Protein AF-A0A846DYA7-F1 (afdb_monomer)

Radius of gyration: 29.36 Å; Cα contacts (8 Å, |Δi|>4): 448; chains: 1; bounding box: 64×71×74 Å

Mean predicted aligned error: 13.77 Å

pLDDT: mean 83.31, std 14.23, range [28.12, 96.19]

Nearest PDB structures (foldseek):
  8bd5-assembly1_A  TM=7.826E-01  e=3.996E-44  Scytonema hofmannii
  8ea3-assembly1_O  TM=7.817E-01  e=2.007E-43  Scytonema hofmannii
  8bd6-assembly1_A  TM=7.205E-01  e=4.218E-33  Scytonema hofmannii
  8axa-assembly1_A  TM=6.474E-01  e=2.102E-30  Scytonema hofmannii
  7pla-assembly1_A  TM=6.038E-01  e=1.284E-29  Scytonema hofmannii

Structure (mmCIF, N/CA/C/O backbone):
data_AF-A0A846DYA7-F1
#
_entry.id   AF-A0A846DYA7-F1
#
loop_
_atom_site.gro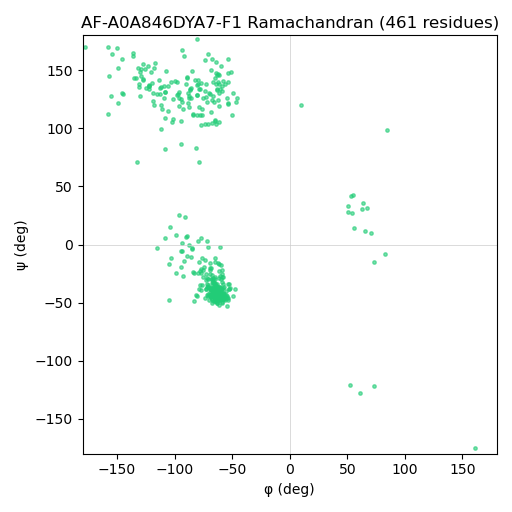up_PDB
_atom_site.id
_atom_site.type_symbol
_atom_site.label_atom_id
_atom_site.label_alt_id
_atom_site.label_comp_id
_atom_site.label_asym_id
_atom_site.label_entity_id
_atom_site.label_seq_id
_atom_site.pdbx_PDB_ins_code
_atom_site.Cartn_x
_atom_site.Cartn_y
_atom_site.Cartn_z
_atom_site.occupancy
_atom_site.B_iso_or_equiv
_atom_site.auth_seq_id
_atom_site.auth_comp_id
_atom_site.auth_asym_id
_atom_site.auth_atom_id
_atom_site.pdbx_PDB_model_num
ATOM 1 N N . MET A 1 1 ? 25.606 -16.814 -5.408 1.00 65.31 1 MET A N 1
ATOM 2 C CA . MET A 1 1 ? 24.422 -17.656 -5.140 1.00 65.31 1 MET A CA 1
ATOM 3 C C . MET A 1 1 ? 23.764 -18.134 -6.432 1.00 65.31 1 MET A C 1
ATOM 5 O O . MET A 1 1 ? 23.458 -19.309 -6.516 1.00 65.31 1 MET A O 1
ATOM 9 N N . LEU A 1 2 ? 23.597 -17.287 -7.459 1.00 77.50 2 LEU A N 1
ATOM 10 C CA . LEU A 1 2 ? 23.092 -17.731 -8.767 1.00 77.50 2 LEU A CA 1
ATOM 11 C C . LEU A 1 2 ? 24.200 -18.444 -9.572 1.00 77.50 2 LEU A C 1
ATOM 13 O O . LEU A 1 2 ? 25.095 -17.776 -10.085 1.00 77.50 2 LEU A O 1
ATOM 17 N N . LYS A 1 3 ? 24.152 -19.778 -9.628 1.00 83.69 3 LYS A N 1
ATOM 18 C CA . LYS A 1 3 ? 25.089 -20.654 -10.355 1.00 83.69 3 LYS A CA 1
ATOM 19 C C . LYS A 1 3 ? 24.331 -21.543 -11.346 1.00 83.69 3 LYS A C 1
ATOM 21 O O . LYS A 1 3 ? 23.137 -21.769 -11.136 1.00 83.69 3 LYS A O 1
ATOM 26 N N . SER A 1 4 ? 24.984 -21.982 -12.423 1.00 85.06 4 SER A N 1
ATOM 27 C CA . SER A 1 4 ? 24.377 -22.932 -13.377 1.00 85.06 4 SER A CA 1
ATOM 28 C C . S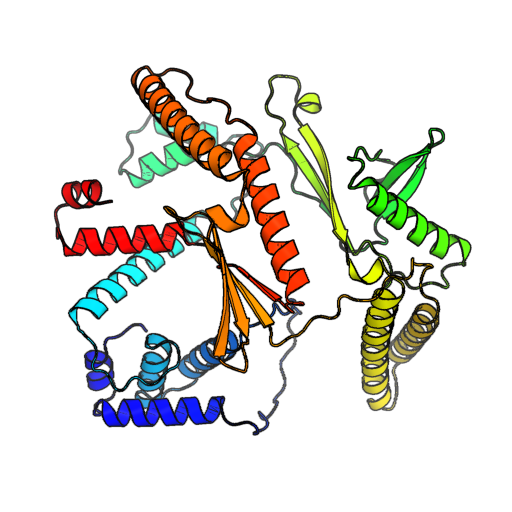ER A 1 4 ? 24.249 -24.325 -12.758 1.00 85.06 4 SER A C 1
ATOM 30 O O . SER A 1 4 ? 24.906 -24.624 -11.762 1.00 85.06 4 SER A O 1
ATOM 32 N N . ASP A 1 5 ? 23.434 -25.199 -13.346 1.00 84.31 5 ASP A N 1
ATOM 33 C CA . ASP A 1 5 ? 23.333 -26.593 -12.893 1.00 84.31 5 ASP A CA 1
ATOM 34 C C . ASP A 1 5 ? 24.666 -27.327 -13.005 1.00 84.31 5 ASP A C 1
ATOM 36 O O . ASP A 1 5 ? 25.036 -28.060 -12.092 1.00 84.31 5 ASP A O 1
ATOM 40 N N . ALA A 1 6 ? 25.438 -27.050 -14.059 1.00 84.06 6 ALA A N 1
ATOM 41 C CA . ALA A 1 6 ? 26.789 -27.579 -14.210 1.00 84.06 6 ALA A CA 1
ATOM 42 C C . ALA A 1 6 ? 27.723 -27.108 -13.079 1.00 84.06 6 ALA A C 1
ATOM 44 O O . ALA A 1 6 ? 28.411 -27.927 -12.476 1.00 84.06 6 ALA A O 1
ATOM 45 N N . GLU A 1 7 ? 27.696 -25.815 -12.733 1.00 85.00 7 GLU A N 1
ATOM 46 C CA . GLU A 1 7 ? 28.495 -25.257 -11.632 1.00 85.00 7 GLU A CA 1
ATOM 47 C C . GLU A 1 7 ? 28.073 -25.840 -10.265 1.00 85.00 7 GLU A C 1
ATOM 49 O O . GLU A 1 7 ? 28.914 -26.047 -9.392 1.00 85.00 7 GLU A O 1
ATOM 54 N N . LEU A 1 8 ? 26.777 -26.106 -10.051 1.00 84.62 8 LEU A N 1
ATOM 55 C CA . LEU A 1 8 ? 26.267 -26.703 -8.808 1.00 84.62 8 LEU A CA 1
ATOM 56 C C . LEU A 1 8 ? 26.630 -28.192 -8.682 1.00 84.62 8 LEU A C 1
ATOM 58 O O . LEU A 1 8 ? 26.966 -28.656 -7.590 1.00 84.62 8 LEU A O 1
ATOM 62 N N . VAL A 1 9 ? 26.592 -28.933 -9.789 1.00 86.12 9 VAL A N 1
ATOM 63 C CA . VAL A 1 9 ? 27.037 -30.334 -9.876 1.00 86.12 9 VAL A CA 1
ATOM 64 C C . VAL A 1 9 ? 28.539 -30.441 -9.615 1.00 86.12 9 VAL A C 1
ATOM 66 O O . VAL A 1 9 ? 28.964 -31.267 -8.810 1.00 86.12 9 VAL A O 1
ATOM 69 N N . GLU A 1 10 ? 29.340 -29.555 -10.210 1.00 87.19 10 GLU A N 1
ATOM 70 C CA . GLU A 1 10 ? 30.789 -29.503 -9.99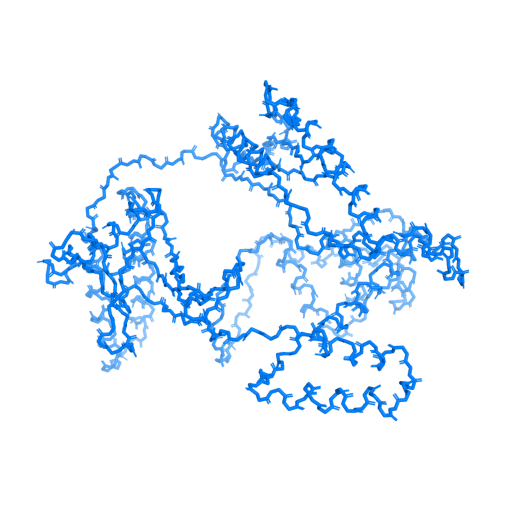2 1.00 87.19 10 GLU A CA 1
ATOM 71 C C . GLU A 1 10 ? 31.132 -29.198 -8.525 1.00 87.19 10 GLU A C 1
ATOM 73 O O . GLU A 1 10 ? 31.947 -29.886 -7.913 1.00 87.19 10 GLU A O 1
ATOM 78 N N . MET A 1 11 ? 30.452 -28.219 -7.922 1.00 84.38 11 MET A N 1
ATOM 79 C CA . MET A 1 11 ? 30.653 -27.860 -6.516 1.00 84.38 11 MET A CA 1
ATOM 80 C C . MET A 1 11 ? 30.261 -28.953 -5.526 1.00 84.38 11 MET A C 1
ATOM 82 O O . MET A 1 11 ? 30.890 -29.085 -4.478 1.00 84.38 11 MET A O 1
ATOM 86 N N . SER A 1 12 ? 29.174 -29.668 -5.811 1.00 84.06 12 SER A N 1
ATOM 87 C CA . SER A 1 12 ? 28.668 -30.721 -4.931 1.00 84.06 12 SER A CA 1
ATOM 88 C C . SER A 1 12 ? 29.339 -32.070 -5.177 1.00 84.06 12 SER A C 1
ATOM 90 O O . SER A 1 12 ? 29.157 -32.969 -4.362 1.00 84.06 12 SER A O 1
ATOM 92 N N . GLN A 1 13 ? 30.117 -32.206 -6.262 1.00 84.44 13 GLN A N 1
ATOM 93 C CA . GLN A 1 13 ? 30.744 -33.452 -6.725 1.00 84.44 13 GLN A CA 1
ATOM 94 C C . GLN A 1 13 ? 29.741 -34.604 -6.910 1.00 84.44 13 GLN A C 1
ATOM 96 O O . GLN A 1 13 ? 30.079 -35.780 -6.780 1.00 84.44 13 GLN A O 1
ATOM 101 N N . VAL A 1 14 ? 28.482 -34.272 -7.194 1.00 86.19 14 VAL A N 1
ATOM 102 C CA . VAL A 1 14 ? 27.361 -35.212 -7.213 1.00 86.19 14 VAL A CA 1
ATOM 103 C C . VAL A 1 14 ? 26.537 -34.993 -8.476 1.00 86.19 14 VAL A C 1
ATOM 105 O O . VAL A 1 14 ? 26.366 -33.865 -8.926 1.00 86.19 14 VAL A O 1
ATOM 108 N N . SER A 1 15 ? 26.022 -36.077 -9.064 1.00 87.19 15 SER A N 1
ATOM 109 C CA . SER A 1 15 ? 25.223 -36.012 -10.291 1.00 87.19 15 SER A CA 1
ATOM 110 C C . SER A 1 15 ? 23.965 -35.151 -10.129 1.00 87.19 15 SER A C 1
ATOM 112 O O . SER A 1 15 ? 23.393 -35.032 -9.042 1.00 87.19 15 SER A O 1
ATOM 114 N N . LEU A 1 16 ? 23.490 -34.594 -11.245 1.00 85.00 16 LEU A N 1
ATOM 115 C CA . LEU A 1 16 ? 22.302 -33.740 -11.286 1.00 85.00 16 LEU A CA 1
ATOM 116 C C . LEU A 1 16 ? 21.060 -34.422 -10.682 1.00 85.00 16 LEU A C 1
ATOM 118 O O . LEU A 1 16 ? 20.348 -33.807 -9.894 1.00 85.00 16 LEU A O 1
ATOM 122 N N . ASN A 1 17 ? 20.867 -35.717 -10.946 1.00 85.19 17 ASN A N 1
ATOM 123 C CA . ASN A 1 17 ? 19.752 -36.500 -10.397 1.00 85.19 17 ASN A CA 1
ATOM 124 C C . ASN A 1 17 ? 19.797 -36.586 -8.864 1.00 85.19 17 ASN A C 1
ATOM 126 O O . ASN A 1 17 ? 18.775 -36.477 -8.191 1.00 85.19 17 ASN A O 1
ATOM 130 N N . ASN A 1 18 ? 20.990 -36.749 -8.292 1.00 84.44 18 ASN A N 1
ATOM 131 C CA . ASN A 1 18 ? 21.166 -36.811 -6.844 1.00 84.44 18 ASN A CA 1
ATOM 132 C C . ASN A 1 18 ? 20.968 -35.428 -6.198 1.00 84.44 18 ASN A C 1
ATOM 134 O O . ASN A 1 18 ? 20.419 -35.328 -5.097 1.00 84.44 18 ASN A O 1
ATOM 138 N N . LEU A 1 19 ? 21.356 -34.356 -6.896 1.00 86.75 19 LEU A N 1
ATOM 139 C CA . LEU A 1 19 ? 21.088 -32.980 -6.482 1.00 86.75 19 LEU A CA 1
ATOM 140 C C . LEU A 1 19 ? 19.580 -32.679 -6.499 1.00 86.75 19 LEU A C 1
ATOM 142 O O . LEU A 1 19 ? 19.052 -32.152 -5.518 1.00 86.75 19 LEU A O 1
ATOM 146 N N . GLN A 1 20 ? 18.871 -33.081 -7.556 1.00 87.12 20 GLN A N 1
ATOM 147 C CA . GLN A 1 20 ? 17.412 -32.977 -7.662 1.00 87.12 20 GLN A CA 1
ATOM 148 C C . GLN A 1 20 ? 16.696 -33.802 -6.587 1.00 87.12 20 GLN A C 1
ATOM 150 O O . GLN A 1 20 ? 15.766 -33.303 -5.958 1.00 87.12 20 GLN A O 1
ATOM 155 N N . ALA A 1 21 ? 17.156 -35.024 -6.305 1.00 87.19 21 ALA A N 1
ATOM 156 C CA . ALA A 1 21 ? 16.602 -35.855 -5.238 1.00 87.19 21 ALA A CA 1
ATOM 157 C C . ALA A 1 21 ? 16.773 -35.194 -3.860 1.00 87.19 21 ALA A C 1
ATOM 159 O O . ALA A 1 21 ? 15.845 -35.168 -3.048 1.00 87.19 21 ALA A O 1
ATOM 160 N N . LYS A 1 22 ? 17.936 -34.582 -3.595 1.00 87.31 22 LYS A N 1
ATOM 161 C CA . LYS A 1 22 ? 18.151 -33.807 -2.367 1.00 87.31 22 LYS A CA 1
ATOM 162 C C . LYS A 1 22 ? 17.252 -32.570 -2.314 1.00 87.31 22 LYS A C 1
ATOM 164 O O . LYS A 1 22 ? 16.679 -32.290 -1.263 1.00 87.31 22 LYS A O 1
ATOM 169 N N . ALA A 1 23 ? 17.100 -31.855 -3.425 1.00 86.94 23 ALA A N 1
ATOM 170 C CA . ALA A 1 23 ? 16.205 -30.708 -3.539 1.00 86.94 23 ALA A CA 1
ATOM 171 C C . ALA A 1 23 ? 14.737 -31.100 -3.281 1.00 86.94 23 ALA A C 1
ATOM 173 O O . ALA A 1 23 ? 14.046 -30.424 -2.519 1.00 86.94 23 ALA A O 1
ATOM 174 N N . ALA A 1 24 ? 14.283 -32.234 -3.822 1.00 88.31 24 ALA A N 1
ATOM 175 C CA . ALA A 1 24 ? 12.957 -32.791 -3.564 1.00 88.31 24 ALA A CA 1
ATOM 176 C C . ALA A 1 24 ? 12.760 -33.135 -2.078 1.00 88.31 24 ALA A C 1
ATOM 178 O O . ALA A 1 24 ? 11.737 -32.778 -1.497 1.00 88.31 24 ALA A O 1
ATOM 179 N N . ASN A 1 25 ? 13.765 -33.738 -1.433 1.00 88.94 25 ASN A N 1
ATOM 180 C CA . ASN A 1 25 ? 13.730 -34.031 0.003 1.00 88.94 25 ASN A CA 1
ATOM 181 C C . ASN A 1 25 ? 13.616 -32.759 0.855 1.00 88.94 25 ASN A C 1
ATOM 183 O O . ASN A 1 25 ? 12.845 -32.723 1.812 1.00 88.94 25 ASN A O 1
ATOM 187 N N . ILE A 1 26 ? 14.352 -31.702 0.502 1.00 86.44 26 ILE A N 1
ATOM 188 C CA . ILE A 1 26 ? 14.268 -30.408 1.191 1.00 86.44 26 ILE A CA 1
ATOM 189 C C . ILE A 1 26 ? 12.873 -29.805 0.997 1.00 86.44 26 ILE A C 1
ATOM 191 O O . ILE A 1 26 ? 12.244 -29.401 1.971 1.00 86.44 26 ILE A O 1
ATOM 195 N N . LEU A 1 27 ? 12.337 -29.794 -0.228 1.00 86.62 27 LEU A N 1
ATOM 196 C CA . LEU A 1 27 ? 10.974 -29.315 -0.472 1.00 86.62 27 LEU A CA 1
ATOM 197 C C . LEU A 1 27 ? 9.935 -30.095 0.336 1.00 86.62 27 LEU A C 1
ATOM 199 O O . LEU A 1 27 ? 9.055 -29.471 0.928 1.00 86.62 27 LEU A O 1
ATOM 203 N N . ALA A 1 28 ? 10.051 -31.423 0.407 1.00 85.75 28 ALA A N 1
ATOM 204 C CA . ALA A 1 28 ? 9.145 -32.281 1.169 1.00 85.75 28 ALA A CA 1
ATOM 205 C C . ALA A 1 28 ? 9.139 -31.935 2.669 1.00 85.75 28 ALA A C 1
ATOM 207 O O . ALA A 1 28 ? 8.074 -31.894 3.287 1.00 85.75 28 ALA A O 1
ATOM 208 N N . GLN A 1 29 ? 10.297 -31.594 3.246 1.00 83.75 29 GLN A N 1
ATOM 209 C CA . GLN A 1 29 ? 10.398 -31.147 4.644 1.00 83.75 29 GLN A CA 1
ATOM 210 C C . GLN A 1 29 ? 9.636 -29.842 4.905 1.00 83.75 29 GLN A C 1
ATOM 212 O O . GLN A 1 29 ? 9.072 -29.665 5.981 1.00 83.75 29 GLN A O 1
ATOM 217 N N . TYR A 1 30 ? 9.586 -28.938 3.925 1.00 77.44 30 TYR A N 1
ATOM 218 C CA . TYR A 1 30 ? 8.884 -27.659 4.054 1.00 77.44 30 TYR A CA 1
ATOM 219 C C . TYR A 1 30 ? 7.425 -27.683 3.571 1.00 77.44 30 TYR A C 1
ATOM 221 O O . TYR A 1 30 ? 6.678 -26.750 3.863 1.00 77.44 30 TYR A O 1
ATOM 229 N N . THR A 1 31 ? 7.010 -28.717 2.835 1.00 69.19 31 THR A N 1
ATOM 230 C CA . THR A 1 31 ? 5.637 -28.878 2.313 1.00 69.19 31 THR A CA 1
ATOM 231 C C . THR A 1 31 ? 4.798 -29.893 3.088 1.00 69.19 31 THR A C 1
ATOM 233 O O . THR A 1 31 ? 3.578 -29.905 2.930 1.00 69.19 31 THR A O 1
ATOM 236 N N . SER A 1 32 ? 5.405 -30.696 3.968 1.00 54.88 32 SER A N 1
ATOM 237 C CA . SER A 1 32 ? 4.672 -31.623 4.835 1.00 54.88 32 SER A CA 1
ATOM 238 C C . SER A 1 32 ? 3.817 -30.866 5.865 1.00 54.88 32 SER A C 1
ATOM 240 O O . SER A 1 32 ? 4.353 -30.064 6.639 1.00 54.88 32 SER A O 1
ATOM 242 N N . PRO A 1 33 ? 2.495 -31.109 5.939 1.00 46.28 33 PRO A N 1
ATOM 243 C CA . PRO A 1 33 ? 1.693 -30.613 7.042 1.00 46.28 33 PRO A CA 1
ATOM 244 C C . PRO A 1 33 ? 2.062 -31.421 8.290 1.00 46.28 33 PRO A C 1
ATOM 246 O O . PRO A 1 33 ? 1.920 -32.638 8.304 1.00 46.28 33 PRO A O 1
ATOM 249 N N . SER A 1 34 ? 2.500 -30.722 9.338 1.00 37.50 34 SER A N 1
ATOM 250 C CA . SER A 1 34 ? 2.945 -31.230 10.647 1.00 37.50 34 SER A CA 1
ATOM 251 C C . SER A 1 34 ? 4.410 -31.687 10.739 1.00 37.50 34 SER A C 1
ATOM 253 O O . SER A 1 34 ? 4.769 -32.818 10.447 1.00 37.50 34 SER A O 1
ATOM 255 N N . GLN A 1 35 ? 5.253 -30.796 11.263 1.00 30.97 35 GLN A N 1
ATOM 256 C CA . GLN A 1 35 ? 5.999 -31.053 12.495 1.00 30.97 35 GLN A CA 1
ATOM 257 C C . GLN A 1 35 ? 6.364 -29.713 13.141 1.00 30.97 35 GLN A C 1
ATOM 259 O O . GLN A 1 35 ? 6.860 -28.782 12.509 1.00 30.97 35 GLN A O 1
ATOM 264 N N . SER A 1 36 ? 6.016 -29.608 14.417 1.00 32.53 36 SER A N 1
ATOM 265 C CA . SER A 1 36 ? 6.346 -28.520 15.325 1.00 32.53 36 SER A CA 1
ATOM 266 C C . SER A 1 36 ? 7.825 -28.146 15.246 1.00 32.53 36 SER A C 1
ATOM 268 O O . SER A 1 36 ? 8.696 -28.963 15.537 1.00 32.53 36 SER A O 1
ATOM 270 N N . ILE A 1 37 ? 8.102 -26.884 14.932 1.00 32.31 37 ILE A N 1
ATOM 271 C CA . ILE A 1 37 ? 9.408 -26.274 15.184 1.00 32.31 37 ILE A CA 1
ATOM 272 C C . ILE A 1 37 ? 9.635 -26.304 16.707 1.00 32.31 37 ILE A C 1
ATOM 274 O O . ILE A 1 37 ? 8.753 -25.839 17.437 1.00 32.31 37 ILE A O 1
ATOM 278 N N . PRO A 1 38 ? 10.789 -26.772 17.221 1.00 28.61 38 PRO A N 1
ATOM 279 C CA . PRO A 1 38 ? 11.177 -26.492 18.594 1.00 28.61 38 PRO A CA 1
ATOM 280 C C . PRO A 1 38 ? 11.382 -24.981 18.726 1.00 28.61 38 PRO A C 1
ATOM 282 O O . PRO A 1 38 ? 12.361 -24.406 18.248 1.00 28.61 38 PRO A O 1
ATOM 285 N N . THR A 1 39 ? 10.418 -24.309 19.344 1.00 31.94 39 THR A N 1
ATOM 286 C CA . THR A 1 39 ? 10.573 -22.940 19.825 1.00 31.94 39 THR A CA 1
ATOM 287 C C . THR A 1 39 ? 11.622 -22.913 20.931 1.00 31.94 39 THR A C 1
ATOM 289 O O . THR A 1 39 ? 11.337 -23.294 22.062 1.00 31.94 39 THR A O 1
ATOM 292 N N . HIS A 1 40 ? 12.808 -22.393 20.623 1.00 31.34 40 HIS A N 1
ATOM 293 C CA . HIS A 1 40 ? 13.683 -21.763 21.612 1.00 31.34 40 HIS A CA 1
ATOM 294 C C . HIS A 1 40 ? 13.692 -20.236 21.404 1.00 31.34 40 HIS A C 1
ATOM 296 O O . HIS A 1 40 ? 13.407 -19.756 20.304 1.00 31.34 40 HIS A O 1
ATOM 302 N N . PRO A 1 41 ? 13.875 -19.457 22.485 1.00 28.12 41 PRO A N 1
ATOM 303 C CA . PRO A 1 41 ? 13.193 -18.180 22.669 1.00 28.12 41 PRO A CA 1
ATOM 304 C C . PRO A 1 41 ? 13.842 -17.042 21.870 1.00 28.12 41 PRO A C 1
ATOM 306 O O . PRO A 1 41 ? 15.069 -16.936 21.844 1.00 28.12 41 PRO A O 1
ATOM 309 N N . PRO A 1 42 ? 13.059 -16.116 21.284 1.00 30.05 42 PRO A N 1
ATOM 310 C CA . PRO A 1 42 ? 13.618 -14.897 20.734 1.00 30.05 42 PRO A CA 1
ATOM 311 C C . PRO A 1 42 ? 13.896 -13.900 21.862 1.00 30.05 42 PRO A C 1
ATOM 313 O O . PRO A 1 42 ? 12.989 -13.422 22.550 1.00 30.05 42 PRO A O 1
ATOM 316 N N . GLN A 1 43 ? 15.173 -13.547 22.004 1.00 31.25 43 GLN A N 1
ATOM 317 C CA . GLN A 1 43 ? 15.584 -12.310 22.650 1.00 31.25 43 GLN A CA 1
ATOM 318 C C . GLN A 1 43 ? 14.868 -11.118 22.000 1.00 31.25 43 GLN A C 1
ATOM 320 O O . GLN A 1 43 ? 14.663 -11.039 20.787 1.00 31.25 43 GLN A O 1
ATOM 325 N N . GLN A 1 44 ? 14.458 -10.195 22.861 1.00 34.06 44 GLN A N 1
ATOM 326 C CA . GLN A 1 44 ? 13.668 -9.014 22.556 1.00 34.06 44 GLN A CA 1
ATOM 327 C C . GLN A 1 44 ? 14.298 -8.159 21.446 1.00 34.06 44 GLN A C 1
ATOM 329 O O . GLN A 1 44 ? 15.380 -7.607 21.633 1.00 34.06 44 GLN A O 1
ATOM 334 N N . ARG A 1 45 ? 13.569 -7.922 20.346 1.00 29.56 45 ARG A N 1
ATOM 335 C CA . ARG A 1 45 ? 13.673 -6.666 19.581 1.00 29.56 45 ARG A CA 1
ATOM 336 C C . ARG A 1 45 ? 12.415 -6.392 18.742 1.00 29.56 45 ARG A C 1
ATOM 338 O O . ARG A 1 45 ? 12.083 -7.106 17.808 1.00 29.56 45 ARG A O 1
ATOM 345 N N . LYS A 1 46 ? 11.726 -5.333 19.177 1.00 30.52 46 LYS A N 1
ATOM 346 C CA . LYS A 1 46 ? 10.673 -4.488 18.579 1.00 30.52 46 LYS A CA 1
ATOM 347 C C . LYS A 1 46 ? 10.022 -4.941 17.255 1.00 30.52 46 LYS A C 1
ATOM 349 O O . LYS A 1 46 ? 10.627 -4.979 16.191 1.00 30.52 46 LYS A O 1
ATOM 354 N N . THR A 1 47 ? 8.707 -5.121 17.361 1.00 30.33 47 THR A N 1
ATOM 355 C CA . THR A 1 47 ? 7.684 -5.360 16.335 1.00 30.33 47 THR A CA 1
ATOM 356 C C . THR A 1 47 ? 7.761 -4.451 15.101 1.00 30.33 47 THR A C 1
ATOM 358 O O . THR A 1 47 ? 7.624 -3.231 15.210 1.00 30.33 47 THR A O 1
ATOM 361 N N . ARG A 1 48 ? 7.811 -5.058 13.907 1.00 31.06 48 ARG A N 1
ATOM 362 C CA . ARG A 1 48 ? 7.305 -4.472 12.654 1.00 31.06 48 ARG A CA 1
ATOM 363 C C . ARG A 1 48 ? 6.191 -5.361 12.092 1.00 31.06 48 ARG A C 1
ATOM 365 O O . ARG A 1 48 ? 6.335 -6.574 12.017 1.00 31.06 48 ARG A O 1
ATOM 372 N N . LYS A 1 49 ? 5.071 -4.712 11.756 1.00 29.41 49 LYS A N 1
ATOM 373 C CA . LYS A 1 49 ? 3.797 -5.272 11.275 1.00 29.41 49 LYS A CA 1
ATOM 374 C C . LYS A 1 49 ? 3.991 -6.266 10.120 1.00 29.41 49 LYS A C 1
ATOM 376 O O . LYS A 1 49 ? 4.643 -5.937 9.130 1.00 29.41 49 LYS A O 1
ATOM 381 N N . ALA A 1 50 ? 3.369 -7.437 10.248 1.00 30.61 50 ALA A N 1
ATOM 382 C CA . ALA A 1 50 ? 3.299 -8.464 9.217 1.00 30.61 50 ALA A CA 1
ATOM 383 C C . ALA A 1 50 ? 2.564 -7.935 7.973 1.00 30.61 50 ALA A C 1
ATOM 385 O O . ALA A 1 50 ? 1.431 -7.460 8.062 1.00 30.61 50 ALA A O 1
ATOM 386 N N . LYS A 1 51 ? 3.226 -8.004 6.815 1.00 29.11 51 LYS A N 1
ATOM 387 C CA . LYS A 1 51 ? 2.591 -7.897 5.497 1.00 29.11 51 LYS A CA 1
ATOM 388 C C . LYS A 1 51 ? 2.198 -9.304 5.050 1.00 29.11 51 LYS A C 1
ATOM 390 O O . LYS A 1 51 ? 2.979 -10.232 5.223 1.00 29.11 51 LYS A O 1
ATOM 395 N N . SER A 1 52 ? 1.004 -9.426 4.479 1.00 31.66 52 SER A N 1
ATOM 396 C CA . SER A 1 52 ? 0.438 -10.646 3.897 1.00 31.66 52 SER A CA 1
ATOM 397 C C . SER A 1 52 ? 1.413 -11.314 2.921 1.00 31.66 52 SER A C 1
ATOM 399 O O . SER A 1 52 ? 1.696 -10.764 1.855 1.00 31.66 52 SER A O 1
ATOM 401 N N . SER A 1 53 ? 1.925 -12.486 3.286 1.00 29.88 53 SER A N 1
ATOM 402 C CA . SER A 1 53 ? 2.773 -13.312 2.431 1.00 29.88 53 SER A CA 1
ATOM 403 C C . SER A 1 53 ? 1.912 -14.232 1.569 1.00 29.88 53 SER A C 1
ATOM 405 O O . SER A 1 53 ? 1.108 -15.007 2.084 1.00 29.88 53 SER A O 1
ATOM 407 N N . THR A 1 54 ? 2.123 -14.180 0.258 1.00 34.12 54 THR A N 1
ATOM 408 C CA . THR A 1 54 ? 1.840 -15.295 -0.648 1.00 34.12 54 THR A CA 1
ATOM 409 C C . THR A 1 54 ? 2.550 -16.566 -0.149 1.00 34.12 54 THR A C 1
ATOM 411 O O . THR A 1 54 ? 3.644 -16.467 0.411 1.00 34.12 54 THR A O 1
ATOM 414 N N . PRO A 1 55 ? 1.991 -17.770 -0.358 1.00 39.72 55 PRO A N 1
ATOM 415 C CA . PRO A 1 55 ? 2.575 -19.015 0.154 1.00 39.72 55 PRO A CA 1
ATOM 416 C C . PRO A 1 55 ? 4.013 -19.280 -0.346 1.00 39.72 55 PRO A C 1
ATOM 418 O O . PRO A 1 55 ? 4.823 -19.844 0.385 1.00 39.72 55 PRO A O 1
ATOM 421 N N . SER A 1 56 ? 4.396 -18.780 -1.530 1.00 46.41 56 SER A N 1
ATOM 422 C CA . SER A 1 56 ? 5.766 -18.890 -2.071 1.00 46.41 56 SER A CA 1
ATOM 423 C C . SER A 1 56 ? 6.790 -17.943 -1.425 1.00 46.41 56 SER A C 1
ATOM 425 O O . SER A 1 56 ? 7.996 -18.205 -1.454 1.00 46.41 56 SER A O 1
ATOM 427 N N . SER A 1 57 ? 6.337 -16.848 -0.804 1.00 53.72 57 SER A N 1
ATOM 428 C CA . SER A 1 57 ? 7.208 -15.906 -0.089 1.00 53.72 57 SER A CA 1
ATOM 429 C C . SER A 1 57 ? 7.734 -16.494 1.221 1.00 53.72 57 SER A C 1
ATOM 431 O O . SER A 1 57 ? 8.818 -16.104 1.645 1.00 53.72 57 SER A O 1
ATOM 433 N N . GLY A 1 58 ? 6.990 -17.400 1.862 1.00 73.44 58 GLY A N 1
ATOM 434 C CA . GLY A 1 58 ? 7.430 -18.056 3.096 1.00 73.44 58 GLY A CA 1
ATOM 435 C C . GLY A 1 58 ? 8.511 -19.102 2.833 1.00 73.44 58 GLY A C 1
ATOM 436 O O . GLY A 1 58 ? 9.543 -19.103 3.499 1.00 73.44 58 GLY A O 1
ATOM 437 N N . LEU A 1 59 ? 8.305 -19.939 1.811 1.00 82.19 59 LEU A N 1
ATOM 438 C CA . LEU A 1 59 ? 9.235 -21.007 1.444 1.00 82.19 59 LEU A CA 1
ATOM 439 C C . LEU A 1 59 ? 10.582 -20.455 0.962 1.00 82.19 59 LEU A C 1
ATOM 441 O O . LEU A 1 59 ? 11.626 -20.861 1.457 1.00 82.19 59 LEU A O 1
ATOM 445 N N . SER A 1 60 ? 10.566 -19.486 0.044 1.00 81.81 60 SER A N 1
ATOM 446 C CA . SER A 1 60 ? 11.799 -18.850 -0.441 1.00 81.81 60 SER A CA 1
ATOM 447 C C . SER A 1 60 ? 12.600 -18.203 0.694 1.00 81.81 60 SER A C 1
ATOM 449 O O . SER A 1 60 ? 13.810 -18.397 0.773 1.00 81.81 60 SER A O 1
ATOM 451 N N . GLN A 1 61 ? 11.943 -17.495 1.620 1.00 83.81 61 GLN A N 1
ATOM 452 C CA . GLN A 1 61 ? 12.603 -16.913 2.796 1.00 83.81 61 GLN A CA 1
ATOM 453 C C . GLN A 1 61 ? 13.171 -17.977 3.740 1.00 83.81 61 GLN A C 1
ATOM 455 O O . GLN A 1 61 ? 14.283 -17.813 4.242 1.00 83.81 61 GLN A O 1
ATOM 460 N N . ALA A 1 62 ? 12.435 -19.066 3.965 1.00 84.94 62 ALA A N 1
ATOM 461 C CA . ALA A 1 62 ? 12.911 -20.195 4.754 1.00 84.94 62 ALA A CA 1
ATOM 462 C C . ALA A 1 62 ? 14.146 -20.854 4.119 1.00 84.94 62 ALA A C 1
ATOM 464 O O . ALA A 1 62 ? 15.102 -21.140 4.835 1.00 84.94 62 ALA A O 1
ATOM 465 N N . LEU A 1 63 ? 14.166 -21.016 2.792 1.00 87.38 63 LEU A N 1
ATOM 466 C CA . LEU A 1 63 ? 15.310 -21.544 2.046 1.00 87.38 63 LEU A CA 1
ATOM 467 C C . LEU A 1 63 ? 16.532 -20.616 2.118 1.00 87.38 63 LEU A C 1
ATOM 469 O O . LEU A 1 63 ? 17.632 -21.098 2.370 1.00 87.38 63 LEU A O 1
ATOM 473 N N . PHE A 1 64 ? 16.359 -19.294 1.984 1.00 87.06 64 PHE A N 1
ATOM 474 C CA . PHE A 1 64 ? 17.455 -18.337 2.207 1.00 87.06 64 PHE A CA 1
ATOM 475 C C . PHE A 1 64 ? 18.025 -18.447 3.628 1.00 87.06 64 PHE A C 1
ATOM 477 O O . PHE A 1 64 ? 19.235 -18.539 3.803 1.00 87.06 64 PHE A O 1
ATOM 484 N N . ALA A 1 65 ? 17.161 -18.509 4.644 1.00 86.38 65 ALA A N 1
ATOM 485 C CA . ALA A 1 65 ? 17.602 -18.658 6.028 1.00 86.38 65 ALA A CA 1
ATOM 486 C C . ALA A 1 65 ? 18.258 -20.023 6.308 1.00 86.38 65 ALA A C 1
ATOM 488 O O . ALA A 1 65 ? 19.107 -20.117 7.193 1.00 86.38 65 ALA A O 1
ATOM 489 N N . ALA A 1 66 ? 17.849 -21.080 5.600 1.00 86.75 66 ALA A N 1
ATOM 490 C CA . ALA A 1 66 ? 18.463 -22.400 5.691 1.00 86.75 66 ALA A CA 1
ATOM 491 C C . ALA A 1 66 ? 19.859 -22.404 5.059 1.00 86.75 66 ALA A C 1
ATOM 493 O O . ALA A 1 66 ? 20.786 -22.911 5.684 1.00 86.75 66 ALA A O 1
ATOM 494 N N . TYR A 1 67 ? 20.023 -21.767 3.894 1.00 87.88 67 TYR A N 1
ATOM 495 C CA . TYR A 1 67 ? 21.310 -21.641 3.208 1.00 87.88 67 TYR A CA 1
ATOM 496 C C . TYR A 1 67 ? 22.392 -21.042 4.116 1.00 87.88 67 TYR A C 1
ATOM 498 O O . TYR A 1 67 ? 23.481 -21.601 4.215 1.00 87.88 67 TYR A O 1
ATOM 506 N N . ASP A 1 68 ? 22.065 -19.965 4.839 1.00 85.62 68 ASP A N 1
ATOM 507 C CA . ASP A 1 68 ? 22.999 -19.284 5.747 1.00 85.62 68 ASP A CA 1
ATOM 508 C C . ASP A 1 68 ? 23.353 -20.107 7.003 1.00 85.62 68 ASP A C 1
ATOM 510 O O . ASP A 1 68 ? 24.349 -19.828 7.668 1.00 85.62 68 ASP A O 1
ATOM 514 N N . LYS A 1 69 ? 22.532 -21.103 7.365 1.00 87.38 69 LYS A N 1
ATOM 515 C CA . LYS A 1 69 ? 22.706 -21.924 8.579 1.00 87.38 69 LYS A CA 1
ATOM 516 C C . LYS A 1 69 ? 23.367 -23.272 8.314 1.00 87.38 69 LYS A C 1
ATOM 518 O O . LYS A 1 69 ? 23.918 -23.870 9.235 1.00 87.38 69 LYS A O 1
ATOM 523 N N . THR A 1 70 ? 23.258 -23.790 7.096 1.00 86.88 70 THR A N 1
ATOM 524 C CA . THR A 1 70 ? 23.807 -25.096 6.728 1.00 86.88 70 THR A CA 1
ATOM 525 C C . THR A 1 70 ? 25.244 -24.959 6.247 1.00 86.88 70 THR A C 1
ATOM 527 O O . THR A 1 70 ? 25.498 -24.175 5.341 1.00 86.88 70 THR A O 1
ATOM 530 N N . ASN A 1 71 ? 26.156 -25.773 6.783 1.00 83.44 71 ASN A N 1
ATOM 531 C CA . ASN A 1 71 ? 27.546 -25.872 6.308 1.00 83.44 71 ASN A CA 1
ATOM 532 C C . ASN A 1 71 ? 27.758 -27.010 5.292 1.00 83.44 71 ASN A C 1
ATOM 534 O O . ASN A 1 71 ? 28.848 -27.153 4.749 1.00 83.44 71 ASN A O 1
ATOM 538 N N . ASP A 1 72 ? 26.734 -27.834 5.050 1.00 88.94 72 ASP A N 1
ATOM 539 C CA . ASP A 1 72 ? 26.793 -28.920 4.071 1.00 88.94 72 ASP A CA 1
ATOM 540 C C . ASP A 1 72 ? 26.676 -28.367 2.643 1.00 88.94 72 ASP A C 1
ATOM 542 O O . ASP A 1 72 ? 25.642 -27.809 2.263 1.00 88.94 72 ASP A O 1
ATOM 546 N N . LEU A 1 73 ? 27.735 -28.554 1.852 1.00 86.56 73 LEU A N 1
ATOM 547 C CA . LEU A 1 73 ? 27.849 -28.072 0.475 1.00 86.56 73 LEU A CA 1
ATOM 548 C C . LEU A 1 73 ? 26.760 -28.644 -0.437 1.00 86.56 73 LEU A C 1
ATOM 550 O O . LEU A 1 73 ? 26.221 -27.916 -1.269 1.00 86.56 73 LEU A O 1
ATOM 554 N N . LEU A 1 74 ? 26.388 -29.916 -0.267 1.00 87.56 74 LEU A N 1
ATOM 555 C CA . LEU A 1 74 ? 25.346 -30.547 -1.078 1.00 87.56 74 LEU A CA 1
ATOM 556 C C . LEU A 1 74 ? 23.971 -29.943 -0.764 1.00 87.56 74 LEU A C 1
ATOM 558 O O . LEU A 1 74 ? 23.204 -29.620 -1.671 1.00 87.56 74 LEU A O 1
ATOM 562 N N . THR A 1 75 ? 23.681 -29.724 0.519 1.00 86.50 75 THR A N 1
ATOM 563 C CA . THR A 1 75 ? 22.453 -29.050 0.955 1.00 86.50 75 THR A CA 1
ATOM 564 C C . THR A 1 75 ? 22.416 -27.589 0.488 1.00 86.50 75 THR A C 1
ATOM 566 O O . THR A 1 75 ? 21.389 -27.149 -0.026 1.00 86.50 75 THR A O 1
ATOM 569 N N . GLN A 1 76 ? 23.531 -26.854 0.551 1.00 88.31 76 GLN A N 1
ATOM 570 C CA . GLN A 1 76 ? 23.628 -25.498 -0.005 1.00 88.31 76 GLN A CA 1
ATOM 571 C C . GLN A 1 76 ? 23.393 -25.470 -1.524 1.00 88.31 76 GLN A C 1
ATOM 573 O O . GLN A 1 76 ? 22.665 -24.605 -2.019 1.00 88.31 76 GLN A O 1
ATOM 578 N N . CYS A 1 77 ? 23.970 -26.416 -2.272 1.00 87.31 77 CYS A N 1
ATOM 579 C CA . CYS A 1 77 ? 23.787 -26.514 -3.722 1.00 87.31 77 CYS A CA 1
ATOM 580 C C . CYS A 1 77 ? 22.338 -26.864 -4.089 1.00 87.31 77 CYS A C 1
ATOM 582 O O . CYS A 1 77 ? 21.768 -26.237 -4.981 1.00 87.31 77 CYS A O 1
ATOM 584 N N . ALA A 1 78 ? 21.709 -27.785 -3.354 1.00 87.62 78 ALA A N 1
ATOM 585 C CA . ALA A 1 78 ? 20.300 -28.130 -3.530 1.00 87.62 78 ALA A CA 1
ATOM 586 C C . ALA A 1 78 ? 19.366 -26.944 -3.214 1.00 87.62 78 ALA A C 1
ATOM 588 O O . ALA A 1 78 ? 18.407 -26.701 -3.945 1.00 87.62 78 ALA A O 1
ATOM 589 N N . ILE A 1 79 ? 19.663 -26.148 -2.180 1.00 88.12 79 ILE A N 1
ATOM 590 C CA . ILE A 1 79 ? 18.913 -24.918 -1.881 1.00 88.12 79 ILE A CA 1
ATOM 591 C C . ILE A 1 79 ? 19.084 -23.878 -3.000 1.00 88.12 79 ILE A C 1
ATOM 593 O O . ILE A 1 79 ? 18.097 -23.277 -3.429 1.00 88.12 79 ILE A O 1
ATOM 597 N N . CYS A 1 80 ? 20.304 -23.677 -3.512 1.00 86.12 80 CYS A N 1
ATOM 598 C CA . CYS A 1 80 ? 20.553 -22.792 -4.656 1.00 86.12 80 CYS A CA 1
ATOM 599 C C . CYS A 1 80 ? 19.766 -23.225 -5.900 1.00 86.12 80 CYS A C 1
ATOM 601 O O . CYS A 1 80 ? 19.166 -22.376 -6.560 1.00 86.12 80 CYS A O 1
ATOM 603 N N . TYR A 1 81 ? 19.728 -24.528 -6.185 1.00 87.12 81 TYR A N 1
ATOM 604 C CA . TYR A 1 81 ? 18.936 -25.100 -7.272 1.00 87.12 81 TYR A CA 1
ATOM 605 C C . TYR A 1 81 ? 17.446 -24.782 -7.110 1.00 87.12 81 TYR A C 1
ATOM 607 O O . TYR A 1 81 ? 16.830 -24.212 -8.013 1.00 87.12 81 TYR A O 1
ATOM 615 N N . LEU A 1 82 ? 16.881 -25.036 -5.925 1.00 87.19 82 LEU A N 1
ATOM 616 C CA . LEU A 1 82 ? 15.484 -24.712 -5.630 1.00 87.19 82 LEU A CA 1
ATOM 617 C C . LEU A 1 82 ? 15.190 -23.224 -5.805 1.00 87.19 82 LEU A C 1
ATOM 619 O O . LEU A 1 82 ? 14.205 -22.862 -6.442 1.00 87.19 82 LEU A O 1
ATOM 623 N N . LEU A 1 83 ? 16.042 -22.345 -5.279 1.00 86.44 83 LEU A N 1
ATOM 624 C CA . LEU A 1 83 ? 15.853 -20.900 -5.409 1.00 86.44 83 LEU A CA 1
ATOM 625 C C . LEU A 1 83 ? 15.933 -20.436 -6.872 1.00 86.44 83 LEU A C 1
ATOM 627 O O . LEU A 1 83 ? 15.174 -19.548 -7.265 1.00 86.44 83 LEU A O 1
ATOM 631 N N . LYS A 1 84 ? 16.795 -21.054 -7.692 1.00 85.81 84 LYS A N 1
ATOM 632 C CA . LYS A 1 84 ? 16.905 -20.777 -9.132 1.00 85.81 84 LYS A CA 1
ATOM 633 C C . LYS A 1 84 ? 15.636 -21.180 -9.892 1.00 85.81 84 LYS A C 1
ATOM 635 O O . LYS A 1 84 ? 15.158 -20.404 -10.716 1.00 85.81 84 LYS A O 1
ATOM 640 N N . HIS A 1 85 ? 15.066 -22.343 -9.581 1.00 82.88 85 HIS A N 1
ATOM 641 C CA . HIS A 1 85 ? 13.881 -22.898 -10.250 1.00 82.88 85 HIS A CA 1
ATOM 642 C C . HIS A 1 85 ? 12.547 -22.508 -9.589 1.00 82.88 85 HIS A C 1
ATOM 644 O O . HIS A 1 85 ? 11.545 -23.200 -9.739 1.00 82.88 85 HIS A O 1
ATOM 650 N N . GLY A 1 86 ? 12.497 -21.397 -8.845 1.00 80.62 86 GLY A N 1
ATOM 651 C CA . GLY A 1 86 ? 11.237 -20.905 -8.272 1.00 80.62 86 GLY A CA 1
ATOM 652 C C . GLY A 1 86 ? 10.642 -21.820 -7.194 1.00 80.62 86 GLY A C 1
ATOM 653 O O . GLY A 1 86 ? 9.427 -21.864 -7.020 1.00 80.62 86 GLY A O 1
ATOM 654 N N . CYS A 1 87 ? 11.503 -22.515 -6.452 1.00 84.00 87 CYS A N 1
ATOM 655 C CA . CYS A 1 87 ? 11.181 -23.520 -5.440 1.00 84.00 87 CYS A CA 1
ATOM 656 C C . CYS A 1 87 ? 10.475 -24.769 -5.993 1.00 84.00 87 CYS A C 1
ATOM 658 O O . CYS A 1 87 ? 9.615 -25.344 -5.328 1.00 84.00 87 CYS A O 1
ATOM 660 N N . GLN A 1 88 ? 10.841 -25.184 -7.204 1.00 84.81 88 GLN A N 1
ATOM 66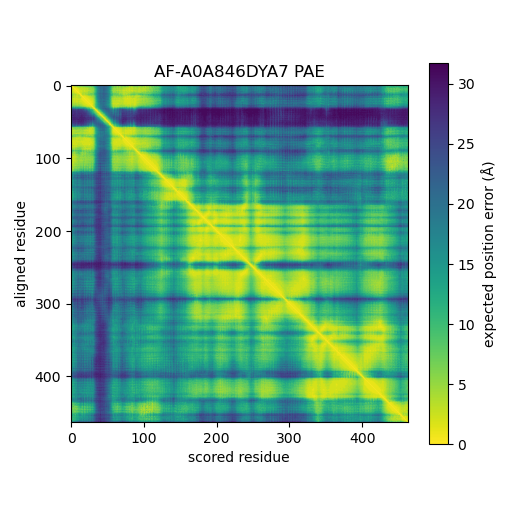1 C CA . GLN A 1 88 ? 10.355 -26.401 -7.851 1.00 84.81 88 GLN A CA 1
ATOM 662 C C . GLN A 1 88 ? 11.536 -27.256 -8.311 1.00 84.81 88 GLN A C 1
ATOM 664 O O . GLN A 1 88 ? 12.632 -26.742 -8.539 1.00 84.81 88 GLN A O 1
ATOM 669 N N . VAL A 1 89 ? 11.309 -28.562 -8.441 1.00 85.50 89 VAL A N 1
ATOM 670 C CA . VAL A 1 89 ? 12.248 -29.479 -9.098 1.00 85.50 89 VAL A CA 1
ATOM 671 C C . VAL A 1 89 ? 11.777 -29.645 -10.536 1.00 85.50 89 VAL A C 1
ATOM 673 O O . VAL A 1 89 ? 10.604 -29.924 -10.769 1.00 85.50 89 VAL A O 1
ATOM 676 N N . SER A 1 90 ? 12.671 -29.389 -11.488 1.00 79.94 90 SER A N 1
ATOM 677 C CA . SER A 1 90 ? 12.397 -29.502 -12.920 1.00 79.94 90 SER A CA 1
ATOM 678 C C . SER A 1 90 ? 13.131 -30.712 -13.470 1.00 79.94 90 SER A C 1
ATOM 680 O O . SER A 1 90 ? 14.339 -30.814 -13.274 1.00 79.94 90 SER A O 1
ATOM 682 N N . ASP A 1 91 ? 12.429 -31.558 -14.219 1.00 75.06 91 ASP A N 1
ATOM 683 C CA . ASP A 1 91 ? 13.028 -32.707 -14.910 1.00 75.06 91 ASP A CA 1
ATOM 684 C C . ASP A 1 91 ? 13.748 -32.298 -16.208 1.00 75.06 91 ASP A C 1
ATOM 686 O O . ASP A 1 91 ? 14.530 -33.062 -16.764 1.00 75.06 91 ASP A O 1
ATOM 690 N N . ALA A 1 92 ? 13.491 -31.084 -16.706 1.00 78.62 92 ALA A N 1
ATOM 691 C CA . ALA A 1 92 ? 14.140 -30.563 -17.903 1.00 78.62 92 ALA A CA 1
ATOM 692 C C . ALA A 1 92 ? 15.565 -30.066 -17.609 1.00 78.62 92 ALA A C 1
ATOM 694 O O . ALA A 1 92 ? 15.770 -29.301 -16.663 1.00 78.62 92 ALA A O 1
ATOM 695 N N . GLU A 1 93 ? 16.513 -30.445 -18.471 1.00 77.62 93 GLU A N 1
ATOM 696 C CA . GLU A 1 93 ? 17.890 -29.942 -18.451 1.00 77.62 93 GLU A CA 1
ATOM 697 C C . GLU A 1 93 ? 17.955 -28.428 -18.720 1.00 77.62 93 GLU A C 1
ATOM 699 O O . GLU A 1 93 ? 17.168 -27.861 -19.488 1.00 77.62 93 GLU A O 1
ATOM 704 N N . GLU A 1 94 ? 18.918 -27.756 -18.087 1.00 81.94 94 GLU A N 1
ATOM 705 C CA . GLU A 1 94 ? 19.132 -26.320 -18.250 1.00 81.94 94 GLU A CA 1
ATOM 706 C C . GLU A 1 94 ? 19.741 -25.984 -19.616 1.00 81.94 94 GLU A C 1
ATOM 708 O O . GLU A 1 94 ? 20.809 -26.464 -19.987 1.00 81.94 94 GLU A O 1
ATOM 713 N N . ASP A 1 95 ? 19.095 -25.073 -20.347 1.00 85.50 95 ASP A N 1
ATOM 714 C CA . ASP A 1 95 ? 19.669 -24.481 -21.555 1.00 85.50 95 ASP A CA 1
ATOM 715 C C . ASP A 1 95 ? 20.738 -23.438 -21.162 1.00 85.50 95 ASP A C 1
ATOM 717 O O . ASP A 1 95 ? 20.390 -22.360 -20.649 1.00 85.50 95 ASP A O 1
ATOM 721 N N . PRO A 1 96 ? 22.033 -23.694 -21.434 1.00 83.25 96 PRO A N 1
ATOM 722 C CA . PRO A 1 96 ? 23.124 -22.842 -20.970 1.00 83.25 96 PRO A CA 1
ATOM 723 C C . PRO A 1 96 ? 23.069 -21.440 -21.583 1.00 83.25 96 PRO A C 1
ATOM 725 O O . PRO A 1 96 ? 23.457 -20.463 -20.939 1.00 83.25 96 PRO A O 1
ATOM 728 N N . LYS A 1 97 ? 22.540 -21.299 -22.808 1.00 82.44 97 LYS A N 1
ATOM 729 C CA . LYS A 1 97 ? 22.422 -19.992 -23.472 1.00 82.44 97 LYS A CA 1
ATOM 730 C C . LYS A 1 97 ? 21.331 -19.152 -22.820 1.00 82.44 97 LYS A C 1
ATOM 732 O O . LYS A 1 97 ? 21.535 -17.965 -22.557 1.00 82.44 97 LYS A O 1
ATOM 737 N N . LYS A 1 98 ? 20.179 -19.761 -22.518 1.00 83.44 98 LYS A N 1
ATOM 738 C CA . LYS A 1 98 ? 19.097 -19.078 -21.790 1.00 83.44 98 LYS A CA 1
ATOM 739 C C . LYS A 1 98 ? 19.531 -18.704 -20.379 1.00 83.44 98 LYS A C 1
ATOM 741 O O . LYS A 1 98 ? 19.247 -17.583 -19.953 1.00 83.44 98 LYS A O 1
ATOM 746 N N . PHE A 1 99 ? 20.253 -19.588 -19.689 1.00 84.25 99 PHE A N 1
ATOM 747 C CA . PHE A 1 99 ? 20.784 -19.291 -18.363 1.00 84.25 99 PHE A CA 1
ATOM 748 C C . PHE A 1 99 ? 21.790 -18.139 -18.393 1.00 84.25 99 PHE A C 1
ATOM 750 O O . PHE A 1 99 ? 21.678 -17.230 -17.576 1.00 84.25 99 PHE A O 1
ATOM 757 N N . ALA A 1 100 ? 22.714 -18.101 -19.358 1.00 83.44 100 ALA A N 1
ATOM 758 C CA . ALA A 1 100 ? 23.675 -17.004 -19.484 1.00 83.44 100 ALA A CA 1
ATOM 759 C C . ALA A 1 100 ? 22.980 -15.638 -19.650 1.00 83.44 100 ALA A C 1
ATOM 761 O O . ALA A 1 100 ? 23.322 -14.674 -18.961 1.00 83.44 100 ALA A O 1
ATOM 762 N N . ILE A 1 101 ? 21.947 -15.563 -20.500 1.00 83.00 101 ILE A N 1
ATOM 763 C CA . ILE A 1 101 ? 21.142 -14.343 -20.679 1.00 83.00 101 ILE A CA 1
ATOM 764 C C . ILE A 1 101 ? 20.398 -13.989 -19.385 1.00 83.00 101 ILE A C 1
ATOM 766 O O . ILE A 1 101 ? 20.370 -12.823 -18.984 1.00 83.00 101 ILE A O 1
ATOM 770 N N . TYR A 1 102 ? 19.796 -14.979 -18.723 1.00 82.94 102 TYR A N 1
ATOM 771 C CA . TYR A 1 102 ? 19.072 -14.777 -17.470 1.00 82.94 102 TYR A CA 1
ATOM 772 C C . TYR A 1 102 ? 19.993 -14.278 -16.349 1.00 82.94 102 TYR A C 1
ATOM 774 O O . TYR A 1 102 ? 19.698 -13.263 -15.718 1.00 82.94 102 TYR A O 1
ATOM 782 N N . ARG A 1 103 ? 21.143 -14.927 -16.149 1.00 86.31 103 ARG A N 1
ATOM 783 C CA . ARG A 1 103 ? 22.174 -14.526 -15.188 1.00 86.31 103 ARG A CA 1
ATOM 784 C C . ARG A 1 103 ? 22.625 -13.098 -15.448 1.00 86.31 103 ARG A C 1
ATOM 786 O O . ARG A 1 103 ? 22.597 -12.280 -14.531 1.00 86.31 103 ARG A O 1
ATOM 793 N N . ARG A 1 104 ? 22.928 -12.761 -16.705 1.00 85.44 104 ARG A N 1
ATOM 794 C CA . ARG A 1 104 ? 23.331 -11.402 -17.074 1.00 85.44 104 ARG A CA 1
ATOM 795 C C . ARG A 1 104 ? 22.233 -10.370 -16.803 1.00 85.44 104 ARG A C 1
ATOM 797 O O . ARG A 1 104 ? 22.514 -9.304 -16.260 1.00 85.44 104 ARG A O 1
ATOM 804 N N . LYS A 1 105 ? 20.971 -10.694 -17.111 1.00 86.88 105 LYS A N 1
ATOM 805 C CA . LYS A 1 105 ? 19.806 -9.855 -16.774 1.00 86.88 105 LYS A CA 1
ATOM 806 C C . LYS A 1 105 ? 19.738 -9.580 -15.268 1.00 86.88 105 LYS A C 1
ATOM 808 O O . LYS A 1 105 ? 19.497 -8.436 -14.884 1.00 86.88 105 LYS A O 1
ATOM 813 N N . VAL A 1 106 ? 19.934 -10.600 -14.430 1.00 85.19 106 VAL A N 1
ATOM 814 C CA . VAL A 1 106 ? 19.909 -10.466 -12.963 1.00 85.19 106 VAL A CA 1
ATOM 815 C C . VAL A 1 106 ? 21.097 -9.642 -12.460 1.00 85.19 106 VAL A C 1
ATOM 817 O O . VAL A 1 106 ? 20.908 -8.762 -11.626 1.00 85.19 106 VAL A O 1
ATOM 820 N N . GLU A 1 107 ? 22.301 -9.848 -12.993 1.00 87.88 107 GLU A N 1
ATOM 821 C CA . GLU A 1 107 ? 23.488 -9.054 -12.640 1.00 87.88 107 GLU A CA 1
ATOM 822 C C . GLU A 1 107 ? 23.286 -7.559 -12.929 1.00 87.88 107 GLU A C 1
ATOM 824 O O . GLU A 1 107 ? 23.545 -6.728 -12.057 1.00 87.88 107 GLU A O 1
ATOM 829 N N . ILE A 1 108 ? 22.744 -7.214 -14.104 1.00 83.94 108 ILE A N 1
ATOM 830 C CA . ILE A 1 108 ? 22.413 -5.825 -14.467 1.00 83.94 108 ILE A CA 1
ATOM 831 C C . ILE A 1 108 ? 21.392 -5.234 -13.484 1.00 83.94 108 ILE A C 1
ATOM 833 O O . ILE A 1 108 ? 21.538 -4.090 -13.048 1.00 83.94 108 ILE A O 1
ATOM 837 N N . GLN A 1 109 ? 20.368 -6.005 -13.098 1.00 84.94 109 GLN A N 1
ATOM 838 C CA . GLN A 1 109 ? 19.385 -5.556 -12.105 1.00 84.94 109 GLN A CA 1
ATOM 839 C C . GLN A 1 109 ? 20.034 -5.293 -10.749 1.00 84.94 109 GLN A C 1
ATOM 841 O O . GLN A 1 109 ? 19.755 -4.263 -10.139 1.00 84.94 109 GLN A O 1
ATOM 846 N N . VAL A 1 110 ? 20.900 -6.195 -10.280 1.00 85.94 110 VAL A N 1
ATOM 847 C CA . VAL A 1 110 ? 21.611 -6.031 -9.008 1.00 85.94 110 VAL A CA 1
ATOM 848 C C . VAL A 1 110 ? 22.477 -4.776 -9.045 1.00 85.94 110 VAL A C 1
ATOM 850 O O . VAL A 1 110 ? 22.361 -3.964 -8.136 1.00 85.94 110 VAL A O 1
ATOM 853 N N . GLN A 1 111 ? 23.269 -4.568 -10.102 1.00 85.88 111 GLN A N 1
ATOM 854 C CA . GLN A 1 111 ? 24.116 -3.378 -10.259 1.00 85.88 111 GLN A CA 1
ATOM 855 C C . GLN A 1 111 ? 23.305 -2.077 -10.225 1.00 85.88 111 GLN A C 1
ATOM 857 O O . GLN A 1 111 ? 23.629 -1.136 -9.503 1.00 85.88 111 GLN A O 1
ATOM 862 N N . ARG A 1 112 ? 22.189 -2.020 -10.953 1.00 81.81 112 ARG A N 1
ATOM 863 C CA . ARG A 1 112 ? 21.333 -0.829 -10.943 1.00 81.81 112 ARG A CA 1
ATOM 864 C C . ARG A 1 112 ? 20.638 -0.627 -9.605 1.00 81.81 112 ARG A C 1
ATOM 866 O O . ARG A 1 112 ? 20.504 0.510 -9.157 1.00 81.81 112 ARG A O 1
ATOM 873 N N . LEU A 1 113 ? 20.197 -1.699 -8.948 1.00 83.31 113 LEU A N 1
ATOM 874 C CA . LEU A 1 113 ? 19.586 -1.618 -7.623 1.00 83.31 113 LEU A CA 1
ATOM 875 C C . LEU A 1 113 ? 20.595 -1.166 -6.566 1.00 83.31 113 LEU A C 1
ATOM 877 O O . LEU A 1 113 ? 20.240 -0.333 -5.734 1.00 83.31 113 LEU A O 1
ATOM 881 N N . THR A 1 114 ? 21.838 -1.648 -6.597 1.00 84.31 114 THR A N 1
ATOM 882 C CA . THR A 1 114 ? 22.887 -1.199 -5.671 1.00 84.31 114 THR A CA 1
ATOM 883 C C . THR A 1 114 ? 23.223 0.271 -5.898 1.00 84.31 114 THR A C 1
ATOM 885 O O . THR A 1 114 ? 23.265 1.032 -4.931 1.00 84.31 114 THR A O 1
ATOM 888 N N . GLU A 1 115 ? 23.341 0.719 -7.150 1.00 81.56 115 GLU A N 1
ATOM 889 C CA . GLU A 1 115 ? 23.494 2.141 -7.474 1.00 81.56 115 GLU A CA 1
ATOM 890 C C . GLU A 1 115 ? 22.306 2.980 -6.988 1.00 81.56 115 GLU A C 1
ATOM 892 O O . GLU A 1 115 ? 22.487 4.049 -6.402 1.00 81.56 115 GLU A O 1
ATOM 897 N N . GLN A 1 116 ? 21.075 2.512 -7.204 1.00 78.81 116 GLN A N 1
ATOM 898 C CA . GLN A 1 116 ? 19.871 3.197 -6.736 1.00 78.81 116 GLN A CA 1
ATOM 899 C C . GLN A 1 116 ? 19.824 3.273 -5.209 1.00 78.81 116 GLN A C 1
ATOM 901 O O . GLN A 1 116 ? 19.451 4.313 -4.672 1.00 78.81 116 GLN A O 1
ATOM 906 N N . LEU A 1 117 ? 20.202 2.206 -4.503 1.00 80.75 117 LEU A N 1
ATOM 907 C CA . LEU A 1 117 ? 20.257 2.179 -3.042 1.00 80.75 117 LEU A CA 1
ATOM 908 C C . LEU A 1 117 ? 21.329 3.128 -2.506 1.00 80.75 117 LEU A C 1
ATOM 910 O O . LEU A 1 117 ? 21.027 3.922 -1.618 1.00 80.75 117 LEU A O 1
ATOM 914 N N . ALA A 1 118 ? 22.527 3.125 -3.096 1.00 76.62 118 ALA A N 1
ATOM 915 C CA . ALA A 1 118 ? 23.592 4.065 -2.754 1.00 76.62 118 ALA A CA 1
ATOM 916 C C . ALA A 1 118 ? 23.151 5.527 -2.963 1.00 76.62 118 ALA A C 1
ATOM 918 O O . ALA A 1 118 ? 23.431 6.393 -2.136 1.00 76.62 118 ALA A O 1
ATOM 919 N N . ARG A 1 119 ? 22.385 5.804 -4.029 1.00 70.19 119 ARG A N 1
ATOM 920 C CA . ARG A 1 119 ? 21.793 7.129 -4.291 1.00 70.19 119 ARG A CA 1
ATOM 921 C C . ARG A 1 119 ? 20.650 7.491 -3.335 1.00 70.19 119 ARG A C 1
ATOM 923 O O . ARG A 1 119 ? 20.426 8.674 -3.090 1.00 70.19 119 ARG A O 1
ATOM 930 N N . ARG A 1 120 ? 19.903 6.503 -2.830 1.00 65.69 120 ARG A N 1
ATOM 931 C CA . ARG A 1 120 ? 18.706 6.677 -1.981 1.00 65.69 120 ARG A CA 1
ATOM 932 C C . ARG A 1 120 ? 19.000 6.792 -0.491 1.00 65.69 120 ARG A C 1
ATOM 934 O O . ARG A 1 120 ? 18.051 6.956 0.277 1.00 65.69 120 ARG A O 1
ATOM 941 N N . ILE A 1 121 ? 20.264 6.726 -0.075 1.00 67.62 121 ILE A N 1
ATOM 942 C CA . ILE A 1 121 ? 20.641 7.048 1.302 1.00 67.62 121 ILE A CA 1
ATOM 943 C C . ILE A 1 121 ? 20.074 8.446 1.609 1.00 67.62 121 ILE A C 1
ATOM 945 O O . ILE A 1 121 ? 20.375 9.382 0.859 1.00 67.62 121 ILE A O 1
ATOM 949 N N . PRO A 1 122 ? 19.210 8.600 2.635 1.00 60.03 122 PRO A N 1
ATOM 950 C CA . PRO A 1 122 ? 18.600 9.883 2.938 1.00 60.03 122 PRO A CA 1
ATOM 951 C C . PRO A 1 122 ? 19.708 10.872 3.283 1.00 60.03 122 PRO A C 1
ATOM 953 O O . PRO A 1 122 ? 20.314 10.803 4.348 1.00 60.03 122 PRO A O 1
ATOM 956 N N . LYS A 1 123 ? 19.995 11.780 2.354 1.00 64.50 123 LYS A N 1
ATOM 957 C CA . LYS A 1 123 ? 20.841 12.936 2.623 1.00 64.50 123 LYS A CA 1
ATOM 958 C C . LYS A 1 123 ? 19.976 13.971 3.332 1.00 64.50 123 LYS A C 1
ATOM 960 O O . LYS A 1 123 ? 18.812 14.148 2.958 1.00 64.50 123 LYS A O 1
ATOM 965 N N . GLY A 1 124 ? 20.531 14.622 4.354 1.00 63.41 124 GLY A N 1
ATOM 966 C CA . GLY A 1 124 ? 19.891 15.776 4.979 1.00 63.41 124 GLY A CA 1
ATOM 967 C C . GLY A 1 124 ? 19.491 16.801 3.916 1.00 63.41 124 GLY A C 1
ATOM 968 O O . GLY A 1 124 ? 20.123 16.887 2.860 1.00 63.41 124 GLY A O 1
ATOM 969 N N . ARG A 1 125 ? 18.399 17.529 4.160 1.00 67.69 125 ARG A N 1
ATOM 970 C CA . ARG A 1 125 ? 18.036 18.651 3.292 1.00 67.69 125 ARG A CA 1
ATOM 971 C C . ARG A 1 125 ? 19.040 19.766 3.520 1.00 67.69 125 ARG A C 1
ATOM 973 O O . ARG A 1 125 ? 19.277 20.129 4.669 1.00 67.69 125 ARG A O 1
ATOM 980 N N . ASP A 1 126 ? 19.587 20.293 2.435 1.00 68.88 126 ASP A N 1
ATOM 981 C CA . ASP A 1 126 ? 20.282 21.567 2.495 1.00 68.88 126 ASP A CA 1
ATOM 982 C C . ASP A 1 126 ? 19.220 22.668 2.530 1.00 68.88 126 ASP A C 1
ATOM 984 O O . ASP A 1 126 ? 18.444 22.811 1.590 1.00 68.88 126 ASP A O 1
ATOM 988 N N . LEU A 1 127 ? 19.111 23.358 3.663 1.00 69.50 127 LEU A N 1
ATOM 989 C CA . LEU A 1 127 ? 18.174 24.472 3.850 1.00 69.50 127 LEU A CA 1
ATOM 990 C C . LEU A 1 127 ? 18.827 25.827 3.543 1.00 69.50 127 LEU A C 1
ATOM 992 O O . LEU A 1 127 ? 18.158 26.851 3.606 1.00 69.50 127 LEU A O 1
ATOM 996 N N . THR A 1 128 ? 20.131 25.821 3.271 1.00 73.50 128 THR A N 1
ATOM 997 C CA . THR A 1 128 ? 20.991 27.005 3.147 1.00 73.50 128 THR A CA 1
ATOM 998 C C . THR A 1 128 ? 21.548 27.192 1.740 1.00 73.50 128 THR A C 1
ATOM 1000 O O . THR A 1 128 ? 22.271 28.153 1.500 1.00 73.50 128 THR A O 1
ATOM 1003 N N . ASP A 1 129 ? 21.253 26.258 0.831 1.00 76.31 129 ASP A N 1
ATOM 1004 C CA . ASP A 1 129 ? 21.773 26.180 -0.539 1.00 76.31 129 ASP A CA 1
ATOM 1005 C C . ASP A 1 129 ? 23.313 26.149 -0.645 1.00 76.31 129 ASP A C 1
ATOM 1007 O O . ASP A 1 129 ? 23.875 26.280 -1.734 1.00 76.31 129 ASP A O 1
ATOM 1011 N N . ALA A 1 130 ? 24.017 25.909 0.465 1.00 82.19 130 ALA A N 1
ATOM 1012 C CA . ALA A 1 130 ? 25.474 25.950 0.541 1.00 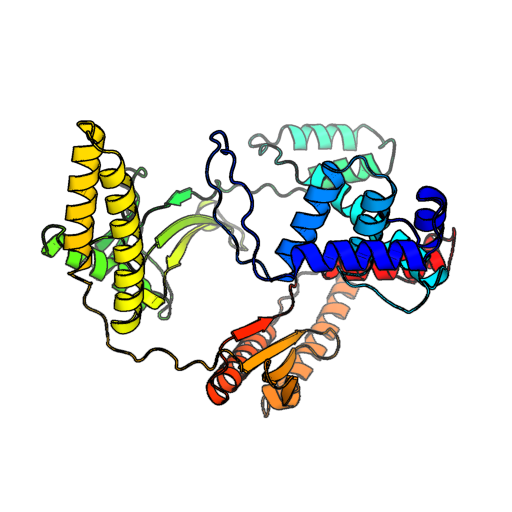82.19 130 ALA A CA 1
ATOM 1013 C C . ALA A 1 130 ? 26.133 24.915 -0.385 1.00 82.19 130 ALA A C 1
ATOM 1015 O O . ALA A 1 130 ? 27.037 25.252 -1.147 1.00 82.19 130 ALA A O 1
ATOM 1016 N N . ASN A 1 131 ? 25.629 23.676 -0.401 1.00 81.12 131 ASN A N 1
ATOM 1017 C CA . ASN A 1 131 ? 26.147 22.629 -1.286 1.00 81.12 131 ASN A CA 1
ATOM 1018 C C . ASN A 1 131 ? 25.862 22.936 -2.758 1.00 81.12 131 ASN A C 1
ATOM 1020 O O . ASN A 1 131 ? 26.635 22.541 -3.633 1.00 81.12 131 ASN A O 1
ATOM 1024 N N . TRP A 1 132 ? 24.737 23.594 -3.052 1.00 86.19 132 TRP A N 1
ATOM 1025 C CA . TRP A 1 132 ? 24.399 23.980 -4.419 1.00 86.19 132 TRP A CA 1
ATOM 1026 C C . TRP A 1 132 ? 25.369 25.055 -4.917 1.00 86.19 132 TRP A C 1
ATOM 1028 O O . TRP A 1 132 ? 25.944 24.895 -5.993 1.00 86.19 132 TRP A O 1
ATOM 1038 N N . LEU A 1 133 ? 25.620 26.086 -4.102 1.00 87.75 133 LEU A N 1
ATOM 1039 C CA . LEU A 1 133 ? 26.567 27.163 -4.406 1.00 87.75 133 LEU A CA 1
ATOM 1040 C C . LEU A 1 133 ? 28.001 26.646 -4.561 1.00 87.75 133 LEU A C 1
ATOM 1042 O O . LEU A 1 133 ? 28.685 27.014 -5.514 1.00 87.75 133 LEU A O 1
ATOM 1046 N N . GLU A 1 134 ? 28.441 25.752 -3.676 1.00 88.69 134 GLU A N 1
ATOM 1047 C CA . GLU A 1 134 ? 29.758 25.118 -3.771 1.00 88.69 134 GLU A CA 1
ATOM 1048 C C . GLU A 1 134 ? 29.879 24.274 -5.048 1.00 88.69 134 GLU A C 1
ATOM 1050 O O . GLU A 1 134 ? 30.856 24.391 -5.788 1.00 88.69 134 GLU A O 1
ATOM 1055 N N . THR A 1 135 ? 28.850 23.482 -5.373 1.00 89.06 135 THR A N 1
ATOM 1056 C CA . THR A 1 135 ? 28.839 22.696 -6.615 1.00 89.06 135 THR A CA 1
ATOM 1057 C C . THR A 1 135 ? 28.863 23.599 -7.848 1.00 89.06 135 THR A C 1
ATOM 1059 O O . THR A 1 135 ? 29.532 23.268 -8.825 1.00 89.06 135 THR A O 1
ATOM 1062 N N . LEU A 1 136 ? 28.160 24.737 -7.818 1.00 89.62 136 LEU A N 1
ATOM 1063 C CA . LEU A 1 136 ? 28.163 25.708 -8.910 1.00 89.62 136 LEU A CA 1
ATOM 1064 C C . LEU A 1 136 ? 29.562 26.296 -9.100 1.00 89.62 136 LEU A C 1
ATOM 1066 O O . LEU A 1 136 ? 30.075 26.291 -10.217 1.00 89.62 136 LEU A O 1
ATOM 1070 N N . ALA A 1 137 ? 30.197 26.739 -8.013 1.00 91.19 137 ALA A N 1
ATOM 1071 C CA . ALA A 1 137 ? 31.548 27.283 -8.048 1.00 91.19 137 ALA A CA 1
ATOM 1072 C C . ALA A 1 137 ? 32.539 26.269 -8.643 1.00 91.19 137 ALA A C 1
ATOM 1074 O O . ALA A 1 137 ? 33.274 26.604 -9.574 1.00 91.19 137 ALA A O 1
ATOM 1075 N N . ILE A 1 138 ? 32.493 25.010 -8.197 1.00 89.94 138 ILE A N 1
ATOM 1076 C CA . ILE A 1 138 ? 33.330 23.927 -8.734 1.00 89.94 138 ILE A CA 1
ATOM 1077 C C . ILE A 1 138 ? 33.031 23.689 -10.221 1.00 89.94 138 ILE A C 1
ATOM 1079 O O . ILE A 1 138 ? 33.952 23.660 -11.030 1.00 89.94 138 ILE A O 1
ATOM 1083 N N . ALA A 1 139 ? 31.760 23.578 -10.610 1.00 89.12 139 ALA A N 1
ATOM 1084 C CA . ALA A 1 139 ? 31.377 23.311 -11.997 1.00 89.12 139 ALA A CA 1
ATOM 1085 C C . ALA A 1 139 ? 31.763 24.445 -12.964 1.00 89.12 139 ALA A C 1
ATOM 1087 O O . ALA A 1 139 ? 31.992 24.191 -14.143 1.00 89.12 139 ALA A O 1
ATOM 1088 N N . THR A 1 140 ? 31.838 25.688 -12.477 1.00 89.06 140 THR A N 1
ATOM 1089 C CA . THR A 1 140 ? 32.289 26.841 -13.277 1.00 89.06 140 THR A CA 1
ATOM 1090 C C . THR A 1 140 ? 33.807 26.990 -13.349 1.00 89.06 140 THR A C 1
ATOM 1092 O O . THR A 1 140 ? 34.306 27.580 -14.303 1.00 89.06 140 THR A O 1
ATOM 1095 N N . SER A 1 141 ? 34.544 26.468 -12.364 1.00 89.31 141 SER A N 1
ATOM 1096 C CA . SER A 1 141 ? 35.998 26.651 -12.245 1.00 89.31 141 SER A CA 1
ATOM 1097 C C . SER A 1 141 ? 36.815 25.416 -12.626 1.00 89.31 141 SER A C 1
ATOM 1099 O O . SER A 1 141 ? 38.016 25.530 -12.859 1.00 89.31 141 SER A O 1
ATOM 1101 N N . CYS A 1 142 ? 36.197 24.236 -12.698 1.00 89.56 142 CYS A N 1
ATOM 1102 C CA . CYS A 1 142 ? 36.873 22.965 -12.936 1.00 89.56 142 CYS A CA 1
ATOM 1103 C C . CYS A 1 142 ? 36.199 22.161 -14.054 1.00 89.56 142 CYS A C 1
ATOM 1105 O O . CYS A 1 142 ? 34.980 22.173 -14.214 1.00 89.56 142 CYS A O 1
ATOM 1107 N N . VAL A 1 143 ? 37.004 21.390 -14.789 1.00 86.75 143 VAL A N 1
ATOM 1108 C CA . VAL A 1 143 ? 36.514 20.365 -15.722 1.00 86.75 143 VAL A CA 1
ATOM 1109 C C . VAL A 1 143 ? 36.300 19.067 -14.933 1.00 86.75 143 VAL A C 1
ATOM 1111 O O . VAL A 1 143 ? 37.179 18.695 -14.152 1.00 86.75 143 VAL A O 1
ATOM 1114 N N . PRO A 1 144 ? 35.160 18.370 -15.089 1.00 87.56 144 PRO A N 1
ATOM 1115 C CA . PRO A 1 144 ? 34.944 17.098 -14.410 1.00 87.56 144 PRO A CA 1
ATOM 1116 C C . PRO A 1 144 ? 35.952 16.050 -14.898 1.00 87.56 144 PRO A C 1
ATOM 1118 O O . PRO A 1 144 ? 36.215 15.938 -16.094 1.00 87.56 144 PRO A O 1
ATOM 1121 N N . ALA A 1 145 ? 36.493 15.264 -13.971 1.00 86.25 145 ALA A N 1
ATOM 1122 C CA . ALA A 1 145 ? 37.463 14.207 -14.245 1.00 86.25 145 ALA A CA 1
ATOM 1123 C C . ALA A 1 145 ? 36.849 13.030 -15.020 1.00 86.25 145 ALA A C 1
ATOM 1125 O O . ALA A 1 145 ? 37.543 12.364 -15.785 1.00 86.25 145 ALA A O 1
ATOM 1126 N N . ASP A 1 146 ? 35.554 12.767 -14.830 1.00 87.75 146 ASP A N 1
ATOM 1127 C CA . ASP A 1 146 ? 34.818 11.703 -15.505 1.00 87.75 146 ASP A CA 1
ATOM 1128 C C . ASP A 1 146 ? 33.325 12.044 -15.693 1.00 87.75 146 ASP A C 1
ATOM 1130 O O . ASP A 1 146 ? 32.778 12.997 -15.126 1.00 87.75 146 ASP A O 1
ATOM 1134 N N . GLU A 1 147 ? 32.627 11.231 -16.495 1.00 82.62 147 GLU A N 1
ATOM 1135 C CA . GLU A 1 147 ? 31.184 11.383 -16.740 1.00 82.62 147 GLU A CA 1
ATOM 1136 C C . GLU A 1 147 ? 30.370 11.225 -15.443 1.00 82.62 147 GLU A C 1
ATOM 1138 O O . GLU A 1 147 ? 29.309 11.832 -15.278 1.00 82.62 147 GLU A O 1
ATOM 1143 N N . SER A 1 148 ? 30.873 10.441 -14.483 1.00 79.81 148 SER A N 1
ATOM 1144 C CA . SER A 1 148 ? 30.193 10.218 -13.209 1.00 79.81 148 SER A CA 1
ATOM 1145 C C . SER A 1 148 ? 30.192 11.475 -12.333 1.00 79.81 148 SER A C 1
ATOM 1147 O O . SER A 1 148 ? 29.158 11.813 -11.750 1.00 79.81 148 SER A O 1
ATOM 1149 N N . GLN A 1 149 ? 31.305 12.207 -12.284 1.00 81.94 149 GLN A N 1
ATOM 1150 C CA . GLN A 1 149 ? 31.438 13.478 -11.587 1.00 81.94 149 GLN A CA 1
ATOM 1151 C C . GLN A 1 149 ? 30.637 14.574 -12.286 1.00 81.94 149 GLN A C 1
ATOM 1153 O O . GLN A 1 149 ? 29.880 15.274 -11.612 1.00 81.94 149 GLN A O 1
ATOM 1158 N N . ALA A 1 150 ? 30.705 14.654 -13.619 1.00 85.31 150 ALA A N 1
ATOM 1159 C CA . ALA A 1 150 ? 29.879 15.573 -14.402 1.00 85.31 150 ALA A CA 1
ATOM 1160 C C . ALA A 1 150 ? 28.385 15.380 -14.090 1.00 85.31 150 ALA A C 1
ATOM 1162 O O . ALA A 1 150 ? 27.661 16.333 -13.794 1.00 85.31 150 ALA A O 1
ATOM 1163 N N . LYS A 1 151 ? 27.936 14.119 -14.056 1.00 82.44 151 LYS A N 1
ATOM 1164 C CA . LYS A 1 151 ? 26.560 13.760 -13.711 1.00 82.44 151 LYS A CA 1
ATOM 1165 C C . LYS A 1 151 ? 26.210 14.091 -12.263 1.00 82.44 151 LYS A C 1
ATOM 1167 O O . LYS A 1 151 ? 25.101 14.539 -12.012 1.00 82.44 151 LYS A O 1
ATOM 1172 N N . ARG A 1 152 ? 27.128 13.916 -11.304 1.00 81.12 152 ARG A N 1
ATOM 1173 C CA . ARG A 1 152 ? 26.906 14.315 -9.899 1.00 81.12 152 ARG A CA 1
ATOM 1174 C C . ARG A 1 152 ? 26.726 15.824 -9.756 1.00 81.12 152 ARG A C 1
ATOM 1176 O O . ARG A 1 152 ? 25.842 16.245 -9.013 1.00 81.12 152 ARG A O 1
ATOM 1183 N N . TRP A 1 153 ? 27.538 16.621 -10.451 1.00 84.75 153 TRP A N 1
ATOM 1184 C CA . TRP A 1 153 ? 27.404 18.079 -10.449 1.00 84.75 153 TRP A CA 1
ATOM 1185 C C . TRP A 1 153 ? 26.074 18.499 -11.062 1.00 84.75 153 TRP A C 1
ATOM 1187 O O . TRP A 1 153 ? 25.321 19.246 -10.444 1.00 84.75 153 TRP A O 1
ATOM 1197 N N . GLN A 1 154 ? 25.741 17.938 -12.225 1.00 84.19 154 GLN A N 1
ATOM 1198 C CA . GLN A 1 154 ? 24.465 18.177 -12.887 1.00 84.19 154 GLN A CA 1
ATOM 1199 C C . GLN A 1 154 ? 23.274 17.771 -12.005 1.00 84.19 154 GLN A C 1
ATOM 1201 O O . GLN A 1 154 ? 22.342 18.554 -11.847 1.00 84.19 154 GLN A O 1
ATOM 1206 N N . ASP A 1 155 ? 23.314 16.584 -11.394 1.00 81.88 155 ASP A N 1
ATOM 1207 C CA . ASP A 1 155 ? 22.266 16.089 -10.499 1.00 81.88 155 ASP A CA 1
ATOM 1208 C C . ASP A 1 155 ? 22.086 17.013 -9.287 1.00 81.88 155 ASP A C 1
ATOM 1210 O O . ASP A 1 155 ? 20.956 17.202 -8.854 1.00 81.88 155 ASP A O 1
ATOM 1214 N N . SER A 1 156 ? 23.168 17.583 -8.743 1.00 81.56 156 SER A N 1
ATOM 1215 C CA . SER A 1 156 ? 23.130 18.543 -7.629 1.00 81.56 156 SER A CA 1
ATOM 1216 C C . SER A 1 156 ? 22.533 19.888 -8.057 1.00 81.56 156 SER A C 1
ATOM 1218 O O . SER A 1 156 ? 21.620 20.393 -7.406 1.00 81.56 156 SER A O 1
ATOM 1220 N N . LEU A 1 157 ? 22.992 20.433 -9.189 1.00 83.31 157 LEU A N 1
ATOM 1221 C CA . LEU A 1 157 ? 22.580 21.747 -9.689 1.00 83.31 157 LEU A CA 1
ATOM 1222 C C . LEU A 1 157 ? 21.140 21.772 -10.204 1.00 83.31 157 LEU A C 1
ATOM 1224 O O . LEU A 1 157 ? 20.440 22.768 -10.031 1.00 83.31 157 LEU A O 1
ATOM 1228 N N . LEU A 1 158 ? 20.688 20.674 -10.815 1.00 82.31 158 LEU A N 1
ATOM 1229 C CA . LEU A 1 158 ? 19.311 20.505 -11.281 1.00 82.31 158 LEU A CA 1
ATOM 1230 C C . LEU A 1 158 ? 18.370 19.999 -10.179 1.00 82.31 158 LEU A C 1
ATOM 1232 O O . LEU A 1 158 ? 17.168 19.851 -10.423 1.00 82.31 158 LEU A O 1
ATOM 1236 N N . ARG A 1 159 ? 18.883 19.695 -8.978 1.00 73.94 159 ARG A N 1
ATOM 1237 C CA . ARG A 1 159 ? 18.057 19.180 -7.889 1.00 73.94 159 ARG A CA 1
ATOM 1238 C C . ARG A 1 159 ? 17.106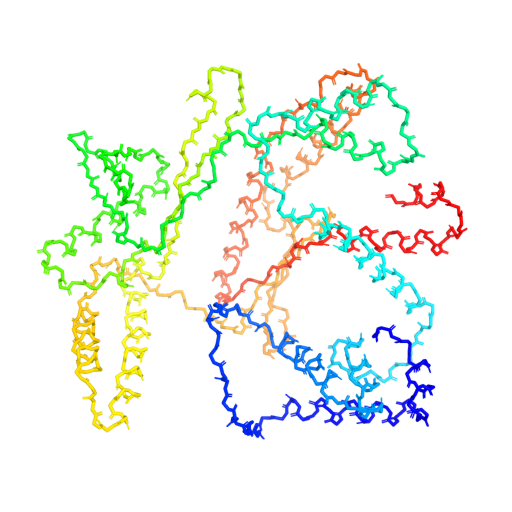 20.260 -7.400 1.00 73.94 159 ARG A C 1
ATOM 1240 O O . ARG A 1 159 ? 17.514 21.228 -6.772 1.00 73.94 159 ARG A O 1
ATOM 1247 N N . GLN A 1 160 ? 15.816 20.035 -7.601 1.00 70.12 160 GLN A N 1
ATOM 1248 C CA . GLN A 1 160 ? 14.786 20.822 -6.937 1.00 70.12 160 GLN A CA 1
ATOM 1249 C C . GLN A 1 160 ? 14.596 20.285 -5.518 1.00 70.12 160 GLN A C 1
ATOM 1251 O O . GLN A 1 160 ? 14.154 19.147 -5.316 1.00 70.12 160 GLN A O 1
ATOM 1256 N N . TRP A 1 161 ? 14.981 21.080 -4.523 1.00 68.06 161 TRP A N 1
ATOM 1257 C CA . TRP A 1 161 ? 14.717 20.756 -3.129 1.00 68.06 161 TRP A CA 1
ATOM 1258 C C . TRP A 1 161 ? 13.258 21.048 -2.795 1.00 68.06 161 TRP A C 1
ATOM 1260 O O . TRP A 1 161 ? 12.686 22.057 -3.189 1.00 68.06 161 TRP A O 1
ATOM 1270 N N . SER A 1 162 ? 12.644 20.149 -2.030 1.00 67.31 162 SER A N 1
ATOM 1271 C CA . SER A 1 162 ? 11.327 20.401 -1.456 1.00 67.31 162 SER A CA 1
ATOM 1272 C C . SER A 1 162 ? 11.468 21.458 -0.361 1.00 67.31 162 SER A C 1
ATOM 1274 O O . SER A 1 162 ? 11.882 21.121 0.750 1.00 67.31 162 SER A O 1
ATOM 1276 N N . HIS A 1 163 ? 11.061 22.696 -0.647 1.00 70.88 163 HIS A N 1
ATOM 1277 C CA . HIS A 1 163 ? 11.005 23.791 0.332 1.00 70.88 163 HIS A CA 1
ATOM 1278 C C . HIS A 1 163 ? 9.981 23.552 1.452 1.00 70.88 163 HIS A C 1
ATOM 1280 O O . HIS A 1 163 ? 9.969 24.254 2.459 1.00 70.88 163 HIS A O 1
ATOM 1286 N N . VAL A 1 164 ? 9.115 22.547 1.299 1.00 75.25 164 VAL A N 1
ATOM 1287 C CA . VAL A 1 164 ? 8.058 22.264 2.266 1.00 75.25 164 VAL A CA 1
ATOM 1288 C C . VAL A 1 164 ? 8.494 21.302 3.380 1.00 75.25 164 VAL A C 1
ATOM 1290 O O . VAL A 1 164 ? 9.237 20.353 3.102 1.00 75.25 164 VAL A O 1
ATOM 1293 N N . PRO A 1 165 ? 8.020 21.478 4.631 1.00 78.94 165 PRO A N 1
ATOM 1294 C CA . PRO A 1 165 ? 8.304 20.579 5.753 1.00 78.94 165 PRO A CA 1
ATOM 1295 C C . PRO A 1 165 ? 7.983 19.103 5.484 1.00 78.94 165 PRO A C 1
ATOM 1297 O O . PRO A 1 165 ? 7.183 18.761 4.609 1.00 78.94 165 PRO A O 1
ATOM 1300 N N . PHE A 1 166 ? 8.595 18.206 6.262 1.00 82.88 166 PHE A N 1
ATOM 1301 C CA . PHE A 1 166 ? 8.218 16.793 6.232 1.00 82.88 166 PHE A CA 1
ATOM 1302 C C . PHE A 1 166 ? 6.770 16.598 6.715 1.00 82.88 166 PHE A C 1
ATOM 1304 O O . PHE A 1 166 ? 6.316 17.331 7.595 1.00 82.88 166 PHE A O 1
ATOM 1311 N N . PRO A 1 167 ? 6.042 15.602 6.175 1.00 89.00 167 PRO A N 1
ATOM 1312 C CA . PRO A 1 167 ? 4.697 15.294 6.638 1.00 89.00 167 PRO A CA 1
ATOM 1313 C C . PRO A 1 167 ? 4.658 14.933 8.127 1.00 89.00 167 PRO A C 1
ATOM 1315 O O . PRO A 1 167 ? 5.462 14.124 8.591 1.00 89.00 167 PRO A O 1
ATOM 1318 N N . ILE A 1 168 ? 3.673 15.465 8.848 1.00 89.88 168 ILE A N 1
ATOM 1319 C CA . ILE A 1 168 ? 3.423 15.150 10.260 1.00 89.88 168 ILE A CA 1
ATOM 1320 C C . ILE A 1 168 ? 2.388 14.033 10.315 1.00 89.88 168 ILE A C 1
ATOM 1322 O O . ILE A 1 168 ? 1.320 14.157 9.717 1.00 89.88 168 ILE A O 1
ATOM 1326 N N . THR A 1 169 ? 2.706 12.935 11.000 1.00 91.69 169 THR A N 1
ATOM 1327 C CA . THR A 1 169 ? 1.825 11.763 11.102 1.00 91.69 169 THR A CA 1
ATOM 1328 C C . THR A 1 169 ? 1.235 11.668 12.502 1.00 91.69 169 THR A C 1
ATOM 1330 O O . THR A 1 169 ? 1.969 11.720 13.483 1.00 91.69 169 THR A O 1
ATOM 1333 N N . TYR A 1 170 ? -0.079 11.484 12.568 1.00 92.00 170 TYR A N 1
ATOM 1334 C CA . TYR A 1 170 ? -0.847 11.234 13.780 1.00 92.00 170 TYR A CA 1
ATOM 1335 C C . TYR A 1 170 ? -1.306 9.784 13.756 1.00 92.00 170 TYR A C 1
ATOM 1337 O O . TYR A 1 170 ? -2.120 9.384 12.917 1.00 92.00 170 TYR A O 1
ATOM 1345 N N . GLU A 1 171 ? -0.711 8.970 14.621 1.00 89.38 171 GLU A N 1
ATOM 1346 C CA . GLU A 1 171 ? -0.875 7.519 14.569 1.00 89.38 171 GLU A CA 1
ATOM 1347 C C . GLU A 1 171 ? -2.210 7.052 15.139 1.00 89.38 171 GLU A C 1
ATOM 1349 O O . GLU A 1 171 ? -2.653 5.954 14.793 1.00 89.38 171 GLU A O 1
ATOM 1354 N N . THR A 1 172 ? -2.857 7.870 15.973 1.00 87.38 172 THR A N 1
ATOM 1355 C CA . THR A 1 172 ? -4.121 7.520 16.609 1.00 87.38 172 THR A CA 1
ATOM 1356 C C . THR A 1 172 ? -5.244 8.459 16.189 1.00 87.38 172 THR A C 1
ATOM 1358 O O . THR A 1 172 ? -5.063 9.636 15.881 1.00 87.38 172 THR A O 1
ATOM 1361 N N . SER A 1 173 ? -6.462 7.930 16.208 1.00 84.81 173 SER A N 1
ATOM 1362 C CA . SER A 1 173 ? -7.678 8.700 15.959 1.00 84.81 173 SER A CA 1
ATOM 1363 C C . SER A 1 173 ? -8.010 9.705 17.067 1.00 84.81 173 SER A C 1
ATOM 1365 O O . SER A 1 173 ? -8.857 10.571 16.868 1.00 84.81 173 SER A O 1
ATOM 1367 N N . GLU A 1 174 ? -7.389 9.560 18.239 1.00 87.31 174 GLU A N 1
ATOM 1368 C CA . GLU A 1 174 ? -7.569 10.445 19.396 1.00 87.31 174 GLU A CA 1
ATOM 1369 C C . GLU A 1 174 ? -6.593 11.628 19.390 1.00 87.31 174 GLU A C 1
ATOM 1371 O O . GLU A 1 174 ? -6.790 12.588 20.130 1.00 87.31 174 GLU A O 1
ATOM 1376 N N . ASP A 1 175 ? -5.596 11.616 18.501 1.00 89.75 175 ASP A N 1
ATOM 1377 C CA . ASP A 1 175 ? -4.669 12.737 18.310 1.00 89.75 175 ASP A CA 1
ATOM 1378 C C . ASP A 1 175 ? -5.319 13.958 17.634 1.00 89.75 175 ASP A C 1
ATOM 1380 O O . ASP A 1 175 ? -4.679 14.990 17.419 1.00 89.75 175 ASP A O 1
ATOM 1384 N N . MET A 1 176 ? -6.593 13.835 17.266 1.00 91.81 176 MET A N 1
ATOM 1385 C CA . MET A 1 176 ? -7.376 14.846 16.573 1.00 91.81 176 MET A CA 1
ATOM 1386 C C . MET A 1 176 ? -8.690 15.085 17.298 1.00 91.81 176 MET A C 1
ATOM 1388 O O . MET A 1 176 ? -9.321 14.148 17.778 1.00 91.81 176 MET A O 1
ATOM 1392 N N . THR A 1 177 ? -9.153 16.328 17.289 1.00 93.12 177 THR A N 1
ATOM 1393 C CA . THR A 1 177 ? -10.495 16.699 17.745 1.00 93.12 177 THR A CA 1
ATOM 1394 C C . THR A 1 177 ? -11.271 17.300 16.585 1.00 93.12 177 THR A C 1
ATOM 1396 O O . THR A 1 177 ? -10.849 18.308 16.017 1.00 93.12 177 THR A O 1
ATOM 1399 N N . TRP A 1 178 ? -12.394 16.681 16.237 1.00 94.75 178 TRP A N 1
ATOM 1400 C CA . TRP A 1 178 ? -13.298 17.109 15.177 1.00 94.75 178 TRP A CA 1
ATOM 1401 C C . TRP A 1 178 ? -14.468 17.887 15.775 1.00 94.75 178 TRP A C 1
ATOM 1403 O O . TRP A 1 178 ? -14.984 17.529 16.831 1.00 94.75 178 TRP A O 1
ATOM 1413 N N . PHE A 1 179 ? -14.882 18.960 15.108 1.00 95.00 179 PHE A N 1
ATOM 1414 C CA . PHE A 1 179 ? -16.033 19.771 15.510 1.00 95.00 179 PHE A CA 1
ATOM 1415 C C . PHE A 1 179 ? -16.587 20.558 14.319 1.00 95.00 179 PHE A C 1
ATOM 1417 O O . PHE A 1 179 ? -15.970 20.613 13.254 1.00 95.00 179 PHE A O 1
ATOM 1424 N N . LYS A 1 180 ? -17.757 21.178 14.490 1.00 95.69 180 LYS A N 1
ATOM 1425 C CA . LYS A 1 180 ? -18.290 22.170 13.549 1.00 95.69 180 LYS A CA 1
ATOM 1426 C C . LYS A 1 180 ? -18.095 23.572 14.110 1.00 95.69 180 LYS A C 1
ATOM 1428 O O . LYS A 1 180 ? -18.262 23.776 15.308 1.00 95.69 180 LYS A O 1
ATOM 1433 N N . ASN A 1 181 ? -17.733 24.524 13.255 1.00 93.81 181 ASN A N 1
ATOM 1434 C CA . ASN A 1 181 ? -17.748 25.940 13.625 1.00 93.81 181 ASN A CA 1
ATOM 1435 C C . ASN A 1 181 ? -19.165 26.532 13.529 1.00 93.81 181 ASN A C 1
ATOM 1437 O O . ASN A 1 181 ? -20.085 25.874 13.044 1.00 93.81 181 ASN A O 1
ATOM 1441 N N . ASP A 1 182 ? -19.317 27.803 13.905 1.00 92.62 182 ASP A N 1
ATOM 1442 C CA . ASP A 1 182 ? -20.603 28.525 13.888 1.00 92.62 182 ASP A CA 1
ATOM 1443 C C . ASP A 1 182 ? -21.250 28.595 12.494 1.00 92.62 182 ASP A C 1
ATOM 1445 O O . ASP A 1 182 ? -22.459 28.751 12.356 1.00 92.62 182 ASP A O 1
ATOM 1449 N N . LYS A 1 183 ? -20.449 28.432 11.434 1.00 92.75 183 LYS A N 1
ATOM 1450 C CA . LYS A 1 183 ? -20.904 28.376 10.035 1.00 92.75 183 LYS A CA 1
ATOM 1451 C C . LYS A 1 183 ? -21.259 26.953 9.578 1.00 92.75 183 LYS A C 1
ATOM 1453 O O . LYS A 1 183 ? -21.437 26.725 8.384 1.00 92.75 183 LYS A O 1
ATOM 1458 N N . GLY A 1 184 ? -21.278 25.980 10.489 1.00 90.25 184 GLY A N 1
ATOM 1459 C CA . GLY A 1 184 ? -21.550 24.569 10.210 1.00 90.25 184 GLY A CA 1
ATOM 1460 C C . GLY A 1 184 ? -20.441 23.833 9.448 1.00 90.25 184 GLY A C 1
ATOM 1461 O O . GLY A 1 184 ? -20.654 22.702 9.008 1.00 90.25 184 GLY A O 1
ATOM 1462 N N . ARG A 1 185 ? -19.257 24.438 9.274 1.00 92.19 185 ARG A N 1
ATOM 1463 C CA . ARG A 1 185 ? -18.128 23.820 8.560 1.00 92.19 185 ARG A CA 1
ATOM 1464 C C . ARG A 1 185 ? -17.360 22.882 9.480 1.00 92.19 185 ARG A C 1
ATOM 1466 O O . ARG A 1 185 ? -17.144 23.203 10.646 1.00 92.19 185 ARG A O 1
ATOM 1473 N N . LEU A 1 186 ? -16.913 21.755 8.929 1.00 95.94 186 LEU A N 1
ATOM 1474 C CA . LEU A 1 186 ? -16.081 20.791 9.642 1.00 95.94 186 LEU A CA 1
ATOM 1475 C C . LEU A 1 186 ? -14.686 21.370 9.893 1.00 95.94 186 LEU A C 1
ATOM 1477 O O . LEU A 1 186 ? -14.017 21.847 8.973 1.00 95.94 186 LEU A O 1
ATOM 1481 N N . CYS A 1 187 ? -14.255 21.284 11.143 1.00 95.62 187 CYS A N 1
ATOM 1482 C CA . CYS A 1 187 ? -12.960 21.721 11.625 1.00 95.62 187 CYS A CA 1
ATOM 1483 C C . CYS A 1 187 ? -12.253 20.571 12.342 1.00 95.62 187 CYS A C 1
ATOM 1485 O O . CYS A 1 187 ? -12.892 19.704 12.943 1.00 95.62 187 CYS A O 1
ATOM 1487 N N . VAL A 1 188 ? -10.924 20.599 12.305 1.00 95.19 188 VAL A N 1
ATOM 1488 C CA . VAL A 1 188 ? -10.070 19.672 13.044 1.00 95.19 188 VAL A CA 1
ATOM 1489 C C . VAL A 1 188 ? -8.993 20.438 13.807 1.00 95.19 188 VAL A C 1
ATOM 1491 O O . VAL A 1 188 ? -8.392 21.387 13.295 1.00 95.19 188 VAL A O 1
ATOM 1494 N N . LYS A 1 189 ? -8.747 20.011 15.042 1.00 94.56 189 LYS A N 1
ATOM 1495 C CA . LYS A 1 189 ? -7.604 20.412 15.862 1.00 94.56 189 LYS A CA 1
ATOM 1496 C C . LYS A 1 189 ? -6.691 19.208 16.040 1.00 94.56 189 LYS A C 1
ATOM 1498 O O . LYS A 1 189 ? -7.179 18.116 16.320 1.00 94.56 189 LYS A O 1
ATOM 1503 N N . PHE A 1 190 ? -5.388 19.411 15.902 1.00 92.81 190 PHE A N 1
ATOM 1504 C CA . PHE A 1 190 ? -4.394 18.361 16.101 1.00 92.81 190 PHE A CA 1
ATOM 1505 C C . PHE A 1 190 ? -3.657 18.565 17.419 1.00 92.81 190 PHE A C 1
ATOM 1507 O O . PHE A 1 190 ? -3.240 19.680 17.743 1.00 92.81 190 PHE A O 1
ATOM 1514 N N . ASN A 1 191 ? -3.457 17.481 18.161 1.00 90.00 191 ASN A N 1
ATOM 1515 C CA . ASN A 1 191 ? -2.671 17.511 19.386 1.00 90.00 191 ASN A CA 1
ATOM 1516 C C . ASN A 1 191 ? -1.224 17.925 19.064 1.00 90.00 191 ASN A C 1
ATOM 1518 O O . ASN A 1 191 ? -0.646 17.507 18.062 1.00 90.00 191 ASN A O 1
ATOM 1522 N N . GLY A 1 192 ? -0.644 18.787 19.899 1.00 86.62 192 GLY A N 1
ATOM 1523 C CA . GLY A 1 192 ? 0.720 19.295 19.713 1.00 86.62 192 GLY A CA 1
ATOM 1524 C C . GLY A 1 192 ? 0.868 20.482 18.751 1.00 86.62 192 GLY A C 1
ATOM 1525 O O . GLY A 1 192 ? 1.934 21.086 18.736 1.00 86.62 192 GLY A O 1
ATOM 1526 N N . LEU A 1 193 ? -0.177 20.884 18.013 1.00 85.50 193 LEU A N 1
ATOM 1527 C CA . LEU A 1 193 ? -0.172 22.110 17.188 1.00 85.50 193 LEU A CA 1
ATOM 1528 C C . LEU A 1 193 ? -0.807 23.322 17.901 1.00 85.50 193 LEU A C 1
ATOM 1530 O O . LEU A 1 193 ? -1.308 24.241 17.257 1.00 85.50 193 LEU A O 1
ATOM 1534 N N . GLY A 1 194 ? -0.800 23.329 19.237 1.00 83.56 194 GLY A N 1
ATOM 1535 C CA . GLY A 1 194 ? -1.283 24.453 20.045 1.00 83.56 194 GLY A CA 1
ATOM 1536 C C . GLY A 1 194 ? -2.766 24.771 19.824 1.00 83.56 194 GLY A C 1
ATOM 1537 O O . GLY A 1 194 ? -3.629 23.901 19.955 1.00 83.56 194 GLY A O 1
ATOM 1538 N N . GLU A 1 195 ? -3.065 26.035 19.522 1.00 87.56 195 GLU A N 1
ATOM 1539 C CA . GLU A 1 195 ? -4.428 26.555 19.327 1.00 87.56 195 GLU A CA 1
ATOM 1540 C C . GLU A 1 195 ? -4.887 26.540 17.865 1.00 87.56 195 GLU A C 1
ATOM 1542 O O . GLU A 1 195 ? -6.008 26.947 17.561 1.00 87.56 195 GLU A O 1
ATOM 1547 N N . HIS A 1 196 ? -4.053 26.049 16.945 1.00 90.06 196 HIS A N 1
ATOM 1548 C CA . HIS A 1 196 ? -4.384 26.074 15.528 1.00 90.06 196 HIS A CA 1
ATOM 1549 C C . HIS A 1 196 ? -5.567 25.154 15.200 1.00 90.06 196 HIS A C 1
ATOM 1551 O O . HIS A 1 196 ? -5.581 23.959 15.514 1.00 90.06 196 HIS A O 1
ATOM 1557 N N . ILE A 1 197 ? -6.558 25.736 14.525 1.00 93.06 197 ILE A N 1
ATOM 1558 C CA . ILE A 1 197 ? -7.772 25.074 14.052 1.00 93.06 197 ILE A CA 1
ATOM 1559 C C . ILE A 1 197 ? -7.767 25.108 12.528 1.00 93.06 197 ILE A C 1
ATOM 1561 O O . ILE A 1 197 ? -7.621 26.169 11.922 1.00 93.06 197 ILE A O 1
ATOM 1565 N N . PHE A 1 198 ? -7.988 23.953 11.908 1.00 93.19 198 PHE A N 1
ATOM 1566 C CA . PHE A 1 198 ? -8.008 23.820 10.456 1.00 93.19 198 PHE A CA 1
ATOM 1567 C C . PHE A 1 198 ? -9.429 23.559 9.969 1.00 93.19 198 PHE A C 1
ATOM 1569 O O . PHE A 1 198 ? -10.081 22.615 10.414 1.00 93.19 198 PHE A O 1
ATOM 1576 N N . GLN A 1 199 ? -9.904 24.380 9.032 1.00 94.19 199 GLN A N 1
ATOM 1577 C CA . GLN A 1 199 ? -11.157 24.126 8.318 1.00 94.19 199 GLN A CA 1
ATOM 1578 C C . GLN A 1 199 ? -10.923 23.090 7.218 1.00 94.19 199 GLN A C 1
ATOM 1580 O O . GLN A 1 199 ? -9.968 23.198 6.447 1.00 94.19 199 GLN A O 1
ATOM 1585 N N . ILE A 1 200 ? -11.813 22.106 7.124 1.00 94.19 200 ILE A N 1
ATOM 1586 C CA . ILE A 1 200 ? -11.730 21.052 6.117 1.00 94.19 200 ILE A CA 1
ATOM 1587 C C . ILE A 1 200 ? -12.438 21.501 4.844 1.00 94.19 200 ILE A C 1
ATOM 1589 O O . ILE A 1 200 ? -13.651 21.709 4.826 1.00 94.19 200 ILE A O 1
ATOM 1593 N N . TYR A 1 201 ? -11.668 21.593 3.765 1.00 91.00 201 TYR A N 1
ATOM 1594 C CA . TYR A 1 201 ? -12.175 21.768 2.409 1.00 91.00 201 TYR A CA 1
ATOM 1595 C C . TYR A 1 201 ? -12.017 20.440 1.677 1.00 91.00 201 TYR A C 1
ATOM 1597 O O . TYR A 1 201 ? -10.902 19.952 1.503 1.00 91.00 201 TYR A O 1
ATOM 1605 N N . CYS A 1 202 ? -13.137 19.828 1.305 1.00 89.94 202 CYS A N 1
ATOM 1606 C CA . CYS A 1 202 ? -13.158 18.517 0.672 1.00 89.94 202 CYS A CA 1
ATOM 1607 C C . CYS A 1 202 ? -14.291 18.411 -0.346 1.00 89.94 202 CYS A C 1
ATOM 1609 O O . CYS A 1 202 ? -15.272 19.155 -0.282 1.00 89.94 202 CYS A O 1
ATOM 1611 N N . ASP A 1 203 ? -14.158 17.457 -1.264 1.00 88.94 203 ASP A N 1
ATOM 1612 C CA . ASP A 1 203 ? -15.205 17.149 -2.231 1.00 88.94 203 ASP A CA 1
ATOM 1613 C C . ASP A 1 203 ? -16.379 16.415 -1.570 1.00 88.94 203 ASP A C 1
ATOM 1615 O O . ASP A 1 203 ? -16.229 15.722 -0.557 1.00 88.94 203 ASP A O 1
ATOM 1619 N N . SER A 1 204 ? -17.548 16.461 -2.212 1.00 86.81 204 SER A N 1
ATOM 1620 C CA . SER A 1 204 ? -18.772 15.792 -1.739 1.00 86.81 204 SER A CA 1
ATOM 1621 C C . SER A 1 204 ? -18.584 14.297 -1.448 1.00 86.81 204 SER A C 1
ATOM 1623 O O . SER A 1 204 ? -19.158 13.770 -0.500 1.00 86.81 204 SER A O 1
ATOM 1625 N N . ARG A 1 205 ? -17.724 13.613 -2.214 1.00 87.06 205 ARG A N 1
ATOM 1626 C CA . ARG A 1 205 ? -17.403 12.186 -2.022 1.00 87.06 205 ARG A CA 1
ATOM 1627 C C . ARG A 1 205 ? -16.665 11.898 -0.715 1.00 87.06 205 ARG A C 1
ATOM 1629 O O . ARG A 1 205 ? -16.741 10.785 -0.202 1.00 87.06 205 ARG A O 1
ATOM 1636 N N . GLN A 1 206 ? -15.905 12.868 -0.215 1.00 91.19 206 GLN A N 1
ATOM 1637 C CA . GLN A 1 206 ? -15.104 12.729 0.999 1.00 91.19 206 GLN A CA 1
ATOM 1638 C C . GLN A 1 206 ? -15.861 13.205 2.238 1.00 91.19 206 GLN A C 1
ATOM 1640 O O . GLN A 1 206 ? -15.623 12.691 3.328 1.00 91.19 206 GLN A O 1
ATOM 1645 N N . LEU A 1 207 ? -16.800 14.140 2.061 1.00 92.62 207 LEU A N 1
ATOM 1646 C CA . LEU A 1 207 ? -17.572 14.761 3.135 1.00 92.62 207 LEU A CA 1
ATOM 1647 C C . LEU A 1 207 ? -18.190 13.743 4.103 1.00 92.62 207 LEU A C 1
ATOM 1649 O O . LEU A 1 207 ? -18.071 13.907 5.315 1.00 92.62 207 LEU A O 1
ATOM 1653 N N . GLN A 1 208 ? -18.777 12.665 3.575 1.00 92.50 208 GLN A N 1
ATOM 1654 C CA . GLN A 1 208 ? -19.399 11.608 4.380 1.00 92.50 208 GLN A CA 1
ATOM 1655 C C . GLN A 1 208 ? -18.423 10.953 5.373 1.00 92.50 208 GLN A C 1
ATOM 1657 O O . GLN A 1 208 ? -18.808 10.598 6.484 1.00 92.50 208 GLN A O 1
ATOM 1662 N N . TRP A 1 209 ? -17.142 10.823 5.010 1.00 93.50 209 TRP A N 1
ATOM 1663 C CA . TRP A 1 209 ? -16.134 10.242 5.895 1.00 93.50 209 TRP A CA 1
ATOM 1664 C C . TRP A 1 209 ? -15.819 11.183 7.054 1.00 93.50 209 TRP A C 1
ATOM 1666 O O . TRP A 1 209 ? -15.790 10.754 8.203 1.00 93.50 209 TRP A O 1
ATOM 1676 N N . PHE A 1 210 ? -15.648 12.475 6.773 1.00 94.94 210 PHE A N 1
ATOM 1677 C CA . PHE A 1 210 ? -15.357 13.470 7.805 1.00 94.94 210 PHE A CA 1
ATOM 1678 C C . PHE A 1 210 ? -16.539 13.698 8.752 1.00 94.94 210 PHE A C 1
ATOM 1680 O O . PHE A 1 210 ? -16.336 13.836 9.957 1.00 94.94 210 PHE A O 1
ATOM 1687 N N . GLN A 1 211 ? -17.771 13.675 8.233 1.00 94.38 211 GLN A N 1
ATOM 1688 C CA . GLN A 1 211 ? -18.980 13.680 9.062 1.00 94.38 211 GLN A CA 1
ATOM 1689 C C . GLN A 1 211 ? -18.993 12.481 10.012 1.00 94.38 211 GLN A C 1
ATOM 1691 O O . GLN A 1 211 ? -19.216 12.650 11.207 1.00 94.38 211 GLN A O 1
ATOM 1696 N N . ARG A 1 212 ? -18.632 11.293 9.516 1.00 94.69 212 ARG A N 1
ATOM 1697 C CA . ARG A 1 212 ? -18.548 10.097 10.352 1.00 94.69 212 ARG A CA 1
ATOM 1698 C C . ARG A 1 212 ? -17.489 10.188 11.448 1.00 94.69 212 ARG A C 1
ATOM 1700 O O . ARG A 1 212 ? -17.702 9.670 12.541 1.00 94.69 212 ARG A O 1
ATOM 1707 N N . PHE A 1 213 ? -16.353 10.834 11.188 1.00 95.31 213 PHE A N 1
ATOM 1708 C CA . PHE A 1 213 ? -15.324 11.034 12.216 1.00 95.31 213 PHE A CA 1
ATOM 1709 C C . PHE A 1 213 ? -15.833 11.917 13.355 1.00 95.31 213 PHE A C 1
ATOM 1711 O O . PHE A 1 213 ? -15.583 11.612 14.521 1.00 95.31 213 PHE A O 1
ATOM 1718 N N . LEU A 1 214 ? -16.577 12.972 13.013 1.00 95.31 214 LEU A N 1
ATOM 1719 C CA . LEU A 1 214 ? -17.242 13.826 13.988 1.00 95.31 214 LEU A CA 1
ATOM 1720 C C . LEU A 1 214 ? -18.288 13.042 14.792 1.00 95.31 214 LEU A C 1
ATOM 1722 O O . LEU A 1 214 ? -18.234 13.054 16.017 1.00 95.31 214 LEU A O 1
ATOM 1726 N N . GLU A 1 215 ? -19.183 12.315 14.118 1.00 95.06 215 GLU A N 1
ATOM 1727 C CA . GLU A 1 215 ? -20.228 11.503 14.761 1.00 95.06 215 GLU A CA 1
ATOM 1728 C C . GLU A 1 215 ? -19.648 10.478 15.744 1.00 95.06 215 GLU A C 1
ATOM 1730 O O . GLU A 1 215 ? -20.155 10.324 16.856 1.00 95.06 215 GLU A O 1
ATOM 1735 N N . ASP A 1 216 ? -18.573 9.784 15.356 1.00 94.69 216 ASP A N 1
ATOM 1736 C CA . ASP A 1 216 ? -17.889 8.812 16.212 1.00 94.69 216 ASP A CA 1
ATOM 1737 C C . ASP A 1 216 ? -17.349 9.495 17.488 1.00 94.69 216 ASP A C 1
ATOM 1739 O O . ASP A 1 216 ? -17.535 8.990 18.601 1.00 94.69 216 ASP A O 1
ATOM 1743 N N . GLN A 1 217 ? -16.731 10.675 17.359 1.00 93.62 217 GLN A N 1
ATOM 1744 C CA . GLN A 1 217 ? -16.222 11.429 18.509 1.00 93.62 217 GLN A CA 1
ATOM 1745 C C . GLN A 1 217 ? -17.332 11.997 19.397 1.00 93.62 217 GLN A C 1
ATOM 1747 O O . GLN A 1 217 ? -17.243 11.879 20.621 1.00 93.62 217 GLN A O 1
ATOM 1752 N N . GLU A 1 218 ? -18.386 12.566 18.813 1.00 94.12 218 GLU A N 1
ATOM 1753 C CA . GLU A 1 218 ? -19.542 13.090 19.546 1.00 94.12 218 GLU A CA 1
ATOM 1754 C C . GLU A 1 218 ? -20.269 11.977 20.299 1.00 94.12 218 GLU A C 1
ATOM 1756 O O . GLU A 1 218 ? -20.535 12.116 21.491 1.00 94.12 218 GLU A O 1
ATOM 1761 N N . THR A 1 219 ? -20.497 10.828 19.659 1.00 93.69 219 THR A N 1
ATOM 1762 C CA . THR A 1 219 ? -21.117 9.657 20.298 1.00 93.69 219 THR A CA 1
ATOM 1763 C C . THR A 1 219 ? -20.300 9.206 21.510 1.00 93.69 219 THR A C 1
ATOM 1765 O O . THR A 1 219 ? -20.833 9.020 22.608 1.00 93.69 219 THR A O 1
ATOM 1768 N N . LYS A 1 220 ? -18.972 9.097 21.358 1.00 93.62 220 LYS A N 1
ATOM 1769 C CA . LYS A 1 220 ? -18.082 8.738 22.468 1.00 93.62 220 LYS A CA 1
ATOM 1770 C C . LYS A 1 220 ? -18.134 9.780 23.591 1.00 93.62 220 LYS A C 1
ATOM 1772 O O . LYS A 1 220 ? -18.279 9.395 24.754 1.00 93.62 220 LYS A O 1
ATOM 1777 N N . LYS A 1 221 ? -18.069 11.073 23.262 1.00 91.69 221 LYS A N 1
ATOM 1778 C CA . LYS A 1 221 ? -18.111 12.179 24.232 1.00 91.69 221 LYS A CA 1
ATOM 1779 C C . LYS A 1 221 ? -19.435 12.209 25.001 1.00 91.69 221 LYS A C 1
ATOM 1781 O O . LYS A 1 221 ? -19.420 12.237 26.230 1.00 91.69 221 LYS A O 1
ATOM 1786 N N . ASN A 1 222 ? -20.560 12.107 24.297 1.00 92.38 222 ASN A N 1
ATOM 1787 C CA . ASN A 1 222 ? -21.909 12.133 24.869 1.00 92.38 222 ASN A CA 1
ATOM 1788 C C . ASN A 1 222 ? -22.174 10.913 25.765 1.00 92.38 222 ASN A C 1
ATOM 1790 O O . ASN A 1 222 ? -22.826 11.028 26.798 1.00 92.38 222 ASN A O 1
ATOM 1794 N N . SER A 1 223 ? -21.585 9.759 25.436 1.00 89.88 223 SER A N 1
ATOM 1795 C CA . SER A 1 223 ? -21.659 8.540 26.254 1.00 89.88 223 SER A CA 1
ATOM 1796 C C . SER A 1 223 ? -20.740 8.529 27.488 1.00 89.88 223 SER A C 1
ATOM 1798 O O . SER A 1 223 ? -20.612 7.493 28.136 1.00 89.88 223 SER A O 1
ATOM 1800 N N . LYS A 1 224 ? -20.030 9.625 27.804 1.00 90.38 224 LYS A N 1
ATOM 1801 C CA . LYS A 1 224 ? -18.979 9.657 28.845 1.00 90.38 224 LYS A CA 1
ATOM 1802 C C . LYS A 1 224 ? -17.883 8.593 28.625 1.00 90.38 224 LYS A C 1
ATOM 1804 O O . LYS A 1 224 ? -17.429 7.954 29.571 1.00 90.38 224 LYS A O 1
ATOM 1809 N N . ASN A 1 225 ? -17.437 8.412 27.376 1.00 87.50 225 ASN A N 1
ATOM 1810 C CA . ASN A 1 225 ? -16.399 7.450 26.970 1.00 87.50 225 ASN A CA 1
ATOM 1811 C C . ASN A 1 225 ? -16.748 5.968 27.206 1.00 87.50 225 ASN A C 1
ATOM 1813 O O . ASN A 1 225 ? -15.858 5.144 27.431 1.00 87.50 225 ASN A O 1
ATOM 1817 N N . GLN A 1 226 ? -18.032 5.613 27.131 1.00 89.50 226 GLN A N 1
ATOM 1818 C CA . GLN A 1 226 ? -18.471 4.215 27.195 1.00 89.50 226 GLN A CA 1
ATOM 1819 C C . GLN A 1 226 ? -18.180 3.436 25.906 1.00 89.50 226 GLN A C 1
ATOM 1821 O O . GLN A 1 226 ? -18.120 2.213 25.947 1.00 89.50 226 GLN A O 1
ATOM 1826 N N . HIS A 1 227 ? -17.962 4.124 24.783 1.00 91.44 227 HIS A N 1
ATOM 1827 C CA . HIS A 1 227 ? -17.536 3.503 23.530 1.00 91.44 227 HIS A CA 1
ATOM 1828 C C . HIS A 1 227 ? -16.007 3.417 23.422 1.00 91.44 227 HIS A C 1
ATOM 1830 O O . HIS A 1 227 ? -15.276 4.335 23.812 1.00 91.44 227 HIS A O 1
ATOM 1836 N N . SER A 1 228 ? -15.511 2.326 22.837 1.00 91.50 228 SER A N 1
ATOM 1837 C CA . SER A 1 228 ? -14.083 2.141 22.560 1.00 91.50 228 SER A CA 1
ATOM 1838 C C . SER A 1 228 ? -13.651 2.868 21.284 1.00 91.50 228 SER A C 1
ATOM 1840 O O . SER A 1 228 ? -14.215 2.638 20.218 1.00 91.50 228 SER A O 1
ATOM 1842 N N . SER A 1 229 ? -12.587 3.675 21.340 1.00 90.94 229 SER A N 1
ATOM 1843 C CA . SER A 1 229 ? -11.987 4.298 20.144 1.00 90.94 229 SER A CA 1
ATOM 1844 C C . SER A 1 229 ? -11.376 3.290 19.171 1.00 90.94 229 SER A C 1
ATOM 1846 O O . SER A 1 229 ? -11.182 3.605 18.000 1.00 90.94 229 SER A O 1
ATOM 1848 N N . ALA A 1 230 ? -11.163 2.040 19.597 1.00 90.06 230 ALA A N 1
ATOM 1849 C CA . ALA A 1 230 ? -10.791 0.951 18.696 1.00 90.06 230 ALA A CA 1
ATOM 1850 C C . ALA A 1 230 ? -11.845 0.691 17.599 1.00 90.06 230 ALA A C 1
ATOM 1852 O O . ALA A 1 230 ? -11.519 0.084 16.578 1.00 90.06 230 ALA A O 1
ATOM 1853 N N . LEU A 1 231 ? -13.082 1.171 17.775 1.00 93.25 231 LEU A N 1
ATOM 1854 C CA . LEU A 1 231 ? -14.172 1.077 16.799 1.00 93.25 231 LEU A CA 1
ATOM 1855 C C . LEU A 1 231 ? -14.439 2.404 16.055 1.00 93.25 231 LEU A C 1
ATOM 1857 O O . LEU A 1 231 ? -15.480 2.544 15.410 1.00 93.25 231 LEU A O 1
ATOM 1861 N N . PHE A 1 232 ? -13.518 3.374 16.120 1.00 94.62 232 PHE A N 1
ATOM 1862 C CA . PHE A 1 232 ? -13.557 4.573 15.276 1.00 94.62 232 PHE A CA 1
ATOM 1863 C C . PHE A 1 232 ? -13.187 4.262 13.827 1.00 94.62 232 PHE A C 1
ATOM 1865 O O . PHE A 1 232 ? -12.214 3.555 13.556 1.00 94.62 232 PHE A O 1
ATOM 1872 N N . THR A 1 233 ? -13.933 4.863 12.897 1.00 94.69 233 THR A N 1
ATOM 1873 C CA . THR A 1 233 ? -13.718 4.718 11.445 1.00 94.69 233 THR A CA 1
ATOM 1874 C C . THR A 1 233 ? -12.343 5.241 11.016 1.00 94.69 233 THR A C 1
ATOM 1876 O O . THR A 1 233 ? -11.662 4.636 10.186 1.00 94.69 233 THR A O 1
ATOM 1879 N N . LEU A 1 234 ? -11.933 6.375 11.593 1.00 95.31 234 LEU A N 1
ATOM 1880 C CA . LEU A 1 234 ? -10.614 6.971 11.411 1.00 95.31 234 LEU A CA 1
ATOM 1881 C C . LEU A 1 234 ? -9.572 6.149 12.172 1.00 95.31 234 LEU A C 1
ATOM 1883 O O . LEU A 1 234 ? -9.763 5.851 13.346 1.00 95.31 234 LEU A O 1
ATOM 1887 N N . ARG A 1 235 ? -8.458 5.808 11.521 1.00 93.81 235 ARG A N 1
ATOM 1888 C CA . ARG A 1 235 ? -7.344 5.076 12.147 1.00 93.81 235 ARG A CA 1
ATOM 1889 C C . ARG A 1 235 ? -6.155 5.969 12.438 1.00 93.81 235 ARG A C 1
ATOM 1891 O O . ARG A 1 235 ? -5.625 5.942 13.539 1.00 93.81 235 ARG A O 1
ATOM 1898 N N . SER A 1 236 ? -5.759 6.751 11.447 1.00 93.94 236 SER A N 1
ATOM 1899 C CA . SER A 1 236 ? -4.624 7.661 11.528 1.00 93.94 236 SER A CA 1
ATOM 1900 C C . SER A 1 236 ? -4.812 8.804 10.548 1.00 93.94 236 SER A C 1
ATOM 1902 O O . SER A 1 236 ? -5.617 8.716 9.611 1.00 93.94 236 SER A O 1
ATOM 1904 N N . SER A 1 237 ? -4.050 9.870 10.736 1.00 94.06 237 SER A N 1
ATOM 1905 C CA . SER A 1 237 ? -3.985 10.954 9.770 1.00 94.06 237 SER A CA 1
ATOM 1906 C C . SER A 1 237 ? -2.555 11.407 9.534 1.00 94.06 237 SER A C 1
ATOM 1908 O O . SER A 1 237 ? -1.625 11.065 10.263 1.00 94.06 237 SER A O 1
ATOM 1910 N N . ARG A 1 238 ? -2.363 12.155 8.458 1.00 93.88 238 ARG A N 1
ATOM 1911 C CA . ARG A 1 238 ? -1.094 12.777 8.131 1.00 93.88 238 ARG A CA 1
ATOM 1912 C C . ARG A 1 238 ? -1.357 14.107 7.463 1.00 93.88 238 ARG A C 1
ATOM 1914 O O . ARG A 1 238 ? -2.108 14.174 6.494 1.00 93.88 238 ARG A O 1
ATOM 1921 N N . ILE A 1 239 ? -0.694 15.139 7.944 1.00 92.38 239 ILE A N 1
ATOM 1922 C CA . ILE A 1 239 ? -0.705 16.454 7.324 1.00 92.38 239 ILE A CA 1
ATOM 1923 C C . ILE A 1 239 ? 0.546 16.569 6.464 1.00 92.38 239 ILE A C 1
ATOM 1925 O O . ILE A 1 239 ? 1.649 16.295 6.938 1.00 92.38 239 ILE A O 1
ATOM 1929 N N . ALA A 1 240 ? 0.388 16.965 5.205 1.00 91.12 240 ALA A N 1
ATOM 1930 C CA . ALA A 1 240 ? 1.517 17.260 4.336 1.00 91.12 240 ALA A CA 1
ATOM 1931 C C . ALA A 1 240 ? 1.286 18.550 3.555 1.00 91.12 240 ALA A C 1
ATOM 1933 O O . ALA A 1 240 ? 0.176 18.835 3.109 1.00 91.12 240 ALA A O 1
ATOM 1934 N N . TRP A 1 241 ? 2.362 19.302 3.371 1.00 86.94 241 TRP A N 1
ATOM 1935 C CA . TRP A 1 241 ? 2.395 20.447 2.479 1.00 86.94 241 TRP A CA 1
ATOM 1936 C C . TRP A 1 241 ? 2.586 19.985 1.036 1.00 86.94 241 TRP A C 1
ATOM 1938 O O . TRP A 1 241 ? 3.396 19.100 0.759 1.00 86.94 241 TRP A O 1
ATOM 1948 N N . HIS A 1 242 ? 1.841 20.600 0.127 1.00 82.44 242 HIS A N 1
ATOM 1949 C CA . HIS A 1 242 ? 1.915 20.363 -1.305 1.00 82.44 242 HIS A CA 1
ATOM 1950 C C . HIS A 1 242 ? 2.101 21.673 -2.048 1.00 82.44 242 HIS A C 1
ATOM 1952 O O . HIS A 1 242 ? 1.495 22.683 -1.705 1.00 82.44 242 HIS A O 1
ATOM 1958 N N . GLU A 1 243 ? 2.920 21.633 -3.087 1.00 78.50 243 GLU A N 1
ATOM 1959 C CA . GLU A 1 243 ? 3.140 22.749 -3.995 1.00 78.50 243 GLU A CA 1
ATOM 1960 C C . GLU A 1 243 ? 2.093 22.728 -5.115 1.00 78.50 243 GLU A C 1
ATOM 1962 O O . GLU A 1 243 ? 1.789 21.677 -5.689 1.00 78.50 243 GLU A O 1
ATOM 1967 N N . ARG A 1 244 ? 1.497 23.884 -5.408 1.00 70.06 244 ARG A N 1
ATOM 1968 C CA . ARG A 1 244 ? 0.679 24.106 -6.601 1.00 70.06 244 ARG A CA 1
ATOM 1969 C C . ARG A 1 244 ? 1.574 24.477 -7.771 1.00 70.06 244 ARG A C 1
ATOM 1971 O O . ARG A 1 244 ? 2.574 25.166 -7.620 1.00 70.06 244 ARG A O 1
ATOM 1978 N N . VAL A 1 245 ? 1.136 24.098 -8.966 1.00 63.78 245 VAL A N 1
ATOM 1979 C CA . VAL A 1 245 ? 1.725 24.590 -10.212 1.00 63.78 245 VAL A CA 1
ATOM 1980 C C . VAL A 1 245 ? 1.277 26.044 -10.401 1.00 63.78 245 VAL A C 1
ATOM 1982 O O . VAL A 1 245 ? 0.120 26.292 -10.733 1.00 63.78 245 VAL A O 1
ATOM 1985 N N . GLY A 1 246 ? 2.162 27.010 -10.145 1.00 63.50 246 GLY A N 1
ATOM 1986 C CA . GLY A 1 246 ? 1.861 28.439 -10.274 1.00 63.50 246 GLY A CA 1
ATOM 1987 C C . GLY A 1 246 ? 3.063 29.339 -9.979 1.00 63.50 246 GLY A C 1
ATOM 1988 O O . GLY A 1 246 ? 4.093 28.872 -9.507 1.00 63.50 246 GLY A O 1
ATOM 1989 N N . LYS A 1 247 ? 2.934 30.637 -10.278 1.00 55.66 247 LYS A N 1
ATOM 1990 C CA . LYS A 1 247 ? 3.873 31.693 -9.862 1.00 55.66 247 LYS A CA 1
ATOM 1991 C C . LYS A 1 247 ? 3.147 32.606 -8.870 1.00 55.66 247 LYS A C 1
ATOM 1993 O O . LYS A 1 247 ? 2.005 32.970 -9.134 1.00 55.66 247 LYS A O 1
ATOM 1998 N N . GLY A 1 248 ? 3.780 32.960 -7.756 1.00 66.56 248 GLY A N 1
ATOM 1999 C CA . GLY A 1 248 ? 3.195 33.818 -6.720 1.00 66.56 248 GLY A CA 1
ATOM 2000 C C . GLY A 1 248 ? 3.927 33.685 -5.388 1.00 66.56 248 GLY A C 1
ATOM 2001 O O . GLY A 1 248 ? 4.934 32.985 -5.309 1.00 66.56 248 GLY A O 1
ATOM 2002 N N . ASP A 1 249 ? 3.421 34.342 -4.346 1.00 62.94 249 ASP A N 1
ATOM 2003 C CA . ASP A 1 249 ? 4.018 34.258 -3.010 1.00 62.94 249 ASP A CA 1
ATOM 2004 C C . ASP A 1 249 ? 4.002 32.818 -2.470 1.00 62.94 249 ASP A C 1
ATOM 2006 O O . ASP A 1 249 ? 3.020 32.099 -2.690 1.00 62.94 249 ASP A O 1
ATOM 2010 N N . PRO A 1 250 ? 5.021 32.397 -1.694 1.00 63.97 250 PRO A N 1
ATOM 2011 C CA . PRO A 1 250 ? 5.110 31.049 -1.125 1.00 63.97 250 PRO A CA 1
ATOM 2012 C C . PRO A 1 250 ? 3.817 30.573 -0.444 1.00 63.97 250 PRO A C 1
ATOM 2014 O O . PRO A 1 250 ? 3.407 29.427 -0.603 1.00 63.97 250 PRO A O 1
ATOM 2017 N N . TRP A 1 251 ? 3.114 31.467 0.254 1.00 61.66 251 TRP A N 1
ATOM 2018 C CA . TRP A 1 251 ? 1.862 31.154 0.952 1.00 61.66 251 TRP A CA 1
ATOM 2019 C C . TRP A 1 251 ? 0.670 30.846 0.028 1.00 61.66 251 TRP A C 1
ATOM 2021 O O . TRP A 1 251 ? -0.269 30.175 0.445 1.00 61.66 251 TRP A O 1
ATOM 2031 N N . ASN A 1 252 ? 0.714 31.304 -1.225 1.00 67.69 252 ASN A N 1
ATOM 2032 C CA . ASN A 1 252 ? -0.278 30.996 -2.259 1.00 67.69 252 ASN A CA 1
ATOM 2033 C C . ASN A 1 252 ? 0.145 29.802 -3.133 1.00 67.69 252 ASN A C 1
ATOM 2035 O O . ASN A 1 252 ? -0.694 29.181 -3.793 1.00 67.69 252 ASN A O 1
ATOM 2039 N N . LEU A 1 253 ? 1.442 29.480 -3.134 1.00 76.00 253 LEU A N 1
ATOM 2040 C CA . LEU A 1 253 ? 2.011 28.330 -3.831 1.00 76.00 253 LEU A CA 1
ATOM 2041 C C . LEU A 1 253 ? 1.799 27.030 -3.057 1.00 76.00 253 LEU A C 1
ATOM 2043 O O . LEU A 1 253 ? 1.506 26.005 -3.669 1.00 76.00 253 LEU A O 1
ATOM 2047 N N . TYR A 1 254 ? 1.907 27.053 -1.729 1.00 79.94 254 TYR A N 1
ATOM 2048 C CA . TYR A 1 254 ? 1.782 25.849 -0.913 1.00 79.94 254 TYR A CA 1
ATOM 2049 C C . TYR A 1 254 ? 0.396 25.716 -0.281 1.00 79.94 254 TYR A C 1
ATOM 2051 O O . TYR A 1 254 ? -0.189 26.681 0.199 1.00 79.94 254 TYR A O 1
ATOM 2059 N N . TYR A 1 255 ? -0.130 24.494 -0.234 1.00 83.56 255 TYR A N 1
ATOM 2060 C CA . TYR A 1 255 ? -1.363 24.177 0.479 1.00 83.56 255 TYR A CA 1
ATOM 2061 C C . TYR A 1 255 ? -1.191 22.947 1.360 1.00 83.56 255 TYR A C 1
ATOM 2063 O O . TYR A 1 255 ? -0.392 22.048 1.091 1.00 83.56 255 TYR A O 1
ATOM 2071 N N . LEU A 1 256 ? -1.974 22.912 2.430 1.00 88.56 256 LEU A N 1
ATOM 2072 C CA . LEU A 1 256 ? -1.987 21.817 3.380 1.00 88.56 256 LEU A CA 1
ATOM 2073 C C . LEU A 1 256 ? -2.980 20.745 2.917 1.00 88.56 256 LEU A C 1
ATOM 2075 O O . LEU A 1 256 ? -4.143 21.044 2.656 1.00 88.56 256 LEU A O 1
ATOM 2079 N N . THR A 1 257 ? -2.540 19.492 2.839 1.00 92.44 257 THR A N 1
ATOM 2080 C CA . THR A 1 257 ? -3.409 18.342 2.559 1.00 92.44 257 THR A CA 1
ATOM 2081 C C . THR A 1 257 ? -3.490 17.440 3.777 1.00 92.44 257 THR A C 1
ATOM 2083 O O . THR A 1 257 ? -2.469 17.020 4.329 1.00 92.44 257 THR A O 1
ATOM 2086 N N . LEU A 1 258 ? -4.720 17.108 4.166 1.00 93.75 258 LEU A N 1
ATOM 2087 C CA . LEU A 1 258 ? -5.004 16.111 5.185 1.00 93.75 258 LEU A CA 1
ATOM 2088 C C . LEU A 1 258 ? -5.216 14.746 4.529 1.00 93.75 258 LEU A C 1
ATOM 2090 O O . LEU A 1 258 ? -6.169 14.530 3.785 1.00 93.75 258 LEU A O 1
ATOM 2094 N N . TYR A 1 259 ? -4.335 13.810 4.850 1.00 94.06 259 TYR A N 1
ATOM 2095 C CA . TYR A 1 259 ? -4.482 12.401 4.520 1.00 94.06 259 TYR A CA 1
ATOM 2096 C C . TYR A 1 259 ? -5.090 11.676 5.714 1.00 94.06 259 TYR A C 1
ATOM 2098 O O . TYR A 1 259 ? -4.590 11.806 6.827 1.00 94.06 259 TYR A O 1
ATOM 2106 N N . CYS A 1 260 ? -6.123 10.871 5.486 1.00 94.25 260 CYS A N 1
ATOM 2107 C CA . CYS A 1 260 ? -6.742 10.042 6.517 1.00 94.25 260 CYS A CA 1
ATOM 2108 C C . CYS A 1 260 ? -6.691 8.573 6.103 1.00 94.25 260 CYS A C 1
ATOM 2110 O O . CYS A 1 260 ? -6.999 8.236 4.960 1.00 94.25 260 CYS A O 1
ATOM 2112 N N . SER A 1 261 ? -6.340 7.700 7.044 1.00 94.25 261 SER A N 1
ATOM 2113 C CA . SER A 1 261 ? -6.483 6.254 6.885 1.00 94.25 261 SER A CA 1
ATOM 2114 C C . SER A 1 261 ? -7.773 5.815 7.559 1.00 94.25 261 SER A C 1
ATOM 2116 O O . SER A 1 261 ? -8.000 6.133 8.729 1.00 94.25 261 SER A O 1
ATOM 2118 N N . ILE A 1 262 ? -8.599 5.070 6.834 1.00 94.12 262 ILE A N 1
ATOM 2119 C CA . ILE A 1 262 ? -9.904 4.598 7.301 1.00 94.12 262 ILE A CA 1
ATOM 2120 C C . ILE A 1 262 ? -9.969 3.075 7.278 1.00 94.12 262 ILE A C 1
ATOM 2122 O O . ILE A 1 262 ? -9.365 2.437 6.417 1.00 94.12 262 ILE A O 1
ATOM 2126 N N . ASP A 1 263 ? -10.726 2.500 8.208 1.00 93.56 263 ASP A N 1
ATOM 2127 C CA . ASP A 1 263 ? -11.128 1.093 8.156 1.00 93.56 263 ASP A CA 1
ATOM 2128 C C . ASP A 1 263 ? -12.574 1.015 7.671 1.00 93.56 263 ASP A C 1
ATOM 2130 O O . ASP A 1 263 ? -13.514 1.356 8.389 1.00 93.56 263 ASP A O 1
ATOM 2134 N N . THR A 1 264 ? -12.747 0.605 6.417 1.00 91.38 264 THR A N 1
ATOM 2135 C CA . THR A 1 264 ? -14.047 0.617 5.735 1.00 91.38 264 THR A CA 1
ATOM 2136 C C . THR A 1 264 ? -15.037 -0.390 6.317 1.00 91.38 264 THR A C 1
ATOM 2138 O O . THR A 1 264 ? -16.241 -0.207 6.150 1.00 91.38 264 THR A O 1
ATOM 2141 N N . ARG A 1 265 ? -14.575 -1.415 7.047 1.00 91.12 265 ARG A N 1
ATOM 2142 C CA . ARG A 1 265 ? -15.457 -2.379 7.730 1.00 91.12 265 ARG A CA 1
ATOM 2143 C C . ARG A 1 265 ? -16.281 -1.703 8.831 1.00 91.12 265 ARG A C 1
ATOM 2145 O O . ARG A 1 265 ? -17.458 -2.015 8.991 1.00 91.12 265 ARG A O 1
ATOM 2152 N N . LEU A 1 266 ? -15.710 -0.696 9.501 1.00 93.50 266 LEU A N 1
ATOM 2153 C CA . LEU A 1 266 ? -16.390 0.118 10.519 1.00 93.50 266 LEU A CA 1
ATOM 2154 C C . LEU A 1 266 ? -17.442 1.078 9.949 1.00 93.50 266 LEU A C 1
ATOM 2156 O O . LEU A 1 266 ? -18.044 1.851 10.688 1.00 93.50 266 LEU A O 1
ATOM 2160 N N . TRP A 1 267 ? -17.682 1.050 8.640 1.00 91.69 267 TRP A N 1
ATOM 2161 C CA . TRP A 1 267 ? -18.761 1.820 8.035 1.00 91.69 267 TRP A CA 1
ATOM 2162 C C . TRP A 1 267 ? -20.147 1.209 8.285 1.00 91.69 267 TRP A C 1
ATOM 2164 O O . TRP A 1 267 ? -21.140 1.928 8.312 1.00 91.69 267 TRP A O 1
ATOM 2174 N N . THR A 1 268 ? -20.216 -0.110 8.468 1.00 93.56 268 THR A N 1
ATOM 2175 C CA . THR A 1 268 ? -21.470 -0.883 8.540 1.00 93.56 268 THR A CA 1
ATOM 2176 C C . THR A 1 268 ? -21.630 -1.540 9.903 1.00 93.56 268 THR A C 1
ATOM 2178 O O . THR A 1 268 ? -20.634 -1.779 10.595 1.00 93.56 268 THR A O 1
ATOM 2181 N N . ALA A 1 269 ? -22.865 -1.841 10.304 1.00 93.25 269 ALA A N 1
ATOM 2182 C CA . ALA A 1 269 ? -23.125 -2.529 11.568 1.00 93.25 269 ALA A CA 1
ATOM 2183 C C . ALA A 1 269 ? -22.498 -3.933 11.578 1.00 93.25 269 ALA A C 1
ATOM 2185 O O . ALA A 1 269 ? -21.866 -4.334 12.551 1.00 93.25 269 ALA A O 1
ATOM 2186 N N . GLU A 1 270 ? -22.609 -4.646 10.463 1.00 93.31 270 GLU A N 1
ATOM 2187 C CA . GLU A 1 270 ? -22.123 -6.004 10.249 1.00 93.31 270 GLU A CA 1
ATOM 2188 C C . GLU A 1 270 ? -20.591 -6.057 10.277 1.00 93.31 270 GLU A C 1
ATOM 2190 O O . GLU A 1 270 ? -20.010 -6.846 11.019 1.00 93.31 270 GLU A O 1
ATOM 2195 N N . GLY A 1 271 ? -19.917 -5.166 9.542 1.00 92.94 271 GLY A N 1
ATOM 2196 C CA . GLY A 1 271 ? -18.455 -5.075 9.581 1.00 92.94 271 GLY A CA 1
ATOM 2197 C C . GLY A 1 271 ? -17.915 -4.575 10.926 1.00 92.94 271 GLY A C 1
ATOM 2198 O O . GLY A 1 271 ? -16.833 -4.985 11.347 1.00 92.94 271 GLY A O 1
ATOM 2199 N N . THR A 1 272 ? -18.678 -3.748 11.651 1.00 93.19 272 THR A N 1
ATOM 2200 C CA . THR A 1 272 ? -18.313 -3.350 13.021 1.00 93.19 272 THR A CA 1
ATOM 2201 C C . THR A 1 272 ? -18.369 -4.530 13.983 1.00 93.19 272 THR A C 1
ATOM 2203 O O . THR A 1 272 ? -17.454 -4.664 14.793 1.00 93.19 272 THR A O 1
ATOM 2206 N N . LYS A 1 273 ? -19.370 -5.413 13.863 1.00 92.81 273 LYS A N 1
ATOM 2207 C CA . LYS A 1 273 ? -19.446 -6.648 14.659 1.00 92.81 273 LYS A CA 1
ATOM 2208 C C . LYS A 1 273 ? -18.246 -7.565 14.416 1.00 92.81 273 LYS A C 1
ATOM 2210 O O . LYS A 1 273 ? -17.638 -8.014 15.379 1.00 92.81 273 LYS A O 1
ATOM 2215 N N . GLN A 1 274 ? -17.821 -7.743 13.162 1.00 93.12 274 GLN A N 1
ATOM 2216 C CA . GLN A 1 274 ? -16.616 -8.533 12.857 1.00 93.12 274 GLN A CA 1
ATOM 2217 C C . GLN A 1 274 ? -15.368 -7.984 13.561 1.00 93.12 274 GLN A C 1
ATOM 2219 O O . GLN A 1 274 ? -14.629 -8.726 14.201 1.00 93.12 274 GLN A O 1
ATOM 2224 N N . ILE A 1 275 ? -15.142 -6.667 13.497 1.00 93.69 275 ILE A N 1
ATOM 2225 C CA . ILE A 1 275 ? -13.992 -6.045 14.175 1.00 93.69 275 ILE A CA 1
ATOM 2226 C C . ILE A 1 275 ? -14.133 -6.128 15.695 1.00 93.69 275 ILE A C 1
ATOM 2228 O O . ILE A 1 275 ? -13.137 -6.311 16.396 1.00 93.69 275 ILE A O 1
ATOM 2232 N N . GLN A 1 276 ? -15.347 -5.970 16.216 1.00 94.00 276 GLN A N 1
ATOM 2233 C CA . GLN A 1 276 ? -15.631 -6.109 17.638 1.00 94.00 276 GLN A CA 1
ATOM 2234 C C . GLN A 1 276 ? -15.246 -7.508 18.134 1.00 94.00 276 GLN A C 1
ATOM 2236 O O . GLN A 1 276 ? -14.543 -7.607 19.136 1.00 94.00 276 GLN A O 1
ATOM 2241 N N . GLU A 1 277 ? -15.637 -8.562 17.417 1.00 93.56 277 GLU A N 1
ATOM 2242 C CA . GLU A 1 277 ? -15.291 -9.954 17.721 1.00 93.56 277 GLU A CA 1
ATOM 2243 C C . GLU A 1 277 ? -13.778 -10.205 17.613 1.00 93.56 277 GLU A C 1
ATOM 2245 O O . GLU A 1 277 ? -13.180 -10.726 18.556 1.00 93.56 277 GLU A O 1
ATOM 2250 N N . GLU A 1 278 ? -13.129 -9.756 16.527 1.00 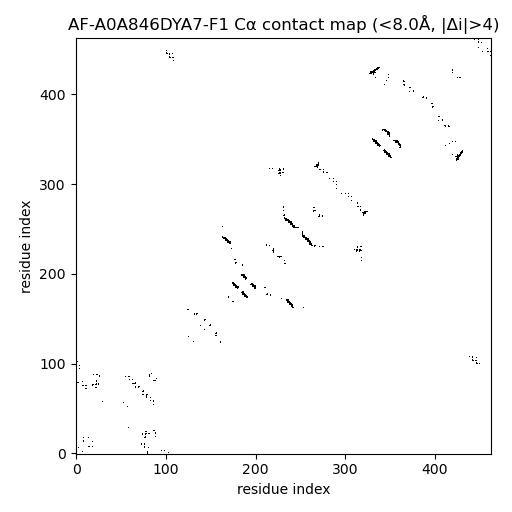94.19 278 GLU A N 1
ATOM 2251 C CA . GLU A 1 278 ? -11.667 -9.833 16.346 1.00 94.19 278 GLU A CA 1
ATOM 2252 C C . GLU A 1 278 ? -10.929 -9.193 17.535 1.00 94.19 278 GLU A C 1
ATOM 2254 O O . GLU A 1 278 ? -10.009 -9.779 18.115 1.00 94.19 278 GLU A O 1
ATOM 2259 N N . LYS A 1 279 ? -11.353 -7.989 17.940 1.00 93.31 279 LYS A N 1
ATOM 2260 C CA . LYS A 1 279 ? -10.734 -7.246 19.043 1.00 93.31 279 LYS A CA 1
ATOM 2261 C C . LYS A 1 279 ? -11.049 -7.839 20.408 1.00 93.31 279 LYS A C 1
ATOM 2263 O O . LYS A 1 279 ? -10.156 -7.884 21.253 1.00 93.31 279 LYS A O 1
ATOM 2268 N N . ALA A 1 280 ? -12.266 -8.324 20.630 1.00 92.75 280 ALA A N 1
ATOM 2269 C CA . ALA A 1 280 ? -12.623 -9.013 21.862 1.00 92.75 280 ALA A CA 1
ATOM 2270 C C . ALA A 1 280 ? -11.791 -10.293 22.036 1.00 92.75 280 ALA A C 1
ATOM 2272 O O . ALA A 1 280 ? -11.254 -10.526 23.119 1.00 92.75 280 ALA A O 1
ATOM 2273 N N . ALA A 1 281 ? -11.589 -11.064 20.962 1.00 93.62 281 ALA A N 1
ATOM 2274 C CA . ALA A 1 281 ? -10.743 -12.254 20.968 1.00 93.62 281 ALA A CA 1
ATOM 2275 C C . ALA A 1 281 ? -9.261 -11.924 21.228 1.00 93.62 281 ALA A C 1
ATOM 2277 O O . ALA A 1 281 ? -8.614 -12.596 22.035 1.00 93.62 281 ALA A O 1
ATOM 2278 N N . GLU A 1 282 ? -8.715 -10.870 20.603 1.00 92.56 282 GLU A N 1
ATOM 2279 C CA . GLU A 1 282 ? -7.353 -10.382 20.884 1.00 92.56 282 GLU A CA 1
ATOM 2280 C C . GLU A 1 282 ? -7.176 -10.030 22.372 1.00 92.56 282 GLU A C 1
ATOM 2282 O O . GLU A 1 282 ? -6.194 -10.440 23.003 1.00 92.56 282 GLU A O 1
ATOM 2287 N N . VAL A 1 283 ? -8.139 -9.305 22.951 1.00 91.06 283 VAL A N 1
ATOM 2288 C CA . VAL A 1 283 ? -8.097 -8.910 24.362 1.00 91.06 283 VAL A CA 1
ATOM 2289 C C . VAL A 1 283 ? -8.259 -10.123 25.282 1.00 91.06 283 VAL A C 1
ATOM 2291 O O . VAL A 1 283 ? -7.464 -10.271 26.211 1.00 91.06 283 VAL A O 1
ATOM 2294 N N . ALA A 1 284 ? -9.190 -11.038 25.005 1.00 90.69 284 ALA A N 1
ATOM 2295 C CA . ALA A 1 284 ? -9.369 -12.274 25.773 1.00 90.69 284 ALA A CA 1
ATOM 2296 C C . ALA A 1 284 ? -8.107 -13.157 25.756 1.00 90.69 284 ALA A C 1
ATOM 2298 O O . ALA A 1 284 ? -7.683 -13.684 26.789 1.00 90.69 284 ALA A O 1
ATOM 2299 N N . LYS A 1 285 ? -7.428 -13.246 24.605 1.00 92.38 285 LYS A N 1
ATOM 2300 C CA . LYS A 1 285 ? -6.133 -13.932 24.476 1.00 92.38 285 LYS A CA 1
ATOM 2301 C C . LYS A 1 285 ? -5.024 -13.245 25.276 1.00 92.38 285 LYS A C 1
ATOM 2303 O O . LYS A 1 285 ? -4.124 -13.907 25.783 1.00 92.38 285 LYS A O 1
ATOM 2308 N N . SER A 1 286 ? -5.049 -11.917 25.380 1.00 88.94 286 SER A N 1
ATOM 2309 C CA . SER A 1 286 ? -4.097 -11.187 26.226 1.00 88.94 286 SER A CA 1
ATOM 2310 C C . SER A 1 286 ? -4.370 -11.394 27.723 1.00 88.94 286 SER A C 1
ATOM 2312 O O . SER A 1 286 ? -3.426 -11.513 28.507 1.00 88.94 286 SER A O 1
ATOM 2314 N N . LEU A 1 287 ? -5.648 -11.485 28.109 1.00 89.81 287 LEU A N 1
ATOM 2315 C CA . LEU A 1 287 ? -6.084 -11.714 29.485 1.00 89.81 287 LEU A CA 1
ATOM 2316 C C . LEU A 1 287 ? -5.714 -13.115 29.974 1.00 89.81 287 LEU A C 1
ATOM 2318 O O . LEU A 1 287 ? -5.056 -13.212 31.005 1.00 89.81 287 LEU A O 1
ATOM 2322 N N . SER A 1 288 ? -6.036 -14.163 29.208 1.00 88.50 288 SER A N 1
ATOM 2323 C CA . SER A 1 288 ? -5.661 -15.559 29.516 1.00 88.50 288 SER A CA 1
ATOM 2324 C C . SER A 1 288 ? -4.153 -15.703 29.730 1.00 88.50 288 SER A C 1
ATOM 2326 O O . SER A 1 288 ? -3.721 -16.082 30.812 1.00 88.50 288 SER A O 1
ATOM 2328 N N . LYS A 1 289 ? -3.338 -15.235 28.778 1.00 88.94 289 LYS A N 1
ATOM 2329 C CA . LYS A 1 289 ? -1.865 -15.230 28.898 1.00 88.94 289 LYS A CA 1
ATOM 2330 C C . LYS A 1 289 ? -1.320 -14.472 30.105 1.00 88.94 289 LYS A C 1
ATOM 2332 O O . LYS A 1 289 ? -0.185 -14.704 30.518 1.00 88.94 289 LYS A O 1
ATOM 2337 N N . THR A 1 290 ? -2.050 -13.470 30.586 1.00 84.88 290 THR A N 1
ATOM 2338 C CA . THR A 1 290 ? -1.636 -12.710 31.768 1.00 84.88 290 THR A CA 1
ATOM 2339 C C . THR A 1 290 ? -2.022 -13.476 33.027 1.00 84.88 290 THR A C 1
ATOM 2341 O O . THR A 1 290 ? -1.185 -13.614 33.905 1.00 84.88 290 THR A O 1
ATOM 2344 N N . GLN A 1 291 ? -3.232 -14.037 33.076 1.00 81.62 291 GLN A N 1
ATOM 2345 C CA . GLN A 1 291 ? -3.753 -14.829 34.195 1.00 81.62 291 GLN A CA 1
ATOM 2346 C C . GLN A 1 291 ? -3.015 -16.163 34.395 1.00 81.62 291 GLN A C 1
ATOM 2348 O O . GLN A 1 291 ? -2.820 -16.580 35.530 1.00 81.62 291 GLN A O 1
ATOM 2353 N N . GLU A 1 292 ? -2.521 -16.788 33.323 1.00 85.69 292 GLU A N 1
ATOM 2354 C CA . GLU A 1 292 ? -1.691 -18.006 33.369 1.00 85.69 292 GLU A CA 1
ATOM 2355 C C . GLU A 1 292 ? -0.364 -17.821 34.130 1.00 85.69 292 GLU A C 1
ATOM 2357 O O . GLU A 1 292 ? 0.262 -18.802 34.521 1.00 85.69 292 GLU A O 1
ATOM 2362 N N . LYS A 1 293 ? 0.082 -16.578 34.364 1.00 79.81 293 LYS A N 1
ATOM 2363 C CA . LYS A 1 293 ? 1.356 -16.283 35.042 1.00 79.81 293 LYS A CA 1
ATOM 2364 C C . LYS A 1 293 ? 1.301 -16.401 36.571 1.00 79.81 293 LYS A C 1
ATOM 2366 O O . LYS A 1 293 ? 2.309 -16.129 37.215 1.00 79.81 293 LYS A O 1
ATOM 2371 N N . GLY A 1 294 ? 0.169 -16.813 37.147 1.00 78.69 294 GLY A N 1
ATOM 2372 C CA . GLY A 1 294 ? 0.025 -17.010 38.591 1.00 78.69 294 GLY A CA 1
ATOM 2373 C C . GLY A 1 294 ? -0.051 -15.685 39.353 1.00 78.69 294 GLY A C 1
ATOM 2374 O O . GLY A 1 294 ? -0.951 -14.882 39.102 1.00 78.69 294 GLY A O 1
ATOM 2375 N N . GLU A 1 295 ? 0.867 -15.450 40.297 1.00 79.62 295 GLU A N 1
ATOM 2376 C CA . GLU A 1 295 ? 0.882 -14.228 41.112 1.00 79.62 295 GLU A CA 1
ATOM 2377 C C . GLU A 1 295 ? 1.146 -12.978 40.263 1.00 79.62 295 GLU A C 1
ATOM 2379 O O . GLU A 1 295 ? 2.252 -12.714 39.784 1.00 79.62 295 GLU A O 1
ATOM 2384 N N . LEU A 1 296 ? 0.089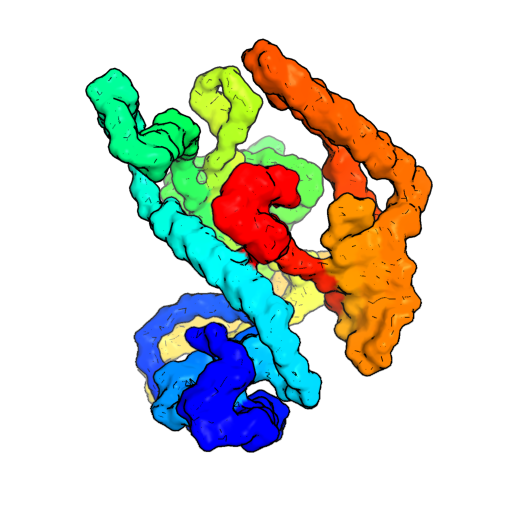 -12.187 40.073 1.00 83.62 296 LEU A N 1
ATOM 2385 C CA . LEU A 1 296 ? 0.133 -10.983 39.257 1.00 83.62 296 LEU A CA 1
ATOM 2386 C C . LEU A 1 296 ? 0.739 -9.814 40.025 1.00 83.62 296 LEU A C 1
ATOM 2388 O O . LEU A 1 296 ? 0.239 -9.423 41.082 1.00 83.62 296 LEU A O 1
ATOM 2392 N N . THR A 1 297 ? 1.729 -9.160 39.422 1.00 88.38 297 THR A N 1
ATOM 2393 C CA . THR A 1 297 ? 2.263 -7.900 39.952 1.00 88.38 297 THR A CA 1
ATOM 2394 C C . THR A 1 297 ? 1.196 -6.791 39.926 1.00 88.38 297 THR A C 1
ATOM 2396 O O . THR A 1 297 ? 0.284 -6.827 39.092 1.00 88.38 297 THR A O 1
ATOM 2399 N N . PRO A 1 298 ? 1.308 -5.733 40.754 1.00 89.12 298 PRO A N 1
ATOM 2400 C CA . PRO A 1 298 ? 0.357 -4.614 40.744 1.00 89.12 298 PRO A CA 1
ATOM 2401 C C . PRO A 1 298 ? 0.173 -3.971 39.358 1.00 89.12 298 PRO A C 1
ATOM 2403 O O . PRO A 1 298 ? -0.930 -3.573 38.979 1.00 89.12 298 PRO A O 1
ATOM 2406 N N . GLN A 1 299 ? 1.241 -3.927 38.553 1.00 88.75 299 GLN A N 1
ATOM 2407 C CA . GLN A 1 299 ? 1.189 -3.443 37.171 1.00 88.75 299 GLN A CA 1
ATOM 2408 C C . GLN A 1 299 ? 0.382 -4.379 36.259 1.00 88.75 299 GLN A C 1
ATOM 2410 O O . GLN A 1 299 ? -0.387 -3.909 35.419 1.00 88.75 299 GLN A O 1
ATOM 2415 N N . GLN A 1 300 ? 0.515 -5.697 36.434 1.00 86.69 300 GLN A N 1
ATOM 2416 C CA . GLN A 1 300 ? -0.259 -6.691 35.690 1.00 86.69 300 GLN A CA 1
ATOM 2417 C C . GLN A 1 300 ? -1.735 -6.675 36.100 1.00 86.69 300 GLN A C 1
ATOM 2419 O O . GLN A 1 300 ? -2.603 -6.738 35.234 1.00 86.69 300 GLN A O 1
ATOM 2424 N N . GLN A 1 301 ? -2.044 -6.486 37.385 1.00 88.00 301 GLN A N 1
ATOM 2425 C CA . GLN A 1 301 ? -3.422 -6.303 37.851 1.00 88.00 301 GLN A CA 1
ATOM 2426 C C . GLN A 1 301 ? -4.056 -5.033 37.263 1.00 88.00 301 GLN A C 1
ATOM 2428 O O . GLN A 1 301 ? -5.194 -5.062 36.789 1.00 88.00 301 GLN A O 1
ATOM 2433 N N . ALA A 1 302 ? -3.317 -3.918 37.233 1.00 89.50 302 ALA A N 1
ATOM 2434 C CA . ALA A 1 302 ? -3.772 -2.689 36.586 1.00 89.50 302 ALA A CA 1
ATOM 2435 C C . ALA A 1 302 ? -3.993 -2.885 35.075 1.00 89.50 302 ALA A C 1
ATOM 2437 O O . ALA A 1 302 ? -4.972 -2.380 34.522 1.00 89.50 302 ALA A O 1
ATOM 2438 N N . PHE A 1 303 ? -3.122 -3.645 34.406 1.00 89.75 303 PHE A N 1
ATOM 2439 C CA . PHE A 1 303 ? -3.291 -4.015 33.003 1.00 89.75 303 PHE A CA 1
ATOM 2440 C C . PHE A 1 303 ? -4.554 -4.860 32.777 1.00 89.75 303 PHE A C 1
ATOM 2442 O O . PHE A 1 303 ? -5.346 -4.524 31.899 1.00 89.75 303 PHE A O 1
ATOM 2449 N N . VAL A 1 304 ? -4.798 -5.885 33.600 1.00 89.00 304 VAL A N 1
ATOM 2450 C CA . VAL A 1 304 ? -6.014 -6.716 33.540 1.00 89.00 304 VAL A CA 1
ATOM 2451 C C . VAL A 1 304 ? -7.271 -5.860 33.707 1.00 89.00 304 VAL A C 1
ATOM 2453 O O . VAL A 1 304 ? -8.169 -5.944 32.872 1.00 89.00 304 VAL A O 1
ATOM 2456 N N . LYS A 1 305 ? -7.308 -4.959 34.700 1.00 90.75 305 LYS A N 1
ATOM 2457 C CA . LYS A 1 305 ? -8.434 -4.023 34.893 1.00 90.75 305 LYS A CA 1
ATOM 2458 C C . LYS A 1 305 ? -8.673 -3.138 33.661 1.00 90.75 305 LYS A C 1
ATOM 2460 O O . LYS A 1 305 ? -9.817 -2.938 33.253 1.00 90.75 305 LYS A O 1
ATOM 2465 N N . ARG A 1 306 ? -7.607 -2.628 33.027 1.00 89.12 306 ARG A N 1
ATOM 2466 C CA . ARG A 1 306 ? -7.708 -1.835 31.783 1.00 89.12 306 ARG A CA 1
ATOM 2467 C C . ARG A 1 306 ? -8.253 -2.661 30.617 1.00 89.12 306 ARG A C 1
ATOM 2469 O O . ARG A 1 306 ? -9.096 -2.163 29.873 1.00 89.12 306 ARG A O 1
ATOM 2476 N N . GLN A 1 307 ? -7.809 -3.906 30.466 1.00 90.50 307 GLN A N 1
ATOM 2477 C CA . GLN A 1 307 ? -8.283 -4.808 29.412 1.00 90.50 307 GLN A CA 1
ATOM 2478 C C . GLN A 1 307 ? -9.753 -5.200 29.617 1.00 90.50 307 GLN A C 1
ATOM 2480 O O . GLN A 1 307 ? -10.536 -5.130 28.674 1.00 90.50 307 GLN A O 1
ATOM 2485 N N . GLN A 1 308 ? -10.165 -5.497 30.852 1.00 90.62 308 GLN A N 1
ATOM 2486 C CA . GLN A 1 308 ? -11.572 -5.748 31.193 1.00 90.62 308 GLN A CA 1
ATOM 2487 C C . GLN A 1 308 ? -12.456 -4.529 30.900 1.00 90.62 308 GLN A C 1
ATOM 2489 O O . GLN A 1 308 ? -13.504 -4.655 30.271 1.00 90.62 308 GLN A O 1
ATOM 2494 N N . SER A 1 309 ? -12.003 -3.326 31.271 1.00 90.00 309 SER A N 1
ATOM 2495 C CA . SER A 1 309 ? -12.693 -2.083 30.905 1.00 90.00 309 SER A CA 1
ATOM 2496 C C . SER A 1 309 ? -12.773 -1.894 29.386 1.00 90.00 309 SER A C 1
ATOM 2498 O O . SER A 1 309 ? -13.783 -1.418 28.875 1.00 90.00 309 SER A O 1
ATOM 2500 N N . THR A 1 310 ? -11.735 -2.294 28.649 1.00 89.44 310 THR A N 1
ATOM 2501 C CA . THR A 1 310 ? -11.718 -2.226 27.181 1.00 89.44 310 THR A CA 1
ATOM 2502 C C . THR A 1 310 ? -12.734 -3.185 26.560 1.00 89.44 310 THR A C 1
ATOM 2504 O O . THR A 1 310 ? -13.457 -2.763 25.661 1.00 89.44 310 THR A O 1
ATOM 2507 N N . LEU A 1 311 ? -12.855 -4.419 27.066 1.00 90.69 311 LEU A N 1
ATOM 2508 C CA . LEU A 1 311 ? -13.888 -5.371 26.635 1.00 90.69 311 LEU A CA 1
ATOM 2509 C C . LEU A 1 311 ? -15.297 -4.812 26.843 1.00 90.69 311 LEU A C 1
ATOM 2511 O O . LEU A 1 311 ? -16.068 -4.752 25.890 1.00 90.69 311 LEU A O 1
ATOM 2515 N N . ALA A 1 312 ? -15.593 -4.291 28.036 1.00 90.69 312 ALA A N 1
ATOM 2516 C CA . ALA A 1 312 ? -16.897 -3.694 28.330 1.00 90.69 312 ALA A CA 1
ATOM 2517 C C . ALA A 1 312 ? -17.241 -2.518 27.391 1.00 90.69 312 ALA A C 1
ATOM 2519 O O . ALA A 1 312 ? -18.399 -2.299 27.041 1.00 90.69 312 ALA A O 1
ATOM 2520 N N . ARG A 1 313 ? -16.233 -1.755 26.943 1.00 91.44 313 ARG A N 1
ATOM 2521 C CA . ARG A 1 313 ? -16.417 -0.671 25.963 1.00 91.44 313 ARG A CA 1
ATOM 2522 C C . ARG A 1 313 ? -16.582 -1.163 24.525 1.00 91.44 313 ARG A C 1
ATOM 2524 O O . ARG A 1 313 ? -17.133 -0.433 23.704 1.00 91.44 313 ARG A O 1
ATOM 2531 N N . LEU A 1 314 ? -16.073 -2.350 24.189 1.00 92.62 314 LEU A N 1
ATOM 2532 C CA . LEU A 1 314 ? -16.257 -2.958 22.868 1.00 92.62 314 LEU A CA 1
ATOM 2533 C C . LEU A 1 314 ? -17.688 -3.474 22.685 1.00 92.62 314 LEU A C 1
ATOM 2535 O O . LEU A 1 314 ? -18.193 -3.413 21.572 1.00 92.62 314 LEU A O 1
ATOM 2539 N N . GLU A 1 315 ? -18.360 -3.899 23.760 1.00 90.44 315 GLU A N 1
ATOM 2540 C CA . GLU A 1 315 ? -19.766 -4.348 23.751 1.00 90.44 315 GLU A CA 1
ATOM 2541 C C . GLU A 1 315 ? -20.771 -3.264 23.345 1.00 90.44 315 GLU A C 1
ATOM 2543 O O . GLU A 1 315 ? -21.907 -3.568 22.985 1.00 90.44 315 GLU A O 1
ATOM 2548 N N . ARG A 1 316 ? -20.353 -1.995 23.360 1.00 89.56 316 ARG A N 1
ATOM 2549 C CA . ARG A 1 316 ? -21.156 -0.849 22.927 1.00 89.56 316 ARG A CA 1
ATOM 2550 C C . ARG A 1 316 ? -20.605 -0.317 21.602 1.00 89.56 316 ARG A C 1
ATOM 2552 O O . ARG A 1 316 ? -19.828 0.641 21.614 1.00 89.56 316 ARG A O 1
ATOM 2559 N N . PRO A 1 317 ? -20.959 -0.909 20.447 1.00 89.62 317 PRO A N 1
ATOM 2560 C CA . PRO A 1 317 ? -20.521 -0.393 19.159 1.00 89.62 317 PRO A CA 1
ATOM 2561 C C . PRO A 1 317 ? -21.158 0.971 18.864 1.00 89.62 317 PRO A C 1
ATOM 2563 O O . PRO A 1 317 ? -22.183 1.350 19.432 1.00 89.62 317 PRO A O 1
ATOM 2566 N N . PHE A 1 318 ? -20.537 1.719 17.956 1.00 92.06 318 PHE A N 1
ATOM 2567 C CA . PHE A 1 318 ? -21.120 2.956 17.438 1.00 92.06 318 PHE A CA 1
ATOM 2568 C C . PHE A 1 318 ? -22.360 2.652 16.586 1.00 92.06 318 PHE A C 1
ATOM 2570 O O . PHE A 1 318 ? -22.395 1.607 15.934 1.00 92.06 318 PHE A O 1
ATOM 2577 N N . PRO A 1 319 ? -23.352 3.557 16.520 1.00 91.94 319 PRO A N 1
ATOM 2578 C CA . PRO A 1 319 ? -24.494 3.392 15.630 1.00 91.94 319 PRO A CA 1
ATOM 2579 C C . PRO A 1 319 ? -24.023 3.458 14.174 1.00 91.94 319 PRO A C 1
ATOM 2581 O O . PRO A 1 319 ? -23.404 4.445 13.765 1.00 91.94 319 PRO A O 1
ATOM 2584 N N . ARG A 1 320 ? -24.291 2.405 13.397 1.00 92.94 320 ARG A N 1
ATOM 2585 C CA . ARG A 1 320 ? -23.910 2.279 11.981 1.00 92.94 320 ARG A CA 1
ATOM 2586 C C . ARG A 1 320 ? -25.118 1.874 11.134 1.00 92.94 320 ARG A C 1
ATOM 2588 O O . ARG A 1 320 ? -25.982 1.159 11.642 1.00 92.94 320 ARG A O 1
ATOM 2595 N N . PRO A 1 321 ? -25.164 2.257 9.847 1.00 93.00 321 PRO A N 1
ATOM 2596 C CA . PRO A 1 321 ? -26.145 1.707 8.922 1.00 93.00 321 PRO A CA 1
ATOM 2597 C C . PRO A 1 321 ? -25.946 0.194 8.762 1.00 93.00 321 PRO A C 1
ATOM 2599 O O . PRO A 1 321 ? -24.812 -0.288 8.671 1.00 93.00 321 PRO A O 1
ATOM 2602 N N . SER A 1 322 ? -27.053 -0.546 8.707 1.00 92.50 322 SER A N 1
ATOM 2603 C CA . SER A 1 322 ? -27.033 -1.960 8.331 1.00 92.50 322 SER A CA 1
ATOM 2604 C C . SER A 1 322 ? -26.835 -2.071 6.824 1.00 92.50 322 SER A C 1
ATOM 2606 O O . SER A 1 322 ? -27.544 -1.439 6.035 1.00 92.50 322 SER A O 1
ATOM 2608 N N . LYS A 1 323 ? -25.828 -2.843 6.426 1.00 89.62 323 LYS A N 1
ATOM 2609 C CA . LYS A 1 323 ? -25.591 -3.210 5.038 1.00 89.62 323 LYS A CA 1
ATOM 2610 C C . LYS A 1 323 ? -24.949 -4.594 5.017 1.00 89.62 323 LYS A C 1
ATOM 2612 O O . LYS A 1 323 ? -23.864 -4.752 5.579 1.00 89.62 323 LYS A O 1
ATOM 2617 N N . PRO A 1 324 ? -25.565 -5.578 4.341 1.00 87.00 324 PRO A N 1
ATOM 2618 C CA . PRO A 1 324 ? -25.024 -6.924 4.312 1.00 87.00 324 PRO A CA 1
ATOM 2619 C C . PRO A 1 324 ? -23.607 -6.908 3.748 1.00 87.00 324 PRO A C 1
ATOM 2621 O O . PRO A 1 324 ? -23.288 -6.168 2.807 1.00 87.00 324 PRO A O 1
ATOM 2624 N N . LEU A 1 325 ? -22.756 -7.735 4.348 1.00 86.94 325 LEU A N 1
ATOM 2625 C CA . LEU A 1 325 ? -21.411 -7.948 3.850 1.00 86.94 325 LEU A CA 1
ATOM 2626 C C . LEU A 1 325 ? -21.482 -8.550 2.453 1.00 86.94 325 LEU A C 1
ATOM 2628 O O . LEU A 1 325 ? -22.391 -9.311 2.124 1.00 86.94 325 LEU A O 1
ATOM 2632 N N . TYR A 1 326 ? -20.510 -8.190 1.627 1.00 89.12 326 TYR A N 1
ATOM 2633 C CA . TYR A 1 326 ? -20.406 -8.728 0.283 1.00 89.12 326 TYR A CA 1
ATOM 2634 C C . TYR A 1 326 ? -20.217 -10.259 0.351 1.00 89.12 326 TYR A C 1
ATOM 2636 O O . TYR A 1 326 ? -19.232 -10.702 0.951 1.00 89.12 326 TYR A O 1
ATOM 2644 N N . PRO A 1 327 ? -21.134 -11.065 -0.226 1.00 88.06 327 PRO A N 1
ATOM 2645 C CA . PRO A 1 327 ? -21.090 -12.525 -0.157 1.00 88.06 327 PRO A CA 1
ATOM 2646 C C . PRO A 1 327 ? -20.075 -13.069 -1.169 1.00 88.06 327 PRO A C 1
ATOM 2648 O O . PRO A 1 327 ? -20.427 -13.602 -2.217 1.00 88.06 327 PRO A O 1
ATOM 2651 N N . ALA A 1 328 ? -18.797 -12.856 -0.878 1.00 90.75 328 ALA A N 1
ATOM 2652 C CA . ALA A 1 328 ? -17.686 -13.302 -1.704 1.00 90.75 328 ALA A CA 1
ATOM 2653 C C . ALA A 1 328 ? -17.570 -14.833 -1.747 1.00 90.75 328 ALA A C 1
ATOM 2655 O O . ALA A 1 328 ? -17.640 -15.493 -0.712 1.00 90.75 328 ALA A O 1
ATOM 2656 N N . GLN A 1 329 ? -17.268 -15.368 -2.928 1.00 92.81 329 GLN A N 1
ATOM 2657 C CA . GLN A 1 329 ? -16.799 -16.730 -3.156 1.00 92.81 329 GLN A CA 1
ATOM 2658 C C . GLN A 1 329 ? -15.261 -16.728 -3.189 1.00 92.81 329 GLN A C 1
ATOM 2660 O O . GLN A 1 329 ? -14.678 -16.237 -4.162 1.00 92.81 329 GLN A O 1
ATOM 2665 N N . PRO A 1 330 ? -14.572 -17.235 -2.146 1.00 92.25 330 PRO A N 1
ATOM 2666 C CA . PRO A 1 330 ? -13.110 -17.169 -2.048 1.00 92.25 330 PRO A CA 1
ATOM 2667 C C . PRO A 1 330 ? -12.379 -17.864 -3.200 1.00 92.25 330 PRO A C 1
ATOM 2669 O O . PRO A 1 330 ? -11.279 -17.454 -3.563 1.00 92.25 330 PRO A O 1
ATOM 2672 N N . GLN A 1 331 ? -12.993 -18.899 -3.776 1.00 94.06 331 GLN A N 1
ATOM 2673 C CA . GLN A 1 331 ? -12.452 -19.668 -4.893 1.00 94.06 331 GLN A CA 1
ATOM 2674 C C . GLN A 1 331 ? -12.477 -18.907 -6.221 1.00 94.06 331 GLN A C 1
ATOM 2676 O O . GLN A 1 331 ? -11.657 -19.185 -7.092 1.00 94.06 331 GLN A O 1
ATOM 2681 N N . ILE A 1 332 ? -13.377 -17.933 -6.383 1.00 95.12 332 ILE A N 1
ATOM 2682 C CA . ILE A 1 332 ? -13.464 -17.148 -7.613 1.00 95.12 332 ILE A CA 1
ATOM 2683 C C . ILE A 1 332 ? -12.529 -15.948 -7.510 1.00 95.12 332 ILE A C 1
ATOM 2685 O O . ILE A 1 332 ? -12.670 -15.077 -6.645 1.00 95.12 332 ILE A O 1
ATOM 2689 N N . VAL A 1 333 ? -11.598 -15.874 -8.454 1.00 95.25 333 VAL A N 1
ATOM 2690 C CA . VAL A 1 333 ? -10.575 -14.835 -8.527 1.00 95.25 333 VAL A CA 1
ATOM 2691 C C . VAL A 1 333 ? -10.664 -14.109 -9.861 1.00 95.25 333 VAL A C 1
ATOM 2693 O O . VAL A 1 333 ? -10.795 -14.720 -10.921 1.00 95.25 333 VAL A O 1
ATOM 2696 N N . VAL A 1 334 ? -10.550 -12.783 -9.820 1.00 96.19 334 VAL A N 1
ATOM 2697 C CA . VAL A 1 334 ? -10.441 -11.950 -11.020 1.00 96.19 334 VAL A CA 1
ATOM 2698 C C . VAL A 1 334 ? -8.986 -11.554 -11.227 1.00 96.19 334 VAL A C 1
ATOM 2700 O O . VAL A 1 334 ? -8.454 -10.725 -10.494 1.00 96.19 334 VAL A O 1
ATOM 2703 N N . GLY A 1 335 ? -8.337 -12.121 -12.237 1.00 93.75 335 GLY A N 1
ATOM 2704 C CA . GLY A 1 335 ? -6.993 -11.739 -12.659 1.00 93.75 335 GLY A CA 1
ATOM 2705 C C . GLY A 1 335 ? -7.025 -10.566 -13.636 1.00 93.75 335 GLY A C 1
ATOM 2706 O O . GLY A 1 335 ? -7.692 -10.631 -14.670 1.00 93.75 335 GLY A O 1
ATOM 2707 N N . VAL A 1 336 ? -6.277 -9.505 -13.332 1.00 93.69 336 VAL A N 1
ATOM 2708 C CA . VAL A 1 336 ? -6.106 -8.331 -14.195 1.00 93.69 336 VAL A CA 1
ATOM 2709 C C . VAL A 1 336 ? -4.674 -8.279 -14.710 1.00 93.69 336 VAL A C 1
ATOM 2711 O O . VAL A 1 336 ? -3.720 -8.157 -13.939 1.00 93.69 336 VAL A O 1
ATOM 2714 N N . SER A 1 337 ? -4.529 -8.322 -16.032 1.00 89.56 337 SER A N 1
ATOM 2715 C CA . SER A 1 337 ? -3.252 -8.162 -16.721 1.00 89.56 337 SER A CA 1
ATOM 2716 C C . SER A 1 337 ? -3.198 -6.824 -17.452 1.00 89.56 337 SER A C 1
ATOM 2718 O O . SER A 1 337 ? -4.169 -6.407 -18.090 1.00 89.56 337 SER A O 1
ATOM 2720 N N . LEU A 1 338 ? -2.054 -6.152 -17.338 1.00 86.25 338 LEU A N 1
ATOM 2721 C CA . LEU A 1 338 ? -1.797 -4.814 -17.859 1.00 86.25 338 LEU A CA 1
ATOM 2722 C C . LEU A 1 338 ? -0.651 -4.893 -18.870 1.00 86.25 338 LEU A C 1
ATOM 2724 O O . LEU A 1 338 ? 0.435 -5.365 -18.535 1.00 86.25 338 LEU A O 1
ATOM 2728 N N . GLY A 1 339 ? -0.886 -4.443 -20.103 1.00 78.00 339 GLY A N 1
ATOM 2729 C CA . GLY A 1 339 ? 0.082 -4.532 -21.199 1.00 78.00 339 GLY A CA 1
ATOM 2730 C C . GLY A 1 339 ? 0.188 -3.248 -22.020 1.00 78.00 339 GLY A C 1
ATOM 2731 O O . GLY A 1 339 ? -0.699 -2.399 -21.994 1.00 78.00 339 GLY A O 1
ATOM 2732 N N . LEU A 1 340 ? 1.277 -3.111 -22.783 1.00 72.62 340 LEU A N 1
ATOM 2733 C CA . LEU A 1 340 ? 1.515 -1.938 -23.639 1.00 72.62 340 LEU A CA 1
ATOM 2734 C C . LEU A 1 340 ? 0.529 -1.873 -24.816 1.00 72.62 340 LEU A C 1
ATOM 2736 O O . LEU A 1 340 ? -0.041 -0.825 -25.107 1.00 72.62 340 LEU A O 1
ATOM 2740 N N . GLU A 1 341 ? 0.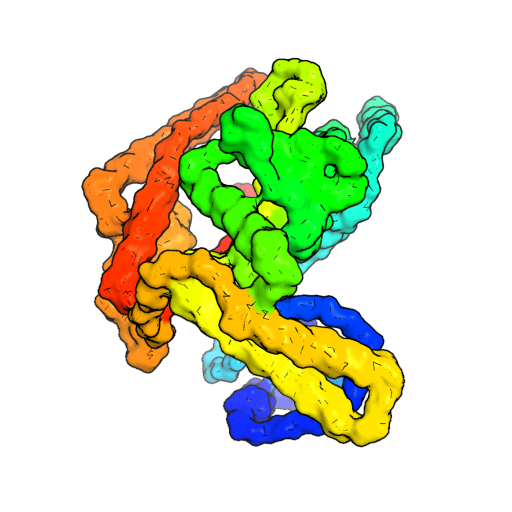298 -3.007 -25.479 1.00 72.50 341 GLU A N 1
ATOM 2741 C CA . GLU A 1 341 ? -0.615 -3.088 -26.624 1.00 72.50 341 GLU A CA 1
ATOM 2742 C C . GLU A 1 341 ? -2.083 -3.176 -26.178 1.00 72.50 341 GLU A C 1
ATOM 2744 O O . GLU A 1 341 ? -2.964 -2.478 -26.698 1.00 72.50 341 GLU A O 1
ATOM 2749 N N . LYS A 1 342 ? -2.344 -4.015 -25.170 1.00 80.06 342 LYS A N 1
ATOM 2750 C CA . LYS A 1 342 ? -3.656 -4.215 -24.553 1.00 80.06 342 LYS A CA 1
ATOM 2751 C C . LYS A 1 342 ? -3.602 -3.665 -23.125 1.00 80.06 342 LYS A C 1
ATOM 2753 O O . LYS A 1 342 ? -3.107 -4.372 -22.250 1.00 80.06 342 LYS A O 1
ATOM 2758 N N . PRO A 1 343 ? -4.100 -2.436 -22.880 1.00 80.62 343 PRO A N 1
ATOM 2759 C CA . PRO A 1 343 ? -3.928 -1.763 -21.594 1.00 80.62 343 PRO A CA 1
ATOM 2760 C C . PRO A 1 343 ? -4.477 -2.569 -20.420 1.00 80.62 343 PRO A C 1
ATOM 2762 O O . PRO A 1 343 ? -3.862 -2.566 -19.362 1.00 80.62 343 PRO A O 1
ATOM 2765 N N . VAL A 1 344 ? -5.595 -3.279 -20.612 1.00 90.19 344 VAL A N 1
ATOM 2766 C CA . VAL A 1 344 ? -6.220 -4.104 -19.573 1.00 90.19 344 VAL A CA 1
ATOM 2767 C C . VAL A 1 344 ? -6.850 -5.358 -20.177 1.00 90.19 344 VAL A C 1
ATOM 2769 O O . VAL A 1 344 ? -7.658 -5.288 -21.100 1.00 90.19 344 VAL A O 1
ATOM 2772 N N . THR A 1 345 ? -6.536 -6.520 -19.626 1.00 92.62 345 THR A N 1
ATOM 2773 C CA . THR A 1 345 ? -7.268 -7.765 -19.888 1.00 92.62 345 THR A CA 1
ATOM 2774 C C . THR A 1 345 ? -7.679 -8.387 -18.566 1.00 92.62 345 THR A C 1
ATOM 2776 O O . THR A 1 345 ? -6.948 -8.290 -17.582 1.00 92.62 345 THR A O 1
ATOM 2779 N N . LEU A 1 346 ? -8.870 -8.979 -18.538 1.00 94.75 346 LEU A N 1
ATOM 2780 C CA . LEU A 1 346 ? -9.452 -9.574 -17.344 1.00 94.75 346 LEU A CA 1
ATOM 2781 C C . LEU A 1 346 ? -9.753 -11.049 -17.600 1.00 94.75 346 LEU A C 1
ATOM 2783 O O . LEU A 1 346 ? -10.327 -11.397 -18.632 1.00 94.75 346 LEU A O 1
ATOM 2787 N N . ALA A 1 347 ? -9.420 -11.895 -16.633 1.00 95.31 347 ALA A N 1
ATOM 2788 C CA . ALA A 1 347 ? -9.844 -13.285 -16.567 1.00 95.31 347 ALA A CA 1
ATOM 2789 C C . ALA A 1 347 ? -10.534 -13.541 -15.223 1.00 95.31 347 ALA A C 1
ATOM 2791 O O . ALA A 1 347 ? -10.036 -13.116 -14.186 1.00 95.31 347 ALA A O 1
ATOM 2792 N N . VAL A 1 348 ? -11.671 -14.227 -15.242 1.00 95.81 348 VAL A N 1
ATOM 2793 C CA . VAL A 1 348 ? -12.334 -14.762 -14.049 1.00 95.81 348 VAL A CA 1
ATOM 2794 C C . VAL A 1 348 ? -12.007 -16.244 -13.989 1.00 95.81 348 VAL A C 1
ATOM 2796 O O . VAL A 1 348 ? -12.228 -16.951 -14.973 1.00 95.81 348 VAL A O 1
ATOM 2799 N N . VAL A 1 349 ? -11.465 -16.698 -12.868 1.00 94.75 349 VAL A N 1
ATOM 2800 C CA . VAL A 1 349 ? -10.941 -18.054 -12.701 1.00 94.75 349 VAL A CA 1
ATOM 2801 C C . VAL A 1 349 ? -11.507 -18.652 -11.423 1.00 94.75 349 VAL A C 1
ATOM 2803 O O . VAL A 1 349 ? -11.532 -17.983 -10.391 1.00 94.75 349 VAL A O 1
ATOM 2806 N N . ASP A 1 350 ? -11.940 -19.905 -11.496 1.00 93.94 350 ASP A N 1
ATOM 2807 C CA . ASP A 1 350 ? -12.133 -20.742 -10.318 1.00 93.94 350 ASP A CA 1
ATOM 2808 C C . ASP A 1 350 ? -10.782 -21.364 -9.947 1.00 93.94 350 ASP A C 1
ATOM 2810 O O . ASP A 1 350 ? -10.226 -22.176 -10.692 1.00 93.94 350 ASP A O 1
ATOM 2814 N N . ALA A 1 351 ? -10.233 -20.939 -8.812 1.00 89.75 351 ALA A N 1
ATOM 2815 C CA . ALA A 1 351 ? -8.924 -21.361 -8.339 1.00 89.75 351 ALA A CA 1
ATOM 2816 C C . ALA A 1 351 ? -8.885 -22.833 -7.896 1.00 89.75 351 ALA A C 1
ATOM 2818 O O . ALA A 1 351 ? -7.812 -23.430 -7.930 1.00 89.75 351 ALA A O 1
ATOM 2819 N N . ILE A 1 352 ? -10.018 -23.419 -7.492 1.00 90.38 352 ILE A N 1
ATOM 2820 C CA . ILE A 1 352 ? -10.086 -24.822 -7.056 1.00 90.38 352 ILE A CA 1
ATOM 2821 C C . ILE A 1 352 ? -10.216 -25.730 -8.275 1.00 90.38 352 ILE A C 1
ATOM 2823 O O . ILE A 1 352 ? -9.462 -26.689 -8.415 1.00 90.38 352 ILE A O 1
ATOM 2827 N N . ALA A 1 353 ? -11.144 -25.408 -9.180 1.00 89.44 353 ALA A N 1
ATOM 2828 C CA . ALA A 1 353 ? -11.340 -26.183 -10.404 1.00 89.44 353 ALA A CA 1
ATOM 2829 C C . ALA A 1 353 ? -10.224 -25.957 -11.441 1.00 89.44 353 ALA A C 1
ATOM 2831 O O . ALA A 1 353 ? -10.122 -26.709 -12.408 1.00 89.44 353 ALA A O 1
ATOM 2832 N N . ASN A 1 354 ? -9.399 -24.919 -11.253 1.00 88.88 354 ASN A N 1
ATOM 2833 C CA . ASN A 1 354 ? -8.398 -24.442 -12.206 1.00 88.88 354 ASN A CA 1
ATOM 2834 C C . ASN A 1 354 ? -9.002 -24.164 -13.598 1.00 88.88 354 ASN A C 1
ATOM 2836 O O . ASN A 1 354 ? -8.433 -24.509 -14.635 1.00 88.88 354 ASN A O 1
ATOM 2840 N N . GLN A 1 355 ? -10.193 -23.558 -13.615 1.00 92.50 355 GLN A N 1
ATOM 2841 C CA . GLN A 1 355 ? -10.964 -23.293 -14.830 1.00 92.50 355 GLN A CA 1
ATOM 2842 C C . GLN A 1 355 ? -11.211 -21.801 -15.024 1.00 92.50 355 GLN A C 1
ATOM 2844 O O . GLN A 1 355 ? -11.540 -21.069 -14.091 1.00 92.50 355 GLN A O 1
ATOM 2849 N N . VAL A 1 356 ? -11.087 -21.345 -16.270 1.00 93.44 356 VAL A N 1
ATOM 2850 C CA . VAL A 1 356 ? -11.406 -19.966 -16.649 1.00 93.44 356 VAL A CA 1
ATOM 2851 C C . VAL A 1 356 ? -12.906 -19.864 -16.909 1.00 93.44 356 VAL A C 1
ATOM 2853 O O . VAL A 1 356 ? -13.408 -20.408 -17.887 1.00 93.44 356 VAL A O 1
ATOM 2856 N N . LEU A 1 357 ? -13.612 -19.127 -16.054 1.00 93.75 357 LEU A N 1
ATOM 2857 C CA . LEU A 1 357 ? -15.053 -18.896 -16.167 1.00 93.75 357 LEU A CA 1
ATOM 2858 C C . LEU A 1 357 ? -15.380 -17.865 -17.253 1.00 93.75 357 LEU A C 1
ATOM 2860 O O . LEU A 1 357 ? -16.368 -17.986 -17.971 1.00 93.75 357 LEU A O 1
ATOM 2864 N N . SER A 1 358 ? -14.563 -16.816 -17.372 1.00 94.56 358 SER A N 1
ATOM 2865 C CA . SER A 1 358 ? -14.779 -15.759 -18.361 1.00 94.56 358 SER A CA 1
ATOM 2866 C C . SER A 1 358 ? -13.486 -15.025 -18.675 1.00 94.56 358 SER A C 1
ATOM 2868 O O . SER A 1 358 ? -12.686 -14.736 -17.791 1.00 94.56 358 SER A O 1
ATOM 2870 N N . TYR A 1 359 ? -13.337 -14.610 -19.930 1.00 94.75 359 TYR A N 1
ATOM 2871 C CA . TYR A 1 359 ? -12.253 -13.743 -20.376 1.00 94.75 359 TYR A CA 1
ATOM 2872 C C . TYR A 1 359 ? -12.814 -12.474 -21.017 1.00 94.75 359 TYR A C 1
ATOM 2874 O O . TYR A 1 359 ? -13.741 -12.539 -21.826 1.00 94.75 359 TYR A O 1
ATOM 2882 N N . ARG A 1 360 ? -12.264 -11.310 -20.653 1.00 93.75 360 ARG A N 1
ATOM 2883 C CA . ARG A 1 360 ? -12.688 -10.004 -21.167 1.00 93.75 360 ARG A CA 1
ATOM 2884 C C . ARG A 1 360 ? -11.506 -9.185 -21.666 1.00 93.75 360 ARG A C 1
ATOM 2886 O O . ARG A 1 360 ? -10.529 -8.954 -20.953 1.00 93.75 360 ARG A O 1
ATOM 2893 N N . ASN A 1 361 ? -11.624 -8.696 -22.896 1.00 92.69 361 ASN A N 1
ATOM 2894 C CA . ASN A 1 361 ? -10.667 -7.759 -23.481 1.00 92.69 361 ASN A CA 1
ATOM 2895 C C . ASN A 1 361 ? -11.101 -6.295 -23.278 1.00 92.69 361 ASN A C 1
ATOM 2897 O O . ASN A 1 361 ? -12.251 -6.009 -22.955 1.00 92.69 361 ASN A O 1
ATOM 2901 N N . VAL A 1 362 ? -10.194 -5.348 -23.539 1.00 91.50 362 VAL A N 1
ATOM 2902 C CA . VAL A 1 362 ? -10.449 -3.898 -23.400 1.00 91.50 362 VAL A CA 1
ATOM 2903 C C . VAL A 1 362 ? -11.700 -3.430 -24.150 1.00 91.50 362 VAL A C 1
ATOM 2905 O O . VAL A 1 362 ? -12.430 -2.572 -23.663 1.00 91.50 362 VAL A O 1
ATOM 2908 N N . ARG A 1 363 ? -11.963 -3.984 -25.340 1.00 91.81 363 ARG A N 1
ATOM 2909 C CA . ARG A 1 363 ? -13.129 -3.612 -26.153 1.00 91.81 363 ARG A CA 1
ATOM 2910 C C . ARG A 1 363 ? -14.431 -4.052 -25.491 1.00 91.81 363 ARG A C 1
ATOM 2912 O O . ARG A 1 363 ? -15.397 -3.303 -25.521 1.00 91.81 363 ARG A O 1
ATOM 2919 N N . GLN A 1 364 ? -14.444 -5.226 -24.868 1.00 92.81 364 GLN A N 1
ATOM 2920 C CA . GLN A 1 364 ? -15.582 -5.724 -24.096 1.00 92.81 364 GLN A CA 1
ATOM 2921 C C . GLN A 1 364 ? -15.752 -4.964 -22.773 1.00 92.81 364 GLN A C 1
ATOM 2923 O O . GLN A 1 364 ? -16.883 -4.694 -22.391 1.00 92.81 364 GLN A O 1
ATOM 2928 N N . LEU A 1 365 ? -14.653 -4.579 -22.112 1.00 93.38 365 LEU A N 1
ATOM 2929 C CA . LEU A 1 365 ? -14.684 -3.795 -20.870 1.00 93.38 365 LEU A CA 1
ATOM 2930 C C . LEU A 1 365 ? -15.216 -2.371 -21.092 1.00 93.38 365 LEU A C 1
ATOM 2932 O O . LEU A 1 365 ? -16.047 -1.890 -20.329 1.00 93.38 365 LEU A O 1
ATOM 2936 N N . LEU A 1 366 ? -14.763 -1.697 -22.154 1.00 92.56 366 LEU A N 1
ATOM 2937 C CA . LEU A 1 366 ? -15.197 -0.334 -22.480 1.00 92.56 366 LEU A CA 1
ATOM 2938 C C . LEU A 1 366 ? -16.513 -0.288 -23.268 1.00 92.56 366 LEU A C 1
ATOM 2940 O O . LEU A 1 366 ? -17.192 0.740 -23.265 1.00 92.56 366 LEU A O 1
ATOM 2944 N N . GLY A 1 367 ? -16.864 -1.361 -23.980 1.00 92.69 367 GLY A N 1
ATOM 2945 C CA . GLY A 1 367 ? -18.061 -1.434 -24.814 1.00 92.69 367 GLY A CA 1
ATOM 2946 C C . GLY A 1 367 ? -18.155 -0.258 -25.791 1.00 92.69 367 GLY A C 1
ATOM 2947 O O . GLY A 1 367 ? -17.253 -0.019 -26.597 1.00 92.69 367 GLY A O 1
ATOM 2948 N N . LYS A 1 368 ? -19.239 0.522 -25.683 1.00 93.00 368 LYS A N 1
ATOM 2949 C CA . LYS A 1 368 ? -19.486 1.720 -26.509 1.00 93.00 368 LYS A CA 1
ATOM 2950 C C . LYS A 1 368 ? -18.426 2.815 -26.333 1.00 93.00 368 LYS A C 1
ATOM 2952 O O . LYS A 1 368 ? -18.235 3.612 -27.242 1.00 93.00 368 LYS A O 1
ATOM 2957 N N . ASN A 1 369 ? -17.708 2.831 -25.208 1.00 93.06 369 ASN A N 1
ATOM 2958 C CA . ASN A 1 369 ? -16.669 3.819 -24.909 1.00 93.06 369 ASN A CA 1
ATOM 2959 C C . ASN A 1 369 ? -15.298 3.453 -25.495 1.00 93.06 369 ASN A C 1
ATOM 2961 O O . ASN A 1 369 ? -14.360 4.240 -25.394 1.00 93.06 369 ASN A O 1
ATOM 2965 N N . TYR A 1 370 ? -15.157 2.292 -26.144 1.00 92.38 370 TYR A N 1
ATOM 2966 C CA . TYR A 1 370 ? -13.899 1.874 -26.768 1.00 92.38 370 TYR A CA 1
ATOM 2967 C C . TYR A 1 370 ? -13.289 2.905 -27.748 1.00 92.38 370 TYR A C 1
ATOM 2969 O O . TYR A 1 370 ? -12.072 3.093 -27.707 1.00 92.38 370 TYR A O 1
ATOM 2977 N N . PRO A 1 371 ? -14.064 3.648 -28.571 1.00 94.31 371 PRO A N 1
ATOM 2978 C CA . PRO A 1 371 ? -13.507 4.682 -29.449 1.00 94.31 371 PRO A CA 1
ATOM 2979 C C . PRO A 1 371 ? -12.742 5.793 -28.711 1.00 94.31 371 PRO A C 1
ATOM 2981 O O . PRO A 1 371 ? -11.829 6.396 -29.279 1.00 94.31 371 PRO A O 1
ATOM 2984 N N . LEU A 1 372 ? -13.058 6.046 -27.434 1.00 92.31 372 LEU A N 1
ATOM 2985 C CA . LEU A 1 372 ? -12.345 7.031 -26.618 1.00 92.31 372 LEU A CA 1
ATOM 2986 C C . LEU A 1 372 ? -10.882 6.630 -26.388 1.00 92.31 372 LEU A C 1
ATOM 2988 O O . LEU A 1 372 ? -10.014 7.503 -26.362 1.00 92.31 372 LEU A O 1
ATOM 2992 N N . LEU A 1 373 ? -10.589 5.330 -26.294 1.00 89.88 373 LEU A N 1
ATOM 2993 C CA . LEU A 1 373 ? -9.220 4.829 -26.169 1.00 89.88 373 LEU A CA 1
ATOM 2994 C C . LEU A 1 373 ? -8.396 5.139 -27.424 1.00 89.88 373 LEU A C 1
ATOM 2996 O O . LEU A 1 373 ? -7.255 5.590 -27.331 1.00 89.88 373 LEU A O 1
ATOM 3000 N N . ASN A 1 374 ? -8.985 4.956 -28.607 1.00 89.56 374 ASN A N 1
ATOM 3001 C CA . ASN A 1 374 ? -8.321 5.284 -29.869 1.00 89.56 374 ASN A CA 1
ATOM 3002 C C . ASN A 1 374 ? -8.048 6.790 -29.972 1.00 89.56 374 ASN A C 1
ATOM 3004 O O . ASN A 1 374 ? -6.947 7.196 -30.345 1.00 89.56 374 ASN A O 1
ATOM 3008 N N . ARG A 1 375 ? -9.008 7.619 -29.546 1.00 90.06 375 ARG A N 1
ATOM 3009 C CA . ARG A 1 375 ? -8.837 9.076 -29.462 1.00 90.06 375 ARG A CA 1
ATOM 3010 C C . ARG A 1 375 ? -7.699 9.469 -28.515 1.00 90.06 375 ARG A C 1
ATOM 3012 O O . ARG A 1 375 ? -6.926 10.370 -28.836 1.00 90.06 375 ARG A O 1
ATOM 3019 N N . GLN A 1 376 ? -7.577 8.807 -27.362 1.00 89.00 376 GLN A N 1
ATOM 3020 C CA . GLN A 1 376 ? -6.474 9.042 -26.426 1.00 89.00 376 GLN A CA 1
ATOM 3021 C C . GLN A 1 376 ? -5.120 8.698 -27.061 1.00 89.00 376 GLN A C 1
ATOM 3023 O O . GLN A 1 376 ? -4.201 9.512 -26.991 1.00 89.00 376 GLN A O 1
ATOM 3028 N N . ARG A 1 377 ? -5.006 7.539 -27.723 1.00 87.56 377 ARG A N 1
ATOM 3029 C CA . ARG A 1 377 ? -3.768 7.101 -28.396 1.00 87.56 377 ARG A CA 1
ATOM 3030 C C . ARG A 1 377 ? -3.317 8.088 -29.471 1.00 87.56 377 ARG A C 1
ATOM 3032 O O . ARG A 1 377 ? -2.160 8.496 -29.481 1.00 87.56 377 ARG A O 1
ATOM 3039 N N . GLN A 1 378 ? -4.243 8.537 -30.318 1.00 89.00 378 GLN A N 1
ATOM 3040 C CA . GLN A 1 378 ? -3.957 9.545 -31.344 1.00 89.00 378 GLN A CA 1
ATOM 3041 C C . GLN A 1 378 ? -3.475 10.862 -30.728 1.00 89.00 378 GLN A C 1
ATOM 3043 O O . GLN A 1 378 ? -2.488 11.437 -31.181 1.00 89.00 378 GLN A O 1
ATOM 3048 N N . ARG A 1 379 ? -4.122 11.328 -29.651 1.00 87.12 379 ARG A N 1
ATOM 3049 C CA . ARG A 1 379 ? -3.682 12.535 -28.934 1.00 87.12 379 ARG A CA 1
ATOM 3050 C C . ARG A 1 379 ? -2.283 12.380 -28.351 1.00 87.12 379 ARG A C 1
ATOM 3052 O O . ARG A 1 379 ? -1.477 13.287 -28.512 1.00 87.12 379 ARG A O 1
ATOM 3059 N N . GLN A 1 380 ? -1.982 11.252 -27.711 1.00 85.75 380 GLN A N 1
ATOM 3060 C CA . GLN A 1 380 ? -0.647 10.988 -27.168 1.00 85.75 380 GLN A CA 1
ATOM 3061 C C . GLN A 1 380 ? 0.423 10.998 -28.263 1.00 85.75 380 GLN A C 1
ATOM 3063 O O . GLN A 1 380 ? 1.478 11.600 -28.073 1.00 85.75 380 GLN A O 1
ATOM 3068 N N . GLN A 1 381 ? 0.138 10.408 -29.426 1.00 86.75 381 GLN A N 1
ATOM 3069 C CA . GLN A 1 381 ? 1.049 10.424 -30.570 1.00 86.75 381 GLN A CA 1
ATOM 3070 C C . GLN A 1 381 ? 1.283 11.849 -31.095 1.00 86.75 381 GLN A C 1
ATOM 3072 O O . GLN A 1 381 ? 2.429 12.261 -31.280 1.00 86.75 381 GLN A O 1
ATOM 3077 N N . THR A 1 382 ? 0.218 12.634 -31.268 1.00 88.19 382 THR A N 1
ATOM 3078 C CA . THR A 1 382 ? 0.319 14.035 -31.702 1.00 88.19 382 THR A CA 1
ATOM 3079 C C . THR A 1 382 ? 1.105 14.880 -30.702 1.00 88.19 382 THR A C 1
ATOM 3081 O O . THR A 1 382 ? 2.004 15.619 -31.100 1.00 88.19 382 THR A O 1
ATOM 3084 N N . LEU A 1 383 ? 0.817 14.742 -29.405 1.00 87.19 383 LEU A N 1
ATOM 3085 C CA . LEU A 1 383 ? 1.532 15.453 -28.345 1.00 87.19 383 LEU A CA 1
ATOM 3086 C C . LEU A 1 383 ? 3.005 15.047 -28.296 1.00 87.19 383 LEU A C 1
ATOM 3088 O O . LEU A 1 383 ? 3.863 15.913 -28.172 1.00 87.19 383 LEU A O 1
ATOM 3092 N N . SER A 1 384 ? 3.322 13.759 -28.445 1.00 85.75 384 SER A N 1
ATOM 3093 C CA . SER A 1 384 ? 4.705 13.274 -28.518 1.00 85.75 384 SER A CA 1
ATOM 3094 C C . SER A 1 384 ? 5.464 13.918 -29.683 1.00 85.75 384 SER A C 1
ATOM 3096 O O . SER A 1 384 ? 6.555 14.459 -29.491 1.00 85.75 384 SER A O 1
ATOM 3098 N N . HIS A 1 385 ? 4.850 13.967 -30.869 1.00 87.50 385 HIS A N 1
ATOM 3099 C CA . HIS A 1 385 ? 5.437 14.621 -32.040 1.00 87.50 385 HIS A CA 1
ATOM 3100 C C . HIS A 1 385 ? 5.654 16.122 -31.827 1.00 87.50 385 HIS A C 1
ATOM 3102 O O . HIS A 1 385 ? 6.705 16.664 -32.174 1.00 87.50 385 HIS A O 1
ATOM 3108 N N . GLN A 1 386 ? 4.678 16.803 -31.224 1.00 86.81 386 GLN A N 1
ATOM 3109 C CA . GLN A 1 386 ? 4.787 18.223 -30.894 1.00 86.81 386 GLN A CA 1
ATOM 3110 C C . GLN A 1 386 ? 5.889 18.483 -29.861 1.00 86.81 386 GLN A C 1
ATOM 3112 O O . GLN A 1 386 ? 6.691 19.391 -30.069 1.00 86.81 386 GLN A O 1
ATOM 3117 N N . ARG A 1 387 ? 5.999 17.659 -28.808 1.00 84.50 387 ARG A N 1
ATOM 3118 C CA . ARG A 1 387 ? 7.085 17.736 -27.813 1.00 84.50 387 ARG A CA 1
ATOM 3119 C C . ARG A 1 387 ? 8.449 17.554 -28.470 1.00 84.50 387 ARG A C 1
ATOM 3121 O O . ARG A 1 387 ? 9.347 18.346 -28.216 1.00 84.50 387 ARG A O 1
ATOM 3128 N N . HIS A 1 388 ? 8.594 16.569 -29.354 1.00 84.06 388 HIS A N 1
ATOM 3129 C CA . HIS A 1 388 ? 9.842 16.334 -30.081 1.00 84.06 388 HIS A CA 1
ATOM 3130 C C . HIS A 1 388 ? 10.218 17.524 -30.984 1.00 84.06 388 HIS A C 1
ATOM 3132 O O . HIS A 1 388 ? 11.369 17.963 -30.993 1.00 84.06 388 HIS A O 1
ATOM 3138 N N . LYS A 1 389 ? 9.248 18.110 -31.701 1.00 87.44 389 LYS A N 1
ATOM 3139 C CA . LYS A 1 389 ? 9.465 19.340 -32.483 1.00 87.44 389 LYS A CA 1
ATOM 3140 C C . LYS A 1 389 ? 9.840 20.534 -31.601 1.00 87.44 389 LYS A C 1
ATOM 3142 O O . LYS A 1 389 ? 10.731 21.289 -31.978 1.00 87.44 389 LYS A O 1
ATOM 3147 N N . ALA A 1 390 ? 9.178 20.706 -30.459 1.00 85.38 390 ALA A N 1
ATOM 3148 C CA . ALA A 1 390 ? 9.475 21.773 -29.507 1.00 85.38 390 ALA A CA 1
ATOM 3149 C C . ALA A 1 390 ? 10.884 21.617 -28.920 1.00 85.38 390 ALA A C 1
ATOM 3151 O O . ALA A 1 390 ? 11.639 22.582 -28.901 1.00 85.38 390 ALA A O 1
ATOM 3152 N N . GLN A 1 391 ? 11.279 20.394 -28.556 1.00 82.88 391 GLN A N 1
ATOM 3153 C CA . GLN A 1 391 ? 12.608 20.088 -28.027 1.00 82.88 391 GLN A CA 1
ATOM 3154 C C . GLN A 1 391 ? 13.716 20.402 -29.039 1.00 82.88 391 GLN A C 1
ATOM 3156 O O . GLN A 1 391 ? 14.701 21.038 -28.679 1.00 82.88 391 GLN A O 1
ATOM 3161 N N . LYS A 1 392 ? 13.527 20.051 -30.320 1.00 84.25 392 LYS A N 1
ATOM 3162 C CA . LYS A 1 392 ? 14.458 20.438 -31.397 1.00 84.25 392 LYS A CA 1
ATOM 3163 C C . LYS A 1 392 ? 14.591 21.952 -31.574 1.00 84.25 392 LYS A C 1
ATOM 3165 O O . LYS A 1 392 ? 15.614 22.415 -32.058 1.00 84.25 392 LYS A O 1
ATOM 3170 N N . LYS A 1 393 ? 13.557 22.709 -31.209 1.00 87.19 393 LYS A N 1
ATOM 3171 C CA . LYS A 1 393 ? 13.509 24.173 -31.302 1.00 87.19 393 LYS A CA 1
ATOM 3172 C C . LYS A 1 393 ? 13.826 24.874 -29.975 1.00 87.19 393 LYS A C 1
ATOM 3174 O O . LYS A 1 393 ? 13.608 26.076 -29.887 1.00 87.19 393 LYS A O 1
ATOM 3179 N N . ALA A 1 394 ? 14.263 24.137 -28.948 1.00 81.50 394 ALA A N 1
ATOM 3180 C CA . ALA A 1 394 ? 14.449 24.640 -27.583 1.00 81.50 394 ALA A CA 1
ATOM 3181 C C . ALA A 1 394 ? 13.223 25.403 -27.018 1.00 81.50 394 ALA A C 1
ATOM 3183 O O . ALA A 1 394 ? 13.356 26.286 -26.176 1.00 81.50 394 ALA A O 1
ATOM 3184 N N . ALA A 1 395 ? 12.016 25.062 -27.481 1.00 78.81 395 ALA A N 1
ATOM 3185 C CA . ALA A 1 395 ? 10.762 25.667 -27.046 1.00 78.81 395 ALA A CA 1
ATOM 3186 C C . ALA A 1 395 ? 10.142 24.892 -25.870 1.00 78.81 395 ALA A C 1
ATOM 3188 O O . ALA A 1 395 ? 10.450 23.719 -25.643 1.00 78.81 395 ALA A O 1
ATOM 3189 N N . GLY A 1 396 ? 9.216 25.535 -25.149 1.00 75.00 396 GLY A N 1
ATOM 3190 C CA . GLY A 1 396 ? 8.475 24.906 -24.053 1.00 75.00 396 GLY A CA 1
ATOM 3191 C C . GLY A 1 396 ? 7.783 23.610 -24.494 1.00 75.00 396 GLY A C 1
ATOM 3192 O O . GLY A 1 396 ? 7.032 23.589 -25.466 1.00 75.00 396 GLY A O 1
ATOM 3193 N N . ASN A 1 397 ? 8.040 22.516 -23.775 1.00 73.62 397 ASN A N 1
ATOM 3194 C CA . ASN A 1 397 ? 7.565 21.165 -24.103 1.00 73.62 397 ASN A CA 1
ATOM 3195 C C . ASN A 1 397 ? 6.454 20.658 -23.161 1.00 73.62 397 ASN A C 1
ATOM 3197 O O . ASN A 1 397 ? 6.028 19.505 -23.260 1.00 73.62 397 ASN A O 1
ATOM 3201 N N . GLN A 1 398 ? 5.972 21.514 -22.258 1.00 69.25 398 GLN A N 1
ATOM 3202 C CA . GLN A 1 398 ? 4.887 21.210 -21.330 1.00 69.25 398 GLN A CA 1
ATOM 3203 C C . GLN A 1 398 ? 3.539 21.385 -22.033 1.00 69.25 398 GLN A C 1
ATOM 3205 O O . GLN A 1 398 ? 2.897 22.428 -21.956 1.00 69.25 398 GLN A O 1
ATOM 3210 N N . LEU A 1 399 ? 3.125 20.354 -22.763 1.00 71.31 399 LEU A N 1
ATOM 3211 C CA . LEU A 1 399 ? 1.803 20.305 -23.381 1.00 71.31 399 LEU A CA 1
ATOM 3212 C C . LEU A 1 399 ? 0.836 19.585 -22.441 1.00 71.31 399 LEU A C 1
ATOM 3214 O O . LEU A 1 399 ? 1.084 18.434 -22.072 1.00 71.31 399 LEU A O 1
ATOM 3218 N N . GLY A 1 400 ? -0.253 20.260 -22.073 1.00 64.88 400 GLY A N 1
ATOM 3219 C CA . GLY A 1 400 ? -1.283 19.711 -21.195 1.00 64.88 400 GLY A CA 1
ATOM 3220 C C . GLY A 1 400 ? -1.907 18.440 -21.770 1.00 64.88 400 GLY A C 1
ATOM 3221 O O . GLY A 1 400 ? -2.294 18.386 -22.940 1.00 64.88 400 GLY A O 1
ATOM 3222 N N . GLU A 1 401 ? -2.009 17.405 -20.943 1.00 65.81 401 GLU A N 1
ATOM 3223 C CA . GLU A 1 401 ? -2.732 16.189 -21.298 1.00 65.81 401 GLU A CA 1
ATOM 3224 C C . GLU A 1 401 ? -4.213 16.364 -20.957 1.00 65.81 401 GLU A C 1
ATOM 3226 O O . GLU A 1 401 ? -4.572 16.847 -19.887 1.00 65.81 401 GLU A O 1
ATOM 3231 N N . SER A 1 402 ? -5.100 15.980 -21.876 1.00 69.25 402 SER A N 1
ATOM 3232 C CA . SER A 1 402 ? -6.535 15.974 -21.589 1.00 69.25 402 SER A CA 1
ATOM 3233 C C . SER A 1 402 ? -6.857 14.953 -20.494 1.00 69.25 402 SER A C 1
ATOM 3235 O O . SER A 1 402 ? -6.351 13.832 -20.563 1.00 69.25 402 SER A O 1
ATOM 3237 N N . GLU A 1 403 ? -7.805 15.255 -19.602 1.00 83.38 403 GLU A N 1
ATOM 3238 C CA . GLU A 1 403 ? -8.301 14.339 -18.549 1.00 83.38 403 GLU A CA 1
ATOM 3239 C C . GLU A 1 403 ? -8.935 13.031 -19.077 1.00 83.38 403 GLU A C 1
ATOM 3241 O O . GLU A 1 403 ? -9.320 12.152 -18.307 1.00 83.38 403 GLU A O 1
ATOM 3246 N N . LEU A 1 404 ? -9.015 12.865 -20.403 1.00 86.50 404 LEU A N 1
ATOM 3247 C CA . LEU A 1 404 ? -9.537 11.683 -21.089 1.00 86.50 404 LEU A CA 1
ATOM 3248 C C . LEU A 1 404 ? -8.899 10.372 -20.603 1.00 86.50 404 LEU A C 1
ATOM 3250 O O . LEU A 1 404 ? -9.603 9.373 -20.496 1.00 86.50 404 LEU A O 1
ATOM 3254 N N . GLY A 1 405 ? -7.596 10.373 -20.298 1.00 85.56 405 GLY A N 1
ATOM 3255 C CA . GLY A 1 405 ? -6.914 9.188 -19.765 1.00 85.56 405 GLY A CA 1
ATOM 3256 C C . GLY A 1 405 ? -7.468 8.772 -18.402 1.00 85.56 405 GLY A C 1
ATOM 3257 O O . GLY A 1 405 ? -7.914 7.643 -18.238 1.00 85.56 405 GLY A O 1
ATOM 3258 N N . GLN A 1 406 ? -7.567 9.721 -17.467 1.00 86.94 406 GLN A N 1
ATOM 3259 C CA . GLN A 1 406 ? -8.134 9.468 -16.137 1.00 86.94 406 GLN A CA 1
ATOM 3260 C C . GLN A 1 406 ? -9.598 9.020 -16.213 1.00 86.94 406 GLN A C 1
ATOM 3262 O O . GLN A 1 406 ? -10.049 8.189 -15.426 1.00 86.94 406 GLN A O 1
ATOM 3267 N N . TYR A 1 407 ? -10.362 9.572 -17.158 1.00 90.31 407 TYR A N 1
ATOM 3268 C CA . TYR A 1 407 ? -11.741 9.156 -17.387 1.00 90.31 407 TYR A CA 1
ATOM 3269 C C . TYR A 1 407 ? -11.834 7.705 -17.883 1.00 90.31 407 TYR A C 1
ATOM 3271 O O . TYR A 1 407 ? -12.642 6.933 -17.365 1.00 90.31 407 TYR A O 1
ATOM 3279 N N . LEU A 1 408 ? -10.983 7.308 -18.833 1.00 90.31 408 LEU A N 1
ATOM 3280 C CA . LEU A 1 408 ? -10.902 5.928 -19.316 1.00 90.31 408 LEU A CA 1
ATOM 3281 C C . LEU A 1 408 ? -10.491 4.950 -18.214 1.00 90.31 408 LEU A C 1
ATOM 3283 O O . LEU A 1 408 ? -11.105 3.891 -18.094 1.00 90.31 408 LEU A O 1
ATOM 3287 N N . ASP A 1 409 ? -9.530 5.325 -17.370 1.00 90.00 409 ASP A N 1
ATOM 3288 C CA . ASP A 1 409 ? -9.115 4.511 -16.225 1.00 90.00 409 ASP A CA 1
ATOM 3289 C C . ASP A 1 409 ? -10.279 4.276 -15.251 1.00 90.00 409 ASP A C 1
ATOM 3291 O O . ASP A 1 409 ? -10.478 3.158 -14.774 1.00 90.00 409 ASP A O 1
ATOM 3295 N N . ARG A 1 410 ? -11.111 5.300 -15.003 1.00 91.44 410 ARG A N 1
ATOM 3296 C CA . ARG A 1 410 ? -12.325 5.170 -14.176 1.00 91.44 410 ARG A CA 1
ATOM 3297 C C . ARG A 1 410 ? -13.350 4.229 -14.803 1.00 91.44 410 ARG A C 1
ATOM 3299 O O . ARG A 1 410 ? -13.914 3.407 -14.085 1.00 91.44 410 ARG A O 1
ATOM 3306 N N . LEU A 1 411 ? -13.579 4.323 -16.115 1.00 93.56 411 LEU A N 1
ATOM 3307 C CA . LEU A 1 411 ? -14.493 3.422 -16.829 1.00 93.56 411 LEU A CA 1
ATOM 3308 C C . LEU A 1 411 ? -14.011 1.969 -16.770 1.00 93.56 411 LEU A C 1
ATOM 3310 O O . LEU A 1 411 ? -14.802 1.065 -16.499 1.00 93.56 411 LEU A O 1
ATOM 3314 N N . LEU A 1 412 ? -12.711 1.745 -16.975 1.00 92.94 412 LEU A N 1
ATOM 3315 C CA . LEU A 1 412 ? -12.106 0.421 -16.853 1.00 92.94 412 LEU A CA 1
ATOM 3316 C C . LEU A 1 412 ? -12.259 -0.106 -15.428 1.00 92.94 412 LEU A C 1
ATOM 3318 O O . LEU A 1 412 ? -12.822 -1.182 -15.251 1.00 92.94 412 LEU A O 1
ATOM 3322 N N . ALA A 1 413 ? -11.863 0.662 -14.412 1.00 93.38 413 ALA A N 1
ATOM 3323 C CA . ALA A 1 413 ? -12.007 0.269 -13.012 1.00 93.38 413 ALA A CA 1
ATOM 3324 C C . ALA A 1 413 ? -13.461 -0.076 -12.647 1.00 93.38 413 ALA A C 1
ATOM 3326 O O . ALA A 1 413 ? -13.710 -1.103 -12.018 1.00 93.38 413 ALA A O 1
ATOM 3327 N N . GLN A 1 414 ? -14.426 0.729 -13.099 1.00 94.50 414 GLN A N 1
ATOM 3328 C CA . GLN A 1 414 ? -15.849 0.466 -12.893 1.00 94.50 414 GLN A CA 1
ATOM 3329 C C . GLN A 1 414 ? -16.280 -0.864 -13.526 1.00 94.50 414 GLN A C 1
ATOM 3331 O O . GLN A 1 414 ? -16.959 -1.655 -12.874 1.00 94.50 414 GLN A O 1
ATOM 3336 N N . SER A 1 415 ? -15.858 -1.138 -14.765 1.00 94.25 415 SER A N 1
ATOM 3337 C CA . SER A 1 415 ? -16.175 -2.399 -15.449 1.00 94.25 415 SER A CA 1
ATOM 3338 C C . SER A 1 415 ? -15.553 -3.621 -14.756 1.00 94.25 415 SER A C 1
ATOM 3340 O O . SER A 1 415 ? -16.222 -4.641 -14.605 1.00 94.25 415 SER A O 1
ATOM 3342 N N . LEU A 1 416 ? -14.308 -3.507 -14.270 1.00 94.69 416 LEU A N 1
ATOM 3343 C CA . LEU A 1 416 ? -13.613 -4.575 -13.543 1.00 94.69 416 LEU A CA 1
ATOM 3344 C C . LEU A 1 416 ? -14.352 -4.922 -12.244 1.00 94.69 416 LEU A C 1
ATOM 3346 O O . LEU A 1 416 ? -14.597 -6.095 -11.970 1.00 94.69 416 LEU A O 1
ATOM 3350 N N . VAL A 1 417 ? -14.746 -3.904 -11.468 1.00 94.62 417 VAL A N 1
ATOM 3351 C CA . VAL A 1 417 ? -15.494 -4.090 -10.215 1.00 94.62 417 VAL A CA 1
ATOM 3352 C C . VAL A 1 417 ? -16.878 -4.680 -10.481 1.00 94.62 417 VAL A C 1
ATOM 3354 O O . VAL A 1 417 ? -17.289 -5.585 -9.762 1.00 94.62 417 VAL A O 1
ATOM 3357 N N . ALA A 1 418 ? -17.575 -4.228 -11.527 1.00 95.25 418 ALA A N 1
ATOM 3358 C CA . ALA A 1 418 ? -18.882 -4.770 -11.893 1.00 95.25 418 ALA A CA 1
ATOM 3359 C C . ALA A 1 418 ? -18.806 -6.264 -12.251 1.00 95.25 418 ALA A C 1
ATOM 3361 O O . ALA A 1 418 ? -19.634 -7.049 -11.797 1.00 95.25 418 ALA A O 1
ATOM 3362 N N . ILE A 1 419 ? -17.782 -6.674 -13.008 1.00 94.88 419 ILE A N 1
ATOM 3363 C CA . ILE A 1 419 ? -17.555 -8.090 -13.326 1.00 94.88 419 ILE A CA 1
ATOM 3364 C C . ILE A 1 419 ? -17.214 -8.874 -12.057 1.00 94.88 419 ILE A C 1
ATOM 3366 O O . ILE A 1 419 ? -17.784 -9.936 -11.832 1.00 94.88 419 ILE A O 1
ATOM 3370 N N . ALA A 1 420 ? -16.334 -8.354 -11.199 1.00 95.00 420 ALA A N 1
ATOM 3371 C CA . ALA A 1 420 ? -16.008 -9.016 -9.937 1.00 95.00 420 ALA A CA 1
ATOM 3372 C C . ALA A 1 420 ? -17.260 -9.246 -9.075 1.00 95.00 420 ALA A C 1
ATOM 3374 O O . ALA A 1 420 ? -17.449 -10.346 -8.567 1.00 95.00 420 ALA A O 1
ATOM 3375 N N . GLN A 1 421 ? -18.148 -8.250 -8.987 1.00 94.50 421 GLN A N 1
ATOM 3376 C CA . GLN A 1 421 ? -19.424 -8.356 -8.274 1.00 94.50 421 GLN A CA 1
ATOM 3377 C C . GLN A 1 421 ? -20.383 -9.359 -8.918 1.00 94.50 421 GLN A C 1
ATOM 3379 O O . GLN A 1 421 ? -21.007 -10.138 -8.202 1.00 94.50 421 GLN A O 1
ATOM 3384 N N . GLN A 1 422 ? -20.486 -9.369 -10.251 1.00 95.19 422 GLN A N 1
ATOM 3385 C CA . GLN A 1 422 ? -21.345 -10.300 -10.988 1.00 95.19 422 GLN A CA 1
ATOM 3386 C C . GLN A 1 422 ? -20.993 -11.763 -10.688 1.00 95.19 422 GLN A C 1
ATOM 3388 O O . GLN A 1 422 ? -21.888 -12.582 -10.514 1.00 95.19 422 GLN A O 1
ATOM 3393 N N . TYR A 1 423 ? -19.699 -12.080 -10.619 1.00 94.62 423 TYR A N 1
ATOM 3394 C CA . TYR A 1 423 ? -19.209 -13.427 -10.314 1.00 94.62 423 TYR A CA 1
ATOM 3395 C C . TYR A 1 423 ? -19.000 -13.669 -8.815 1.00 94.62 423 TYR A C 1
ATOM 3397 O O . TYR A 1 423 ? -18.444 -14.696 -8.446 1.00 94.62 423 TYR A O 1
ATOM 3405 N N . GLN A 1 424 ? -19.395 -12.726 -7.952 1.00 95.00 424 GLN A N 1
ATOM 3406 C CA . GLN A 1 424 ? -19.158 -12.793 -6.507 1.00 95.00 424 GLN A CA 1
ATOM 3407 C C . GLN A 1 424 ? -17.688 -13.081 -6.154 1.00 95.00 424 GLN A C 1
ATOM 3409 O O . GLN A 1 424 ? -17.395 -13.740 -5.162 1.00 95.00 424 GLN A O 1
ATOM 3414 N N . ALA A 1 425 ? -16.740 -12.596 -6.957 1.00 95.25 425 ALA A N 1
ATOM 3415 C CA . ALA A 1 425 ? -15.330 -12.916 -6.793 1.00 95.25 425 ALA A CA 1
ATOM 3416 C C . ALA A 1 425 ? -14.809 -12.458 -5.427 1.00 95.25 425 ALA A C 1
ATOM 3418 O O . ALA A 1 425 ? -15.062 -11.320 -5.019 1.00 95.25 425 ALA A O 1
ATOM 3419 N N . GLY A 1 426 ? -14.063 -13.324 -4.739 1.00 92.62 426 GLY A N 1
ATOM 3420 C CA . GLY A 1 426 ? -13.496 -13.022 -3.427 1.00 92.62 426 GLY A CA 1
ATOM 3421 C C . GLY A 1 426 ? -12.256 -12.139 -3.474 1.00 92.62 426 GLY A C 1
ATOM 3422 O O . GLY A 1 426 ? -11.958 -11.447 -2.502 1.00 92.62 426 GLY A O 1
ATOM 3423 N N . SER A 1 427 ? -11.546 -12.109 -4.603 1.00 93.12 427 SER A N 1
ATOM 3424 C CA . SER A 1 427 ? -10.386 -11.234 -4.771 1.00 93.12 427 SER A CA 1
ATOM 3425 C C . SER A 1 427 ? -10.179 -10.779 -6.215 1.00 93.12 427 SER A C 1
ATOM 3427 O O . SER A 1 427 ? -10.544 -11.462 -7.174 1.00 93.12 427 SER A O 1
ATOM 3429 N N . ILE A 1 428 ? -9.567 -9.599 -6.356 1.00 94.31 428 ILE A N 1
ATOM 3430 C CA . ILE A 1 428 ? -9.052 -9.083 -7.625 1.00 94.31 428 ILE A CA 1
ATOM 3431 C C . ILE A 1 428 ? -7.531 -9.079 -7.521 1.00 94.31 428 ILE A C 1
ATOM 3433 O O . ILE A 1 428 ? -6.955 -8.374 -6.691 1.00 94.31 428 ILE A O 1
ATOM 3437 N N . VAL A 1 429 ? -6.882 -9.866 -8.367 1.00 91.81 429 VAL A N 1
ATOM 3438 C CA . VAL A 1 429 ? -5.429 -9.975 -8.434 1.00 91.81 429 VAL A CA 1
ATOM 3439 C C . VAL A 1 429 ? -4.930 -9.049 -9.529 1.00 91.81 429 VAL A C 1
ATOM 3441 O O . VAL A 1 429 ? -5.281 -9.194 -10.699 1.00 91.81 429 VAL A O 1
ATOM 3444 N N . VAL A 1 430 ? -4.094 -8.090 -9.143 1.00 89.12 430 VAL A N 1
ATOM 3445 C CA . VAL A 1 430 ? -3.447 -7.149 -10.060 1.00 89.12 430 VAL A CA 1
ATOM 3446 C C . VAL A 1 430 ? -1.948 -7.417 -10.048 1.00 89.12 430 VAL A C 1
ATOM 3448 O O . VAL A 1 430 ? -1.369 -7.691 -8.996 1.00 89.12 430 VAL A O 1
ATOM 3451 N N . LEU A 1 431 ? -1.312 -7.328 -11.216 1.00 80.25 431 LEU A N 1
ATOM 3452 C CA . LEU A 1 431 ? 0.138 -7.461 -11.340 1.00 80.25 431 LEU A CA 1
ATOM 3453 C C . LEU A 1 431 ? 0.864 -6.450 -10.447 1.00 80.25 431 LEU A C 1
ATOM 3455 O O . LEU A 1 431 ? 0.517 -5.267 -10.393 1.00 80.25 431 LEU A O 1
ATOM 3459 N N . GLN A 1 432 ? 1.926 -6.906 -9.789 1.00 76.94 432 GLN A N 1
ATOM 3460 C CA . GLN A 1 432 ? 2.813 -6.022 -9.053 1.00 76.94 432 GLN A CA 1
ATOM 3461 C C . GLN A 1 432 ? 3.558 -5.118 -10.046 1.00 76.94 432 GLN A C 1
ATOM 3463 O O . GLN A 1 432 ? 4.490 -5.539 -10.724 1.00 76.94 432 GLN A O 1
ATOM 3468 N N . LEU A 1 433 ? 3.139 -3.853 -10.130 1.00 72.69 433 LEU A N 1
ATOM 3469 C CA . LEU A 1 433 ? 3.705 -2.884 -11.076 1.00 72.69 433 LEU A CA 1
ATOM 3470 C C . LEU A 1 433 ? 5.078 -2.337 -10.652 1.00 72.69 433 LEU A C 1
ATOM 3472 O O . LEU A 1 433 ? 5.754 -1.668 -11.437 1.00 72.69 433 LEU A O 1
ATOM 3476 N N . SER A 1 434 ? 5.507 -2.590 -9.411 1.00 67.62 434 SER A N 1
ATOM 3477 C CA . SER A 1 434 ? 6.811 -2.129 -8.933 1.00 67.62 434 SER A CA 1
ATOM 3478 C C . SER A 1 434 ? 7.930 -2.782 -9.740 1.00 67.62 434 SER A C 1
ATOM 3480 O O . SER A 1 434 ? 7.939 -3.998 -9.903 1.00 67.62 434 SER A O 1
ATOM 3482 N N . ASN A 1 435 ? 8.899 -1.984 -10.184 1.00 65.06 435 ASN A N 1
ATOM 3483 C CA . ASN A 1 435 ? 10.082 -2.435 -10.922 1.00 65.06 435 ASN A CA 1
ATOM 3484 C C . ASN A 1 435 ? 9.803 -3.032 -12.315 1.00 65.06 435 ASN A C 1
ATOM 3486 O O . ASN A 1 435 ? 10.735 -3.546 -12.926 1.00 65.06 435 ASN A O 1
ATOM 3490 N N . LEU A 1 436 ? 8.588 -2.911 -12.876 1.00 71.31 436 LEU A N 1
ATOM 3491 C CA . LEU A 1 436 ? 8.317 -3.348 -14.258 1.00 71.31 436 LEU A CA 1
ATOM 3492 C C . LEU A 1 436 ? 9.277 -2.705 -15.260 1.00 71.31 436 LEU A C 1
ATOM 3494 O O . LEU A 1 436 ? 9.840 -3.388 -16.109 1.00 71.31 436 LEU A O 1
ATOM 3498 N N . ARG A 1 437 ? 9.508 -1.395 -15.120 1.00 73.12 437 ARG A N 1
ATOM 3499 C CA . ARG A 1 437 ? 10.448 -0.661 -15.972 1.00 73.12 437 ARG A CA 1
ATOM 3500 C C . ARG A 1 437 ? 11.865 -1.219 -15.866 1.00 73.12 437 ARG A C 1
ATOM 3502 O O . ARG A 1 437 ? 12.511 -1.382 -16.890 1.00 73.12 437 ARG A O 1
ATOM 3509 N N . GLU A 1 438 ? 12.315 -1.527 -14.653 1.00 78.25 438 GLU A N 1
ATOM 3510 C CA . GLU A 1 438 ? 13.646 -2.092 -14.416 1.00 78.25 438 GLU A CA 1
ATOM 3511 C C . GLU A 1 438 ? 13.760 -3.495 -15.018 1.00 78.25 438 GLU A C 1
ATOM 3513 O O . GLU A 1 438 ? 14.708 -3.781 -15.736 1.00 78.25 438 GLU A O 1
ATOM 3518 N N . SER A 1 439 ? 12.747 -4.341 -14.808 1.00 75.38 439 SER A N 1
ATOM 3519 C CA . SER A 1 439 ? 12.703 -5.698 -15.361 1.00 75.38 439 SER A CA 1
ATOM 3520 C C . SER A 1 439 ? 12.736 -5.709 -16.889 1.00 75.38 439 SER A C 1
ATOM 3522 O O . SER A 1 439 ? 13.482 -6.485 -17.487 1.00 75.38 439 SER A O 1
ATOM 3524 N N . ILE A 1 440 ? 11.962 -4.820 -17.521 1.00 78.69 440 ILE A N 1
ATOM 3525 C CA . ILE A 1 440 ? 11.930 -4.667 -18.979 1.00 78.69 440 ILE A CA 1
ATOM 3526 C C . ILE A 1 440 ? 13.265 -4.106 -19.483 1.00 78.69 440 ILE A C 1
ATOM 3528 O O . ILE A 1 440 ? 13.829 -4.643 -20.431 1.00 78.69 440 ILE A O 1
ATOM 3532 N N . GLN A 1 441 ? 13.805 -3.058 -18.853 1.00 81.81 441 GLN A N 1
ATOM 3533 C CA . GLN A 1 441 ? 15.064 -2.449 -19.289 1.00 81.81 441 GLN A CA 1
ATOM 3534 C C . GLN A 1 441 ? 16.257 -3.391 -19.146 1.00 81.81 441 GLN A C 1
ATOM 3536 O O . GLN A 1 441 ? 17.079 -3.452 -20.056 1.00 81.81 441 GLN A O 1
ATOM 3541 N N . SER A 1 442 ? 16.356 -4.135 -18.044 1.00 81.81 442 SER A N 1
ATOM 3542 C CA . SER A 1 442 ? 17.447 -5.088 -17.853 1.00 81.81 442 SER A CA 1
ATOM 3543 C C . SER A 1 442 ? 17.361 -6.246 -18.847 1.00 81.81 442 SER A C 1
ATOM 3545 O O . SER A 1 442 ? 18.384 -6.737 -19.316 1.00 81.81 442 SER A O 1
ATOM 3547 N N . GLU A 1 443 ? 16.147 -6.659 -19.222 1.00 83.88 443 GLU A N 1
ATOM 3548 C CA . GLU A 1 443 ? 15.940 -7.671 -20.254 1.00 83.88 443 GLU A CA 1
ATOM 3549 C C . GLU A 1 443 ? 16.330 -7.176 -21.645 1.00 83.88 443 GLU A C 1
ATOM 3551 O O . GLU A 1 443 ? 17.006 -7.889 -22.385 1.00 83.88 443 GLU A O 1
ATOM 3556 N N . ILE A 1 444 ? 15.914 -5.959 -22.000 1.00 84.38 444 ILE A N 1
ATOM 3557 C CA . ILE A 1 444 ? 16.282 -5.328 -23.268 1.00 84.38 444 ILE A CA 1
ATOM 3558 C C . ILE A 1 444 ? 17.803 -5.178 -23.346 1.00 84.38 444 ILE A C 1
ATOM 3560 O O . ILE A 1 444 ? 18.389 -5.572 -24.351 1.00 84.38 444 ILE A O 1
ATOM 3564 N N . GLN A 1 445 ? 18.445 -4.698 -22.276 1.00 83.75 445 GLN A N 1
ATOM 3565 C CA . GLN A 1 445 ? 19.896 -4.535 -22.215 1.00 83.75 445 GLN A CA 1
ATOM 3566 C C . GLN A 1 445 ? 20.631 -5.879 -22.327 1.00 83.75 445 GLN A C 1
ATOM 3568 O O . GLN A 1 445 ? 21.535 -5.998 -23.147 1.00 83.75 445 GLN A O 1
ATOM 3573 N N . ALA A 1 446 ? 20.217 -6.917 -21.593 1.00 84.31 446 ALA A N 1
ATOM 3574 C CA . ALA A 1 446 ? 20.833 -8.244 -21.698 1.00 84.31 446 ALA A CA 1
ATOM 3575 C C . ALA A 1 446 ? 20.701 -8.834 -23.116 1.00 84.31 446 ALA A C 1
ATOM 3577 O O . ALA A 1 446 ? 21.647 -9.414 -23.648 1.00 84.31 446 ALA A O 1
ATOM 3578 N N . LYS A 1 447 ? 19.544 -8.642 -23.766 1.00 84.81 447 LYS A N 1
ATOM 3579 C CA . LYS A 1 447 ? 19.334 -9.040 -25.168 1.00 84.81 447 LYS A CA 1
ATOM 3580 C C . LYS A 1 447 ? 20.199 -8.227 -26.135 1.00 84.81 447 LYS A C 1
ATOM 3582 O O . LYS A 1 447 ? 20.686 -8.792 -27.112 1.00 84.81 447 LYS A O 1
ATOM 3587 N N . ALA A 1 448 ? 20.389 -6.935 -25.874 1.00 84.75 448 ALA A N 1
ATOM 3588 C CA . ALA A 1 448 ? 21.249 -6.060 -26.664 1.00 84.75 448 ALA A CA 1
ATOM 3589 C C . ALA A 1 448 ? 22.720 -6.490 -26.570 1.00 84.75 448 ALA A C 1
ATOM 3591 O O . ALA A 1 448 ? 23.372 -6.661 -27.596 1.00 84.75 448 ALA A O 1
ATOM 3592 N N . GLU A 1 449 ? 23.216 -6.724 -25.351 1.00 85.94 449 GLU A N 1
ATOM 3593 C CA . GLU A 1 449 ? 24.584 -7.185 -25.082 1.00 85.94 449 GLU A CA 1
ATOM 3594 C C . GLU A 1 449 ? 24.859 -8.544 -25.737 1.00 85.94 449 GLU A C 1
ATOM 3596 O O . GLU A 1 449 ? 25.909 -8.728 -26.345 1.00 85.94 449 GLU A O 1
ATOM 3601 N N . HIS A 1 450 ? 23.892 -9.467 -25.693 1.00 84.31 450 HIS A N 1
ATOM 3602 C CA . HIS A 1 450 ? 24.008 -10.762 -26.367 1.00 84.31 450 HIS A CA 1
ATOM 3603 C C . HIS A 1 450 ? 24.022 -10.635 -27.899 1.00 84.31 450 HIS A C 1
ATOM 3605 O O . HIS A 1 450 ? 24.740 -11.366 -28.576 1.00 84.31 450 HIS A O 1
ATOM 3611 N N . LYS A 1 451 ? 23.199 -9.751 -28.478 1.00 84.50 451 LYS A N 1
ATOM 3612 C CA . LYS A 1 451 ? 23.119 -9.578 -29.940 1.00 84.50 451 LYS A CA 1
ATOM 3613 C C . LYS A 1 451 ? 24.299 -8.795 -30.516 1.00 84.50 451 LYS A C 1
ATOM 3615 O O . LYS A 1 451 ? 24.712 -9.073 -31.637 1.00 84.50 451 LYS A O 1
ATOM 3620 N N . CYS A 1 452 ? 24.813 -7.818 -29.776 1.00 82.94 452 CYS A N 1
ATOM 3621 C CA . CYS A 1 452 ? 25.885 -6.926 -30.207 1.00 82.94 452 CYS A CA 1
ATOM 3622 C C . CYS A 1 452 ? 26.955 -6.817 -29.107 1.00 82.94 452 CYS A C 1
ATOM 3624 O O . CYS A 1 452 ? 27.052 -5.773 -28.453 1.00 82.94 452 CYS A O 1
ATOM 3626 N N . PRO A 1 453 ? 27.751 -7.872 -28.861 1.00 81.94 453 PRO A N 1
ATOM 3627 C CA . PRO A 1 453 ? 28.768 -7.854 -27.813 1.00 81.94 453 PRO A CA 1
ATOM 3628 C C . PRO A 1 453 ? 29.833 -6.786 -28.105 1.00 81.94 453 PRO A C 1
ATOM 3630 O O . PRO A 1 453 ? 30.288 -6.640 -29.235 1.00 81.94 453 PRO A O 1
ATOM 3633 N N . GLY A 1 454 ? 30.198 -5.995 -27.092 1.00 79.19 454 GLY A N 1
ATOM 3634 C CA . GLY A 1 454 ? 31.231 -4.950 -27.189 1.00 79.19 454 GLY A CA 1
ATOM 3635 C C . GLY A 1 454 ? 30.850 -3.682 -27.972 1.00 79.19 454 GLY A C 1
ATOM 3636 O O . GLY A 1 454 ? 31.510 -2.658 -27.811 1.00 79.19 454 GLY A O 1
ATOM 3637 N N . TYR A 1 455 ? 29.771 -3.689 -28.763 1.00 86.25 455 TYR A N 1
ATOM 3638 C CA . TYR A 1 455 ? 29.340 -2.523 -29.544 1.00 86.25 455 TYR A CA 1
ATOM 3639 C C . TYR A 1 455 ? 28.290 -1.684 -28.799 1.00 86.25 455 TYR A C 1
ATOM 3641 O O . TYR A 1 455 ? 27.081 -1.839 -28.990 1.00 86.25 455 TYR A O 1
ATOM 3649 N N . LEU A 1 456 ? 28.762 -0.759 -27.956 1.00 81.31 456 LEU A N 1
ATOM 3650 C CA . LEU A 1 456 ? 27.915 0.073 -27.088 1.00 81.31 456 LEU A CA 1
ATOM 3651 C C . LEU A 1 456 ? 26.872 0.904 -27.852 1.00 81.31 456 LEU A C 1
ATOM 3653 O O . LEU A 1 456 ? 25.743 1.051 -27.388 1.00 81.31 456 LEU A O 1
ATOM 3657 N N . GLU A 1 457 ? 27.203 1.442 -29.026 1.00 79.00 457 GLU A N 1
ATOM 3658 C CA . GLU A 1 457 ? 26.237 2.225 -29.811 1.00 79.00 457 GLU A CA 1
ATOM 3659 C C . GLU A 1 457 ? 25.137 1.353 -30.426 1.00 79.00 457 GLU A C 1
ATOM 3661 O O . GLU A 1 457 ? 23.978 1.764 -30.467 1.00 79.00 457 GLU A O 1
ATOM 3666 N N . GLY A 1 458 ? 25.462 0.134 -30.867 1.00 74.81 458 GLY A N 1
ATOM 3667 C CA . GLY A 1 458 ? 24.467 -0.819 -31.367 1.00 74.81 458 GLY A CA 1
ATOM 3668 C C . GLY A 1 458 ? 23.550 -1.313 -30.260 1.00 74.81 458 GLY A C 1
ATOM 3669 O O . GLY A 1 458 ? 22.343 -1.423 -30.463 1.00 74.81 458 GLY A O 1
ATOM 3670 N N . GLN A 1 459 ? 24.099 -1.506 -29.059 1.00 81.12 459 GLN A N 1
ATOM 3671 C CA . GLN A 1 459 ? 23.305 -1.812 -27.873 1.00 81.12 459 GLN A CA 1
ATOM 3672 C C . GLN A 1 459 ? 22.347 -0.663 -27.521 1.00 81.12 459 GLN A C 1
ATOM 3674 O O . GLN A 1 459 ? 21.176 -0.911 -27.241 1.00 81.12 459 GLN A O 1
ATOM 3679 N N . LYS A 1 460 ? 22.806 0.595 -27.612 1.00 77.19 460 LYS A N 1
ATOM 3680 C CA . LYS A 1 460 ? 21.971 1.795 -27.413 1.00 77.19 460 LYS A CA 1
ATOM 3681 C C . LYS A 1 460 ? 20.906 1.996 -28.495 1.00 77.19 460 LYS A C 1
ATOM 3683 O O . LYS A 1 460 ? 19.912 2.643 -28.214 1.00 77.19 460 LYS A O 1
ATOM 3688 N N . LYS A 1 461 ? 21.107 1.492 -29.719 1.00 77.25 461 LYS A N 1
ATOM 3689 C CA . LYS A 1 461 ? 20.090 1.517 -30.791 1.00 77.25 461 LYS A CA 1
ATOM 3690 C C . LYS A 1 461 ? 19.045 0.409 -30.643 1.00 77.25 461 LYS A C 1
ATOM 3692 O O . LYS A 1 461 ? 17.951 0.532 -31.185 1.00 77.25 461 LYS A O 1
ATOM 3697 N N . TYR A 1 462 ? 19.402 -0.684 -29.972 1.00 72.44 462 TYR A N 1
ATOM 3698 C CA . TYR A 1 462 ? 18.499 -1.798 -29.690 1.00 72.44 462 TYR A CA 1
ATOM 3699 C C . TYR A 1 462 ? 17.543 -1.504 -28.524 1.00 72.44 462 TYR A C 1
ATOM 3701 O O . TYR A 1 462 ? 16.414 -2.000 -28.520 1.00 72.44 462 TYR A O 1
ATOM 3709 N N . ALA A 1 463 ? 18.024 -0.752 -27.529 1.00 57.78 463 ALA A N 1
ATOM 3710 C CA . ALA A 1 463 ? 17.287 -0.333 -26.338 1.00 57.78 463 ALA A CA 1
ATOM 3711 C C . ALA A 1 463 ? 16.536 0.986 -26.543 1.00 57.78 463 ALA A C 1
ATOM 3713 O O . ALA A 1 463 ? 15.450 1.124 -25.929 1.00 57.78 463 ALA A O 1
#

Solvent-accessible surface area (backbone atoms only — not comparable to full-atom values): 27067 Å² total; per-residue (Å²): 122,94,68,53,72,66,57,39,25,64,73,44,74,44,56,66,69,60,42,47,52,51,30,48,53,54,49,48,68,76,67,52,88,83,75,85,75,85,84,72,84,81,78,91,76,84,92,75,86,86,73,93,70,58,80,67,56,54,53,54,50,50,46,56,57,44,45,80,71,50,86,50,58,54,60,39,38,18,44,39,48,24,64,72,52,76,70,45,85,72,93,69,81,84,56,66,69,60,47,52,45,50,53,47,23,51,52,50,46,51,54,52,49,50,53,50,52,68,68,61,55,85,69,78,82,77,89,75,51,58,71,45,54,52,44,48,53,46,63,74,76,50,81,63,92,43,73,69,52,44,49,51,46,50,54,52,69,70,51,81,75,79,88,57,70,80,66,50,74,37,79,44,54,78,44,45,48,60,48,65,48,99,85,69,46,51,30,40,32,45,71,91,56,76,88,55,72,44,74,67,84,74,55,79,88,50,45,65,58,57,52,47,49,32,51,53,50,51,54,24,58,77,55,73,58,46,41,41,72,91,66,42,40,47,43,27,39,33,43,34,64,42,79,52,97,74,87,73,59,68,80,78,32,44,46,83,43,82,45,74,44,68,48,74,47,48,59,22,39,56,38,33,48,54,52,40,52,56,50,45,51,54,49,52,56,52,47,51,66,54,59,74,63,60,87,68,50,74,68,52,50,53,48,48,54,51,51,54,53,48,48,64,13,48,76,43,70,75,94,45,58,82,52,85,73,81,79,53,38,78,50,26,36,31,42,41,45,74,43,92,89,52,64,45,35,39,37,33,30,33,67,81,80,72,39,78,78,45,78,43,47,51,57,69,52,42,46,90,53,36,64,56,57,57,54,50,52,54,49,51,52,53,51,50,53,49,32,53,55,22,54,76,64,75,42,87,56,87,72,85,76,70,68,61,59,63,51,48,52,50,50,45,52,51,40,54,52,51,51,34,59,75,66,27,32,48,44,76,48,67,70,80,70,76,61,48,69,56,56,52,51,25,48,44,48,33,51,21,44,71,76,34,68,93,39,66,68,59,26,62,72,70,94

Foldseek 3Di:
DQDFLVRLCVQLVHDSVVLLVLLVVLLCVVPDDDDDDPDDDDDDDDDDDDDDDDPLRVVLVVLVVVLVVDPRSSSNSSSSVCNNVSNDRDPDHDDVVVSVLVVLLVVLLVVVVVVVVVVPPDDDDDPPCPVLVVLVVCVVPDDDPDPVRVVVSVCSNPDDGDPWDDKDKFQALVQKDWDADPVRFIWIDGHPPPPDIDTDDDDPVCVVLSVQSNLVVVVCVVVVNLADSLLRQWRMKIKTKDADPDDDDPVVGIDIDIDTDGDCLSQAPNSLVVSLVVLLVVLVVVLVVLVVVPDHDPVSVVVNVVSVSNNSNSVDHRDHHHDDDQQADAQWEWEWDADPVFGIKIWIARNVVRDTPDIDGLCRLCPVNVVLVVVLVVVVVVLVVVLVVCVVVVHDSPDDRDCSVVVSVVSNVVSSVVVCSVVSHPYYDYDDPPCPVVSVVSSQLSVLCVVDPPPPVSSVVSD

Sequence (463 aa):
MLKSDAELVEMSQVSLNNLQAKAANILAQYTSPSQSIPTHPPQQRKTRKAKSSTPSSGLSQALFAAYDKTNDLLTQCAICYLLKHGCQVSDAEEDPKKFAIYRRKVEIQVQRLTEQLARRIPKGRDLTDANWLETLAIATSCVPADESQAKRWQDSLLRQWSHVPFPITYETSEDMTWFKNDKGRLCVKFNGLGEHIFQIYCDSRQLQWFQRFLEDQETKKNSKNQHSSALFTLRSSRIAWHERVGKGDPWNLYYLTLYCSIDTRLWTAEGTKQIQEEKAAEVAKSLSKTQEKGELTPQQQAFVKRQQSTLARLERPFPRPSKPLYPAQPQIVVGVSLGLEKPVTLAVVDAIANQVLSYRNVRQLLGKNYPLLNRQRQRQQTLSHQRHKAQKKAAGNQLGESELGQYLDRLLAQSLVAIAQQYQAGSIVVLQLSNLRESIQSEIQAKAEHKCPGYLEGQKKYA

Secondary structure (DSSP, 8-state):
----HHHHHHHHTS-HHHHHHHHHHHHHHHHSS-------PPPP----PPP---HHHHHHHHHHHHHTT---HHHHHHHHHHHHTTT----SPP-HHHHHHHHHHHHHHHHHHHHHHHHHS-PPP-SS-HHHHHHHHHHHH---SSHHHHHHHHHHHT-----SPPPEEE-STTSEEEEE-TTS-EEEEETTSTT-EEE----HHHHHHHHHHHHHHHHHHHTTT-S-GGG-SEEEEEEEEEE-SS-S-HHHHEEEEEEEEE-GGGGSHHHHHHHHHHHHHHHHHHHHHHHTTSS--HHHHHHHHHHHHHHHHHTSPPP----PPP--EEEEEEEEE--SSSS-EEEEEETTTTEEEEEE-HHHHHGGGHHHHHHHHHHHHHHHHHHHHHHHTT----PPPPTHHHHHHHHHHHHHHHHHHHTTEEEEEE---TTHHHHHHHHHHHHHHHHSTT-HHHHHHH-